Protein 6ZBS (pdb70)

Radius of gyration: 21.44 Å; Cα contacts (8 Å, |Δi|>4): 942; chains: 1; bounding box: 59×45×52 Å

Solvent-accessible surface area: 17848 Å² total; per-residue (Å²): 210,34,45,48,77,98,89,51,79,52,75,5,84,3,51,134,33,80,84,96,74,73,23,52,2,0,5,7,0,1,17,5,0,8,22,0,2,5,6,12,0,1,2,10,76,33,43,144,131,47,97,46,99,100,9,23,108,73,1,59,82,7,0,50,48,0,0,63,67,0,26,1,0,0,0,28,2,63,58,63,125,50,118,107,136,18,19,9,19,17,1,26,0,41,35,99,1,0,39,6,16,32,0,57,3,115,100,6,19,2,23,77,8,88,148,53,67,35,17,29,117,20,0,35,44,0,4,5,24,72,54,15,67,0,86,60,1,43,112,88,20,0,0,0,0,6,0,0,51,14,155,37,2,4,0,3,0,1,0,0,3,19,0,1,0,7,12,40,0,0,4,29,0,2,24,18,0,2,137,47,6,130,100,195,28,120,106,13,36,25,59,22,30,44,22,159,83,23,73,51,55,17,113,3,117,49,144,141,96,43,74,3,24,58,0,40,0,36,121,116,31,7,54,110,9,82,71,114,0,17,142,62,11,59,78,116,200,0,41,32,36,20,0,0,7,0,7,0,0,12,1,0,3,73,26,29,101,36,83,87,125,57,108,2,69,0,1,10,55,14,51,0,18,91,90,12,115,76,108,62,161,55,41,0,0,0,0,0,10,11,68,4,33,0,69,16,75,0,21,100,0,51,56,151,17,1,8,0,97,0,0,74,69,0,22,78,59,50,63,103,22,85,84,116,61,6,25,61,68,6,63,83,13,48,113,104,43,64,39,11,126,22,57,84,42,94,52,75,20,57,40,3,56,7,10,27,21,9,189,25,79,2,24,28,0,33,4,43,47,27,129,6,54,10,12,20,2,5,15,12,13,2,50,7,8,23,1,25,0,3,24,6,96,102,138,39,3,9,19,0,3,0,0,0,8,107,132,13,0,61,43,1,15,129,21,98,73,0,58,109,4,8,59,50

InterPro domains:
  IPR023213 Chloramphenicol acetyltransferase-like domain superfamily [G3DSA:3.30.559.10] (2-206)
  IPR023213 Chloramphenicol acetyltransferase-like domain superfamily [G3DSA:3.30.559.10] (208-429)
  IPR051283 Secondary metabolite acyltransferase [PTHR31896] (6-434)

Secondary structure (DSSP, 8-state):
--EEEEEEEEEE--TT--S-EEEE--HHHHTTTTSBPEEEEEEEE--TT---TTHHHHHHHHHHHHHTT-GGGGSEEEEEE-TTS-EEEEEEE----EEEEEEEEES--HHHHHH-SB--GGGGGGSSSTT-BGGGGGTS-SEEEEEEEETTEEEEEEEE-TTT--HHHHHHHHHHHHHHHH------B-PPP--TTS-SS--B------EEEEEEE-HHHHHHHHHHHHHHHT-S---HHHHHHHHHHHHHHHHTT--TT-EEEEEEEEE-GGGSSS---TTB-S--EEEEEEEEEHHHHHSTTHHHHHHHHHHHHHHT--HHHHHHHHHHHTTS----------SS-SEEEEE--TTS--S----SS---SEEEE-STT--TTEEEEEE-SSTT-EEEEEEE-HHHHHHHHH-HHHHTT-B-

Organism: Lathyrus sativus (NCBI:txid3860)

CATH classification: 3.30.559.10 (+1 more: 3.30.559.10)

B-factor: mean 43.71, std 11.93, range [19.29, 91.25]

Sequence (424 aa):
MSSIQILSTTTIHAPNHPNDYSIDLTPWDLQYLTFGINQKGVLYHHPPNLDTTNQIQHLKQSLLSTLEYFHPLTGRLNVTNHEDNTVSYSVNCNNEGALFIHAEAKDISVGEILESTYLPVILYSFFPLNGVKNYQGTTKPLFAVQVTELIDGIFIGCAINHSVVDGTAFWYFINTWAKISKGISPVPSFKRWFPDSVQPPIRFQFPKPMFERLFHFSKENIAKLKSKANLEAGKTRISSLQAVFTHIWRAIVRSRSVDPQEELKFGIDIGVRPRLTPPRKNDYFANAVVECAVTMKAGELLEDGGLGKGAWEMNQKIALYNDEMVKNLFENWSTTPSFSFLGSNLADSNSVMIGSSPWFDVYGNDFGWGKPVGVRNGGTNKRNWKVYVCAGVEEGSMNLEVCLPYENLEAIGNDSEFMDAASG

Nearest PDB structures (foldseek):
  6zbs-assembly1_A  TM=1.002E+00  e=4.044E-96  Lathyrus sativus
  8hbt-assembly1_A  TM=9.351E-01  e=2.613E-55  Astragalus membranaceus
  8h8i-assembly1_A  TM=9.385E-01  e=1.486E-54  Astragalus membranaceus
  5fal-assembly1_A  TM=8.506E-01  e=3.618E-33  Panicum virgatum
  4ke4-assembly1_A  TM=8.530E-01  e=4.184E-31  Sorghum bicolor

Foldseek 3Di:
DKDKDWPDKDWAFAPPDDDKDKAFFFLLLVQQQQPAWWKKKFWAFAPPPFDCPCVLVLLVVLLNPLCNQVQLQQWFKDWDDDPVLKIFIIGISDSNTEMEIEMEMPPDAPVCCVPPQWHDPCVLVQAPPFQDGQNVRNPDGQKYWYWYDYPGTIMIMITGRSSFAPVLLVLVSLLQSLVSLQPHDDGFDAHDADDPLDDRRQIAHDDADKIKGKKKFDLVLLVVQLVLLCVLLVHNPLDSVLSVQLLVVLLLLVLVVDDQQAKAKEKEKDACQCQGPDRDGSSHRGRRIDIFIQIDGNNCSNPVSNSNVSSVSVVVRNVVDHNVNVNVCRSCCSVPPHHDHQDAADQDDRYAYEDEDQPRPQQSRRSNRHTGQDMDIHDNRDYARYKYKYAHPHPSMIMIIHMHDPSSSVSSQVDPSSCVRIDD

Structure (mmCIF, N/CA/C/O backbone):
data_6ZBS
#
_entry.id   6ZBS
#
_cell.length_a   66.200
_cell.length_b   66.200
_cell.length_c   226.380
_cell.angle_alpha   90.000
_cell.angle_beta   90.000
_cell.angle_gamma   90.000
#
_symmetry.space_group_name_H-M   'P 43 21 2'
#
loop_
_entity.id
_entity.type
_entity.pdbx_description
1 polymer 'Beta ODAP Synthetase (BOS)'
2 non-polymer 'MAGNESIUM ION'
3 non-polymer DI(HYDROXYETHYL)ETHER
4 water water
#
loop_
_atom_site.group_PDB
_atom_site.id
_atom_site.type_symbol
_atom_site.label_atom_id
_atom_site.label_alt_id
_atom_site.label_comp_id
_atom_site.label_asym_id
_atom_site.label_entity_id
_atom_site.label_seq_id
_atom_site.pdbx_PDB_ins_code
_atom_site.Cartn_x
_atom_site.Cartn_y
_atom_site.Cartn_z
_atom_site.occupancy
_atom_site.B_iso_or_equiv
_atom_site.auth_seq_id
_atom_site.auth_comp_id
_atom_site.auth_asym_id
_atom_site.auth_atom_id
_atom_site.pdbx_PDB_model_num
ATOM 1 N N . MET A 1 1 ? 73.205 18.164 126.871 1.00 46.57 1 MET A N 1
ATOM 2 C CA . MET A 1 1 ? 72.187 17.619 125.980 1.00 50.67 1 MET A CA 1
ATOM 3 C C . MET A 1 1 ? 71.103 18.646 125.670 1.00 47.70 1 MET A C 1
ATOM 4 O O . MET A 1 1 ? 70.350 19.045 126.555 1.00 46.40 1 MET A O 1
ATOM 9 N N . SER A 1 2 ? 71.021 19.070 124.412 1.00 44.41 2 SER A N 1
ATOM 10 C CA . SER A 1 2 ? 69.941 19.960 124.010 1.00 44.68 2 SER A CA 1
ATOM 11 C C . SER A 1 2 ? 68.589 19.304 124.250 1.00 41.57 2 SER A C 1
ATOM 12 O O . SER A 1 2 ? 68.395 18.118 123.962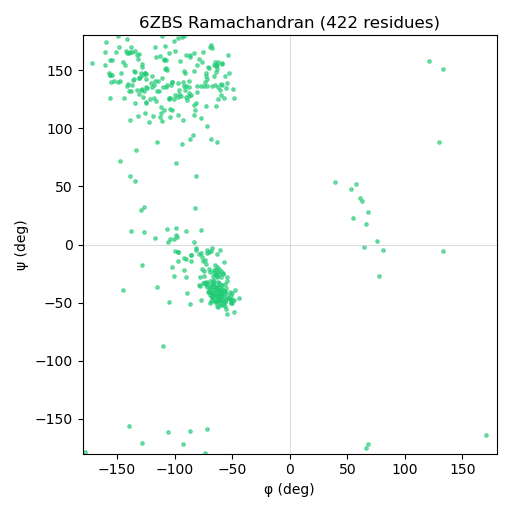 1.00 44.46 2 SER A O 1
ATOM 15 N N . SER A 1 3 ? 67.645 20.091 124.762 1.00 38.08 3 SER A N 1
ATOM 16 C CA . SER A 1 3 ? 66.281 19.630 124.988 1.00 42.74 3 SER A CA 1
ATOM 17 C C . SER A 1 3 ? 65.300 20.739 124.635 1.00 42.38 3 SER A C 1
ATOM 18 O O . SER A 1 3 ? 65.667 21.910 124.502 1.00 41.40 3 SER A O 1
ATOM 21 N N . ILE A 1 4 ? 64.036 20.362 124.494 1.00 38.89 4 ILE A N 1
ATOM 22 C CA . ILE A 1 4 ? 62.993 21.328 124.187 1.00 37.15 4 ILE A CA 1
ATOM 23 C C . ILE A 1 4 ? 61.780 21.050 125.069 1.00 34.03 4 ILE A C 1
ATOM 24 O O . ILE A 1 4 ? 61.466 19.896 125.375 1.00 32.55 4 ILE A O 1
ATOM 29 N N . GLN A 1 5 ? 61.121 22.119 125.505 1.00 34.65 5 GLN A N 1
ATOM 30 C CA . GLN A 1 5 ? 59.907 22.048 126.304 1.00 34.89 5 GLN A CA 1
ATOM 31 C C . GLN A 1 5 ? 58.813 22.842 125.607 1.00 32.90 5 GLN A C 1
ATOM 32 O O . GLN A 1 5 ? 59.088 23.882 125.000 1.00 35.99 5 GLN A O 1
ATOM 38 N N . ILE A 1 6 ? 57.581 22.344 125.661 1.00 30.92 6 ILE A N 1
ATOM 39 C CA . ILE A 1 6 ? 56.436 23.086 125.141 1.00 35.60 6 ILE A CA 1
ATOM 40 C C . ILE A 1 6 ? 55.889 23.958 126.265 1.00 39.87 6 ILE A C 1
ATOM 41 O O . ILE A 1 6 ? 55.553 23.459 127.344 1.00 37.24 6 ILE A O 1
ATOM 46 N N . LEU A 1 7 ? 55.798 25.263 126.008 1.00 38.30 7 LEU A N 1
ATOM 47 C CA . LEU A 1 7 ? 55.299 26.208 126.995 1.00 33.79 7 LEU A CA 1
ATOM 48 C C . LEU A 1 7 ? 53.785 26.381 126.909 1.00 40.41 7 LEU A C 1
ATOM 49 O O . LEU A 1 7 ? 53.114 26.437 127.949 1.00 41.60 7 LEU A O 1
ATOM 54 N N . SER A 1 8 ? 53.229 26.461 125.696 1.00 33.33 8 SER A N 1
ATOM 55 C CA . SER A 1 8 ? 51.782 26.496 125.519 1.00 34.65 8 SER A CA 1
ATOM 56 C C . SER A 1 8 ? 51.435 25.999 124.122 1.00 38.84 8 SER A C 1
ATOM 57 O O . SER A 1 8 ? 52.183 26.223 123.163 1.00 37.28 8 SER A O 1
ATOM 60 N N . THR A 1 9 ? 50.295 25.318 124.020 1.00 41.45 9 THR A N 1
ATOM 61 C CA . THR A 1 9 ? 49.719 24.919 122.740 1.00 36.36 9 THR A CA 1
ATOM 62 C C . THR A 1 9 ? 48.299 25.453 122.691 1.00 38.72 9 THR A C 1
ATOM 63 O O . THR A 1 9 ? 47.490 25.131 123.567 1.00 46.23 9 THR A O 1
ATOM 67 N N . THR A 1 10 ? 47.994 26.269 121.686 1.00 40.56 10 THR A N 1
ATOM 68 C CA . THR A 1 10 ? 46.669 26.859 121.557 1.00 41.31 10 THR A CA 1
ATOM 69 C C . THR A 1 10 ? 46.186 26.749 120.123 1.00 43.33 10 THR A C 1
ATOM 70 O O . THR A 1 10 ? 46.983 26.789 119.182 1.00 45.51 10 THR A O 1
ATOM 74 N N . THR A 1 11 ? 44.868 26.625 119.972 1.00 42.08 11 THR A N 1
ATOM 75 C CA . THR A 1 11 ? 44.225 26.615 118.669 1.00 38.33 11 THR A CA 1
ATOM 76 C C . THR A 1 11 ? 43.918 28.041 118.240 1.00 44.46 11 THR A C 1
ATOM 77 O O . THR A 1 11 ? 43.531 28.880 119.059 1.00 50.11 11 THR A O 1
ATOM 81 N N . ILE A 1 12 ? 44.115 28.320 116.956 1.00 44.10 12 ILE A N 1
ATOM 82 C CA . ILE A 1 12 ? 43.891 29.653 116.421 1.00 44.21 12 ILE A CA 1
ATOM 83 C C . ILE A 1 12 ? 42.978 29.534 115.215 1.00 43.38 12 ILE A C 1
ATOM 84 O O . ILE A 1 12 ? 42.905 28.489 114.560 1.00 44.26 12 ILE A O 1
ATOM 89 N N . HIS A 1 13 ? 42.269 30.623 114.930 1.00 42.11 13 HIS A N 1
ATOM 90 C CA . HIS A 1 13 ? 41.274 30.649 113.871 1.00 41.88 13 HIS A CA 1
ATOM 91 C C . HIS A 1 13 ? 41.489 31.881 113.012 1.00 46.26 13 HIS A C 1
ATOM 92 O O . HIS A 1 13 ? 42.120 32.851 113.434 1.00 49.95 13 HIS A O 1
ATOM 99 N N . ALA A 1 14 ? 40.960 31.829 111.798 1.00 44.94 14 ALA A N 1
ATOM 100 C CA . ALA A 1 14 ? 40.962 33.009 110.945 1.00 51.15 14 ALA A CA 1
ATOM 101 C C . ALA A 1 14 ? 39.821 33.934 111.351 1.00 53.78 14 ALA A C 1
ATOM 102 O O . ALA A 1 14 ? 38.685 33.475 111.514 1.00 54.15 14 ALA A O 1
ATOM 104 N N . PRO A 1 15 ? 40.079 35.223 111.527 1.00 55.39 15 PRO A N 1
ATOM 105 C CA . PRO A 1 15 ? 39.008 36.152 111.888 1.00 59.34 15 PRO A CA 1
ATOM 106 C C . PRO A 1 15 ? 38.203 36.550 110.666 1.00 62.89 15 PRO A C 1
ATOM 107 O O . PRO A 1 15 ? 38.695 36.527 109.535 1.00 66.62 15 PRO A O 1
ATOM 111 N N . ASN A 1 16 ? 36.950 36.927 110.914 1.00 63.93 16 ASN A N 1
ATOM 112 C CA . ASN A 1 16 ? 36.041 37.344 109.850 1.00 59.46 16 ASN A CA 1
ATOM 113 C C . ASN A 1 16 ? 35.980 36.280 108.759 1.00 63.87 16 ASN A C 1
ATOM 114 O O . ASN A 1 16 ? 36.102 36.560 107.562 1.00 67.82 16 ASN A O 1
ATOM 119 N N . HIS A 1 17 ? 35.812 35.037 109.195 1.00 62.78 17 HIS A N 1
ATOM 120 C CA . HIS A 1 17 ? 35.717 33.885 108.308 1.00 64.82 17 HIS A CA 1
ATOM 121 C C . HIS A 1 17 ? 34.270 33.675 107.869 1.00 66.15 17 HIS A C 1
ATOM 122 O O . HIS A 1 17 ? 33.372 33.639 108.720 1.00 69.53 17 HIS A O 1
ATOM 129 N N . PRO A 1 18 ? 34.005 33.509 106.564 1.00 71.14 18 PRO A N 1
ATOM 130 C CA . PRO A 1 18 ? 32.614 33.365 106.104 1.00 68.80 18 PRO A CA 1
ATOM 131 C C . PRO A 1 18 ? 31.991 32.035 106.482 1.00 68.66 18 PRO A C 1
ATOM 132 O O . PRO A 1 18 ? 32.442 31.355 107.410 1.00 68.33 18 PRO A O 1
ATOM 136 N N . ASN A 1 19 ? 30.941 31.656 105.761 1.00 69.53 19 ASN A N 1
ATOM 137 C CA . ASN A 1 19 ? 30.403 30.319 105.917 1.00 68.11 19 ASN A CA 1
ATOM 138 C C . ASN A 1 19 ? 31.395 29.300 105.365 1.00 66.87 19 ASN A C 1
ATOM 139 O O . ASN A 1 19 ? 32.392 29.643 104.720 1.00 68.24 19 ASN A O 1
ATOM 141 N N . ASP A 1 20 ? 31.116 28.030 105.626 1.00 61.97 20 ASP A N 1
ATOM 142 C CA . ASP A 1 20 ? 31.983 26.974 105.136 1.00 59.18 20 ASP A CA 1
ATOM 143 C C . ASP A 1 20 ? 31.943 26.917 103.615 1.00 64.85 20 ASP A C 1
ATOM 144 O O . ASP A 1 20 ? 30.909 27.188 102.997 1.00 67.30 20 ASP A O 1
ATOM 149 N N . TYR A 1 21 ? 33.085 26.582 103.013 1.00 63.45 21 TYR A N 1
ATOM 150 C CA . TYR A 1 21 ? 33.173 26.371 101.572 1.00 58.09 21 TYR A CA 1
ATOM 151 C C . TYR A 1 21 ? 34.329 25.423 101.277 1.00 59.01 21 TYR A C 1
ATOM 152 O O . TYR A 1 21 ? 35.242 25.253 102.091 1.00 60.66 21 TYR A O 1
ATOM 161 N N . SER A 1 22 ? 34.273 24.791 100.106 1.00 51.91 22 SER A N 1
ATOM 162 C CA . SER A 1 22 ? 35.265 23.807 99.699 1.00 53.40 22 SER A CA 1
ATOM 163 C C . SER A 1 22 ? 36.145 24.355 98.576 1.00 52.46 22 SER A C 1
ATOM 164 O O . SER A 1 22 ? 35.787 25.315 97.890 1.00 50.32 22 SER A O 1
ATOM 167 N N . ILE A 1 23 ? 37.318 23.734 98.415 1.00 50.26 23 ILE A N 1
ATOM 168 C CA . ILE A 1 23 ? 38.298 24.071 97.382 1.00 52.17 23 ILE A CA 1
ATOM 169 C C . ILE A 1 23 ? 38.743 22.772 96.723 1.00 50.86 23 ILE A C 1
ATOM 170 O O . ILE A 1 23 ? 39.054 21.799 97.416 1.00 56.23 23 ILE A O 1
ATOM 175 N N . ASP A 1 24 ? 38.782 22.749 95.400 1.00 54.32 24 ASP A N 1
ATOM 176 C CA . ASP A 1 24 ? 39.148 21.526 94.698 1.00 56.20 24 ASP A CA 1
ATOM 177 C C . ASP A 1 24 ? 40.651 21.471 94.454 1.00 51.36 24 ASP A C 1
ATOM 178 O O . ASP A 1 24 ? 41.300 22.496 94.231 1.00 52.96 24 ASP A O 1
ATOM 183 N N . LEU A 1 25 ? 41.193 20.254 94.470 1.00 51.89 25 LEU A N 1
ATOM 184 C CA . LEU A 1 25 ? 42.626 20.012 94.351 1.00 48.86 25 LEU A CA 1
ATOM 185 C C . LEU A 1 25 ? 42.976 19.455 92.974 1.00 49.04 25 LEU A C 1
ATOM 186 O O . LEU A 1 25 ? 42.277 18.580 92.450 1.00 48.96 25 LEU A O 1
ATOM 191 N N . THR A 1 26 ? 44.091 19.979 92.388 1.00 48.43 26 THR A N 1
ATOM 192 C CA . THR A 1 26 ? 44.730 19.511 91.164 1.00 43.71 26 THR A CA 1
ATOM 193 C C . THR A 1 26 ? 45.712 18.392 91.486 1.00 43.04 26 THR A C 1
ATOM 194 O O . THR A 1 26 ? 46.105 18.212 92.645 1.00 42.19 26 THR A O 1
ATOM 198 N N . PRO A 1 27 ? 46.135 17.615 90.483 1.00 44.48 27 PRO A N 1
ATOM 199 C CA . PRO A 1 27 ? 47.166 16.596 90.745 1.00 44.93 27 PRO A CA 1
ATOM 200 C C . PRO A 1 27 ? 48.463 17.166 91.308 1.00 41.47 27 PRO A C 1
ATOM 201 O O . PRO A 1 27 ? 49.208 16.445 91.986 1.00 38.70 27 PRO A O 1
ATOM 205 N N . TRP A 1 28 ? 48.758 18.442 91.051 1.00 38.42 28 TRP A N 1
ATOM 206 C CA . TRP A 1 28 ? 49.907 19.069 91.689 1.00 38.09 28 TRP A CA 1
ATOM 207 C C . TRP A 1 28 ? 49.781 19.029 93.208 1.00 39.48 28 TRP A C 1
ATOM 208 O O . TRP A 1 28 ? 50.775 18.816 93.908 1.00 36.30 28 TRP A O 1
ATOM 219 N N . ASP A 1 29 ? 48.559 19.222 93.731 1.00 39.19 29 ASP A N 1
ATOM 220 C CA . ASP A 1 29 ? 48.279 19.094 95.162 1.00 39.76 29 ASP A CA 1
ATOM 221 C C . ASP A 1 29 ? 48.186 17.634 95.585 1.00 38.08 29 ASP A C 1
ATOM 222 O O . ASP A 1 29 ? 48.791 17.229 96.585 1.00 34.51 29 ASP A O 1
ATOM 227 N N . LEU A 1 30 ? 47.430 16.827 94.828 1.00 40.29 30 LEU A N 1
ATOM 228 C CA . LEU A 1 30 ? 47.145 15.451 95.239 1.00 38.34 30 LEU A CA 1
ATOM 229 C C . LEU A 1 30 ? 48.394 14.582 95.277 1.00 36.39 30 LEU A C 1
ATOM 230 O O . LEU A 1 30 ? 48.438 13.592 96.015 1.00 38.29 30 LEU A O 1
ATOM 235 N N . GLN A 1 31 ? 49.412 14.919 94.486 1.00 37.12 31 GLN A N 1
ATOM 236 C CA . GLN A 1 31 ? 50.585 14.059 94.400 1.00 37.04 31 GLN A CA 1
ATOM 237 C C . GLN A 1 31 ? 51.338 13.967 95.716 1.00 35.49 31 GLN A C 1
ATOM 238 O O . GLN A 1 31 ? 52.150 13.054 95.881 1.00 37.40 31 GLN A O 1
ATOM 244 N N . TYR A 1 32 ? 51.104 14.896 96.640 1.00 34.30 32 TYR A N 1
ATOM 245 C CA . TYR A 1 32 ? 51.817 14.957 97.910 1.00 35.30 32 TYR A CA 1
ATOM 246 C C . TYR A 1 32 ? 51.033 14.346 99.065 1.00 33.48 32 TYR A C 1
ATOM 247 O O . TYR A 1 32 ? 51.471 14.454 100.208 1.00 39.77 32 TYR A O 1
ATOM 256 N N . LEU A 1 33 ? 49.896 13.692 98.793 1.00 34.88 33 LEU A N 1
ATOM 257 C CA . LEU A 1 33 ? 49.058 13.157 99.865 1.00 39.70 33 LEU A CA 1
ATOM 258 C C . LEU A 1 33 ? 49.785 12.109 100.681 1.00 40.66 33 LEU A C 1
ATOM 259 O O . LEU A 1 33 ? 49.423 11.859 101.833 1.00 42.55 33 LEU A O 1
ATOM 264 N N . THR A 1 34 ? 50.789 11.476 100.094 1.00 38.72 34 THR A N 1
ATOM 265 C CA . THR A 1 34 ? 51.578 10.438 100.732 1.00 34.77 34 THR A CA 1
ATOM 266 C C . THR A 1 34 ? 52.873 10.981 101.305 1.00 38.09 34 THR A C 1
ATOM 267 O O . THR A 1 34 ? 53.612 10.241 101.962 1.00 42.50 34 THR A O 1
ATOM 271 N N . PHE A 1 35 ? 53.161 12.246 101.045 1.00 38.69 35 PHE A N 1
ATOM 272 C CA . PHE A 1 35 ? 54.364 12.937 101.469 1.00 39.00 35 PHE A CA 1
ATOM 273 C C . PHE A 1 35 ? 54.159 13.510 102.869 1.00 34.74 35 PHE A C 1
ATOM 274 O O . PHE A 1 35 ? 53.032 13.655 103.349 1.00 38.66 35 PHE A O 1
ATOM 282 N N . GLY A 1 36 ? 55.263 13.822 103.532 1.00 36.45 36 GLY A N 1
ATOM 283 C CA . GLY A 1 36 ? 55.185 14.512 104.802 1.00 30.21 36 GLY A CA 1
ATOM 284 C C . GLY A 1 36 ? 54.694 15.936 104.622 1.00 37.31 36 GLY A C 1
ATOM 285 O O . GLY A 1 36 ? 54.548 16.451 103.507 1.00 34.78 36 GLY A O 1
ATOM 286 N N . ILE A 1 37 ? 54.428 16.587 105.759 1.00 33.77 37 ILE A N 1
ATOM 287 C CA . ILE A 1 37 ? 53.918 17.951 105.735 1.00 29.97 37 ILE A CA 1
ATOM 288 C C . ILE A 1 37 ? 55.038 18.907 105.335 1.00 30.56 37 IL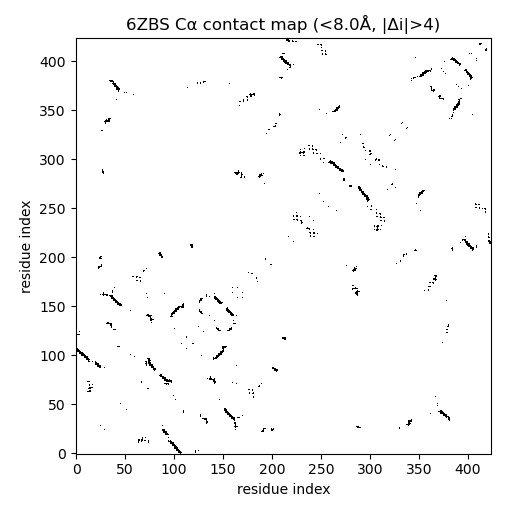E A C 1
ATOM 289 O O . ILE A 1 37 ? 56.212 18.677 105.644 1.00 28.37 37 ILE A O 1
ATOM 294 N N . ASN A 1 38 ? 54.687 19.961 104.594 1.00 31.49 38 ASN A N 1
ATOM 295 C CA . ASN A 1 38 ? 55.670 20.954 104.164 1.00 31.60 38 ASN A CA 1
ATOM 296 C C . ASN A 1 38 ? 56.100 21.802 105.354 1.00 29.86 38 ASN A C 1
ATOM 297 O O . ASN A 1 38 ? 55.268 22.229 106.159 1.00 32.81 38 ASN A O 1
ATOM 302 N N . GLN A 1 39 ? 57.404 22.051 105.465 1.00 26.09 39 GLN A N 1
ATOM 303 C CA . GLN A 1 39 ? 57.970 22.656 106.667 1.00 31.37 39 GLN A CA 1
ATOM 304 C C . GLN A 1 39 ? 59.108 23.594 106.299 1.00 31.90 39 GLN A C 1
ATOM 305 O O . GLN A 1 39 ? 60.053 23.176 105.625 1.00 35.09 39 GLN A O 1
ATOM 311 N N . LYS A 1 40 ? 59.034 24.844 106.763 1.00 27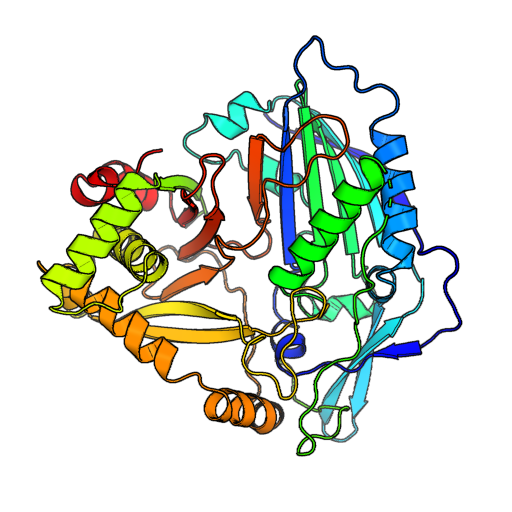.65 40 LYS A N 1
ATOM 312 C CA . LYS A 1 40 ? 60.089 25.821 106.538 1.00 24.41 40 LYS A CA 1
ATOM 313 C C . LYS A 1 40 ? 60.159 26.721 107.754 1.00 28.90 40 LYS A C 1
ATOM 314 O O . LYS A 1 40 ? 59.142 26.972 108.405 1.00 32.88 40 LYS A O 1
ATOM 320 N N . GLY A 1 41 ? 61.370 27.194 108.069 1.00 26.08 41 GLY A N 1
ATOM 321 C CA . GLY A 1 41 ? 61.565 28.007 109.252 1.00 24.00 41 GLY A CA 1
ATOM 322 C C . GLY A 1 41 ? 62.715 28.981 109.107 1.00 30.49 41 GLY A C 1
ATOM 323 O O . GLY A 1 41 ? 63.566 28.851 108.221 1.00 27.55 41 GLY A O 1
ATOM 324 N N . VAL A 1 42 ? 62.748 29.946 110.032 1.00 28.78 42 VAL A N 1
ATOM 325 C CA . VAL A 1 42 ? 63.700 31.052 110.007 1.00 26.59 42 VAL A CA 1
ATOM 326 C C . VAL A 1 42 ? 64.236 31.290 111.412 1.00 28.47 42 VAL A C 1
ATOM 327 O O . VAL A 1 42 ? 63.477 31.287 112.387 1.00 27.20 42 VAL A O 1
ATOM 331 N N . LEU A 1 43 ? 65.548 31.524 111.504 1.00 28.03 43 LEU A N 1
ATOM 332 C CA . LEU A 1 43 ? 66.260 31.681 112.766 1.00 28.07 43 LEU A CA 1
ATOM 333 C C . LEU A 1 43 ? 66.645 33.144 112.979 1.00 29.80 43 LEU A C 1
ATOM 334 O O . LEU A 1 43 ? 67.125 33.809 112.055 1.00 31.89 43 LEU A O 1
ATOM 339 N N . TYR A 1 44 ? 66.429 33.647 114.201 1.00 33.57 44 TYR A N 1
ATOM 340 C CA . TYR A 1 44 ? 66.615 35.060 114.521 1.00 28.44 44 TYR A CA 1
ATOM 341 C C . TYR A 1 44 ? 67.564 35.194 115.693 1.00 32.12 44 TYR A C 1
ATOM 342 O O . TYR A 1 44 ? 67.464 34.446 116.670 1.00 32.74 44 TYR A O 1
ATOM 351 N N . HIS A 1 45 ? 68.501 36.131 115.586 1.00 31.73 45 HIS A N 1
ATOM 352 C CA . HIS A 1 45 ? 69.445 36.395 116.662 1.00 37.48 45 HIS A CA 1
ATOM 353 C C . HIS A 1 45 ? 68.952 37.578 117.493 1.00 38.49 45 HIS A C 1
ATOM 354 O O . HIS A 1 45 ? 68.427 38.553 116.947 1.00 36.03 45 HIS A O 1
ATOM 361 N N . HIS A 1 46 ? 69.091 37.471 118.819 1.00 35.52 46 HIS A N 1
ATOM 362 C CA . HIS A 1 46 ? 68.640 38.501 119.756 1.00 38.93 46 HIS A CA 1
ATOM 363 C C . HIS A 1 46 ? 69.854 39.088 120.464 1.00 41.83 46 HIS A C 1
ATOM 364 O O . HIS A 1 46 ? 70.248 38.600 121.539 1.00 43.55 46 HIS A O 1
ATOM 371 N N . PRO A 1 47 ? 70.487 40.121 119.909 1.00 37.37 47 PRO A N 1
ATOM 372 C CA . PRO A 1 47 ? 71.629 40.756 120.588 1.00 37.67 47 PRO A CA 1
ATOM 373 C C . PRO A 1 47 ? 71.199 41.362 121.911 1.00 39.55 47 PRO A C 1
ATOM 374 O O . PRO A 1 47 ? 70.010 41.664 122.100 1.00 41.82 47 PRO A O 1
ATOM 378 N N . PRO A 1 48 ? 72.134 41.550 122.850 1.00 38.25 48 PRO A N 1
ATOM 379 C CA . PRO A 1 48 ? 71.744 42.012 124.195 1.00 45.56 48 PRO A CA 1
ATOM 380 C C . PRO A 1 48 ? 70.969 43.311 124.195 1.00 45.28 48 PRO A C 1
ATOM 381 O O . PRO A 1 48 ? 70.079 43.488 125.039 1.00 46.15 48 PRO A O 1
ATOM 385 N N . ASN A 1 49 ? 71.283 44.218 123.263 1.00 47.67 49 ASN A N 1
ATOM 386 C CA . ASN A 1 49 ? 70.618 45.508 123.132 1.00 45.23 49 ASN A CA 1
ATOM 387 C C . ASN A 1 49 ? 69.204 45.414 122.569 1.00 52.29 49 ASN A C 1
ATOM 388 O O . ASN A 1 49 ? 68.453 46.391 122.663 1.00 53.62 49 ASN A O 1
ATOM 393 N N . LEU A 1 50 ? 68.834 44.295 121.950 1.00 49.84 50 LEU A N 1
ATOM 394 C CA . LEU A 1 50 ? 67.548 44.232 121.265 1.00 45.67 50 LEU A CA 1
ATOM 395 C C . LEU A 1 50 ? 66.414 44.141 122.276 1.00 45.64 50 LEU A C 1
ATOM 396 O O . LEU A 1 50 ? 66.513 43.447 123.289 1.00 42.35 50 LEU A O 1
ATOM 401 N N . ASP A 1 51 ? 65.337 44.857 121.996 1.00 47.88 51 ASP A N 1
ATOM 402 C CA . ASP A 1 51 ? 64.146 44.850 122.826 1.00 44.75 51 ASP A CA 1
ATOM 403 C C . ASP A 1 51 ? 63.159 43.869 122.210 1.00 43.68 51 ASP A C 1
ATOM 404 O O . ASP A 1 51 ? 62.634 44.110 121.120 1.00 48.06 51 ASP A O 1
ATOM 409 N N . THR A 1 52 ? 62.922 42.756 122.904 1.00 46.70 52 THR A N 1
ATOM 410 C CA . THR A 1 52 ? 62.002 41.718 122.455 1.00 47.58 52 THR A CA 1
ATOM 411 C C . THR A 1 52 ? 60.702 41.716 123.253 1.00 52.90 52 THR A C 1
ATOM 412 O O . THR A 1 52 ? 59.933 40.751 123.179 1.00 48.86 52 THR A O 1
ATOM 416 N N . THR A 1 53 ? 60.455 42.772 124.027 1.00 54.39 53 THR A N 1
ATOM 417 C CA . THR A 1 53 ? 59.239 42.869 124.820 1.00 52.74 53 THR A CA 1
ATOM 418 C C . THR A 1 53 ? 58.020 42.573 123.957 1.00 49.12 53 THR A C 1
ATOM 419 O O . THR A 1 53 ? 57.917 43.051 122.824 1.00 45.93 53 THR A O 1
ATOM 423 N N . ASN A 1 54 ? 57.120 41.742 124.491 1.00 53.19 54 ASN A N 1
ATOM 424 C CA . ASN A 1 54 ? 55.829 41.426 123.880 1.00 48.30 54 ASN A CA 1
ATOM 425 C C . ASN A 1 54 ? 55.960 40.645 122.566 1.00 42.42 54 ASN A C 1
ATOM 426 O O . ASN A 1 54 ? 54.996 40.562 121.799 1.00 42.73 54 ASN A O 1
ATOM 431 N N . GLN A 1 55 ? 57.120 40.031 122.302 1.00 43.66 55 GLN A N 1
ATOM 432 C CA . GLN A 1 55 ? 57.387 39.463 120.975 1.00 45.91 55 GLN A CA 1
ATOM 433 C C . GLN A 1 55 ? 56.415 38.336 120.625 1.00 41.37 55 GLN A C 1
ATOM 434 O O . GLN A 1 55 ? 55.783 38.358 119.561 1.00 37.24 55 GLN A O 1
ATOM 440 N N . ILE A 1 56 ? 56.290 37.336 121.502 1.00 38.38 56 ILE A N 1
ATOM 441 C CA . ILE A 1 56 ? 55.448 36.180 121.194 1.00 41.63 56 ILE A CA 1
ATOM 442 C C . ILE A 1 56 ? 54.012 36.614 120.949 1.00 41.77 56 ILE A C 1
ATOM 443 O O . ILE A 1 56 ? 53.331 36.095 120.053 1.00 40.38 56 ILE A O 1
ATOM 448 N N . GLN A 1 57 ? 53.538 37.588 121.731 1.00 38.71 57 GLN A N 1
ATOM 449 C CA . GLN A 1 57 ? 52.171 38.078 121.598 1.00 42.87 57 GLN A CA 1
ATOM 450 C C . GLN A 1 57 ? 51.969 38.812 120.276 1.00 42.07 57 GLN A C 1
ATOM 451 O O . GLN A 1 57 ? 50.964 38.596 119.588 1.00 40.64 57 GLN A O 1
ATOM 457 N N . HIS A 1 58 ? 52.907 39.687 119.908 1.00 40.88 58 HIS A N 1
ATOM 458 C CA . HIS A 1 58 ? 52.790 40.382 118.631 1.00 41.87 58 HIS A CA 1
ATOM 459 C C . HIS A 1 58 ? 52.908 39.414 117.460 1.00 42.47 58 HIS A C 1
ATOM 460 O O . HIS A 1 58 ? 52.257 39.608 116.425 1.00 41.26 58 HIS A O 1
ATOM 467 N N . LEU A 1 59 ? 53.725 38.367 117.600 1.00 40.94 59 LEU A N 1
ATOM 468 C CA . LEU A 1 59 ? 53.807 37.360 116.545 1.00 42.96 59 LEU A CA 1
ATOM 469 C C . LEU A 1 59 ? 52.471 36.650 116.359 1.00 38.13 59 LEU A C 1
ATOM 470 O O . LEU A 1 59 ? 52.015 36.465 115.228 1.00 41.39 59 LEU A O 1
ATOM 475 N N . LYS A 1 60 ? 51.814 36.277 117.462 1.00 43.22 60 LYS A N 1
ATOM 476 C CA . LYS A 1 60 ? 50.532 35.582 117.374 1.00 41.50 60 LYS A CA 1
ATOM 477 C C . LYS A 1 60 ? 49.449 36.487 116.802 1.00 39.10 60 LYS A C 1
ATOM 478 O O . LYS A 1 60 ? 48.711 36.088 115.896 1.00 39.79 60 LYS A O 1
ATOM 484 N N . GLN A 1 61 ? 49.337 37.714 117.317 1.00 42.26 61 GLN A N 1
ATOM 485 C CA . GLN A 1 61 ? 48.275 38.607 116.856 1.00 46.02 61 GLN A CA 1
ATOM 486 C C . GLN A 1 61 ? 48.468 38.984 115.395 1.00 45.13 61 GLN A C 1
ATOM 487 O O . GLN A 1 61 ? 47.499 39.040 114.628 1.00 47.61 61 GLN A O 1
ATOM 490 N N . SER A 1 62 ? 49.716 39.238 114.983 1.00 41.57 62 SER A N 1
ATOM 491 C CA . SER A 1 62 ? 49.960 39.470 113.565 1.00 45.85 62 SER A CA 1
ATOM 492 C C . SER A 1 62 ? 49.700 38.215 112.740 1.00 45.22 62 SER A C 1
ATOM 493 O O . SER A 1 62 ? 49.361 38.317 111.551 1.00 44.40 62 SER A O 1
ATOM 496 N N . LEU A 1 63 ? 49.853 37.026 113.340 1.00 38.34 63 LEU A N 1
ATOM 497 C CA . LEU A 1 63 ? 49.501 35.810 112.609 1.00 39.78 63 LEU A CA 1
ATOM 498 C C . LEU A 1 63 ? 47.998 35.716 112.406 1.00 43.57 63 LEU A C 1
ATOM 499 O O . LEU A 1 63 ? 47.537 35.269 111.350 1.00 43.78 63 LEU A O 1
ATOM 504 N N . LEU A 1 64 ? 47.215 36.135 113.407 1.00 46.01 64 LEU A N 1
ATOM 505 C CA . LEU A 1 64 ? 45.763 36.062 113.283 1.00 45.89 64 LEU A CA 1
ATOM 506 C C . LEU A 1 64 ? 45.264 36.948 112.150 1.00 41.71 64 LEU A C 1
ATOM 507 O O . LEU A 1 64 ? 44.419 36.523 111.357 1.00 47.31 64 LEU A O 1
ATOM 512 N N . SER A 1 65 ? 45.791 38.174 112.041 1.00 42.20 65 SER A N 1
ATOM 513 C CA . SER A 1 65 ? 45.402 39.040 110.925 1.00 47.56 65 SER A CA 1
ATOM 514 C C . SER A 1 65 ? 45.885 38.499 109.580 1.00 47.07 65 SER A C 1
ATOM 515 O O . SER A 1 65 ? 45.239 38.742 108.553 1.00 49.07 65 SER A O 1
ATOM 518 N N . THR A 1 66 ? 47.017 37.783 109.550 1.00 44.39 66 THR A N 1
ATOM 519 C CA . THR A 1 66 ? 47.463 37.200 108.285 1.00 45.72 66 THR A CA 1
ATOM 520 C C . THR A 1 66 ? 46.517 36.094 107.833 1.00 49.90 66 THR A C 1
ATOM 521 O O . THR A 1 66 ? 46.230 35.966 106.635 1.00 45.23 66 THR A O 1
ATOM 525 N N . LEU A 1 67 ? 46.004 35.303 108.785 1.00 43.33 67 LEU A N 1
ATOM 526 C CA . LEU A 1 67 ? 45.083 34.225 108.455 1.00 45.16 67 LEU A CA 1
ATOM 527 C C . LEU A 1 67 ? 43.788 34.733 107.842 1.00 51.39 67 LEU A C 1
ATOM 528 O O . LEU A 1 67 ? 43.072 33.956 107.195 1.00 54.13 67 LEU A O 1
ATOM 533 N N . GLU A 1 68 ? 43.468 36.016 108.041 1.00 51.54 68 GLU A N 1
ATOM 534 C CA . GLU A 1 68 ? 42.304 36.611 107.392 1.00 55.33 68 GLU A CA 1
ATOM 535 C C . GLU A 1 68 ? 42.339 36.422 105.885 1.00 52.57 68 GLU A C 1
ATOM 536 O O . GLU A 1 68 ? 41.283 36.375 105.244 1.00 54.61 68 GLU A O 1
ATOM 542 N N . TYR A 1 69 ? 43.536 36.305 105.304 1.00 52.46 69 TYR A N 1
ATOM 543 C CA . TYR A 1 69 ? 43.707 36.189 103.861 1.00 53.27 69 TYR A CA 1
ATOM 544 C C . TYR A 1 69 ? 44.070 34.787 103.408 1.00 50.69 69 TYR A C 1
ATOM 545 O O . TYR A 1 69 ? 44.287 34.585 102.211 1.00 50.95 69 TYR A O 1
ATOM 554 N N . PHE A 1 70 ? 44.155 33.818 104.319 1.00 51.54 70 PHE A N 1
ATOM 555 C CA . PHE A 1 70 ? 44.595 32.465 103.979 1.00 45.86 70 PHE A CA 1
ATOM 556 C C . PHE A 1 70 ? 43.676 31.440 104.629 1.00 50.36 70 PHE A C 1
ATOM 557 O O . PHE A 1 70 ? 44.125 30.528 105.323 1.00 48.18 70 PHE A O 1
ATOM 565 N N . HIS A 1 71 ? 42.378 31.576 104.366 1.00 56.32 71 HIS A N 1
ATOM 566 C CA . HIS A 1 71 ? 41.382 30.709 104.991 1.00 55.25 71 HIS A CA 1
ATOM 567 C C . HIS A 1 71 ? 41.709 29.215 104.948 1.00 53.85 71 HIS A C 1
ATOM 568 O O . HIS A 1 71 ? 41.454 28.535 105.957 1.00 51.37 71 HIS A O 1
ATOM 575 N N . PRO A 1 72 ? 42.263 28.642 103.870 1.00 53.98 72 PRO A N 1
ATOM 576 C CA . PRO A 1 72 ? 42.529 27.189 103.886 1.00 52.70 72 PRO A CA 1
ATOM 577 C C . PRO A 1 72 ? 43.479 26.730 104.989 1.00 47.50 72 PRO A C 1
ATOM 578 O O . PRO A 1 72 ? 43.439 25.550 105.366 1.00 47.16 72 PRO A O 1
ATOM 582 N N . LEU A 1 73 ? 44.325 27.609 105.526 1.00 40.63 73 LEU A N 1
ATOM 583 C CA . LEU A 1 73 ? 45.248 27.175 106.570 1.00 42.46 73 LEU A CA 1
ATOM 584 C C . LEU A 1 73 ? 44.535 26.707 107.843 1.00 44.77 73 LEU A C 1
ATOM 585 O O . LEU A 1 73 ? 45.123 25.949 108.623 1.00 39.93 73 LEU A O 1
ATOM 590 N N . THR A 1 74 ? 43.292 27.132 108.078 1.00 40.76 74 THR A N 1
ATOM 591 C CA . THR A 1 74 ? 42.559 26.697 109.260 1.00 46.52 74 THR A CA 1
ATOM 592 C C . THR A 1 74 ? 41.503 25.643 108.965 1.00 46.83 74 THR A C 1
ATOM 593 O O . THR A 1 74 ? 40.763 25.263 109.877 1.00 48.49 74 THR A O 1
ATOM 597 N N . GLY A 1 75 ? 41.413 25.157 107.735 1.00 39.75 75 GLY A N 1
ATOM 598 C CA . GLY A 1 75 ? 40.464 24.128 107.380 1.00 40.60 75 GLY A CA 1
ATOM 599 C C . GLY A 1 75 ? 40.986 22.731 107.638 1.00 40.32 75 GLY A C 1
ATOM 600 O O . GLY A 1 75 ? 41.918 22.513 108.416 1.00 44.35 75 GLY A O 1
ATOM 601 N N . ARG A 1 76 ? 40.355 21.766 106.976 1.00 42.90 76 ARG A N 1
ATOM 602 C CA . ARG A 1 76 ? 40.766 20.374 107.023 1.00 39.18 76 ARG A CA 1
ATOM 603 C C . ARG A 1 76 ? 40.546 19.801 105.636 1.00 41.02 76 ARG A C 1
ATOM 604 O O . ARG A 1 76 ? 39.723 20.309 104.878 1.00 42.41 76 ARG A O 1
ATOM 612 N N . LEU A 1 77 ? 41.297 18.753 105.293 1.00 45.86 77 LEU A N 1
ATOM 613 C CA . LEU A 1 77 ? 41.018 18.021 104.060 1.00 42.57 77 LEU A CA 1
ATOM 614 C C . LEU A 1 77 ? 39.726 17.224 104.209 1.00 51.48 77 LEU A C 1
ATOM 615 O O . LEU A 1 77 ? 39.351 16.816 105.316 1.00 48.83 77 LEU A O 1
ATOM 620 N N . ASN A 1 78 ? 39.063 16.977 103.073 1.00 44.43 78 ASN A N 1
ATOM 621 C CA . ASN A 1 78 ? 37.814 16.218 103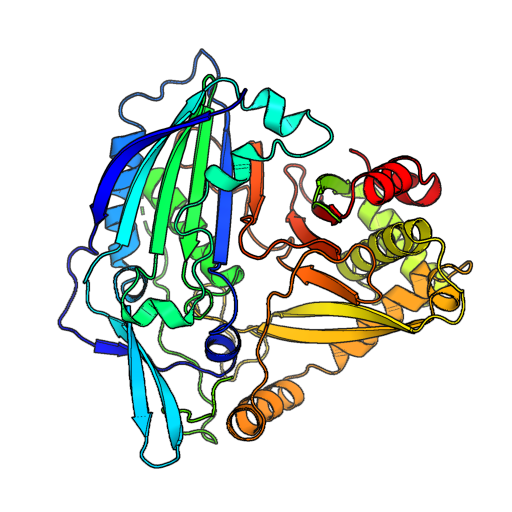.020 1.00 48.12 78 ASN A CA 1
ATOM 622 C C . ASN A 1 78 ? 37.910 15.167 101.924 1.00 47.71 78 ASN A C 1
ATOM 623 O O . ASN A 1 78 ? 37.908 15.505 100.738 1.00 54.59 78 ASN A O 1
ATOM 628 N N . VAL A 1 79 ? 37.977 13.899 102.316 1.00 47.96 79 VAL A N 1
ATOM 629 C CA . VAL A 1 79 ? 37.996 12.792 101.369 1.00 48.09 79 VAL A CA 1
ATOM 630 C C . VAL A 1 79 ? 36.566 12.331 101.124 1.00 56.25 79 VAL A C 1
ATOM 631 O O . VAL A 1 79 ? 35.755 12.224 102.052 1.00 53.52 79 VAL A O 1
ATOM 635 N N . THR A 1 80 ? 36.248 12.081 99.858 1.00 56.17 80 THR A N 1
ATOM 636 C CA . THR A 1 80 ? 34.931 11.614 99.446 1.00 54.02 80 THR A CA 1
ATOM 637 C C . THR A 1 80 ? 35.128 10.250 98.798 1.00 52.12 80 THR A C 1
ATOM 638 O O . THR A 1 80 ? 35.728 10.152 97.726 1.00 54.15 80 THR A O 1
ATOM 642 N N . ASN A 1 81 ? 34.669 9.190 99.458 1.00 60.16 81 ASN A N 1
ATOM 643 C CA . ASN A 1 81 ? 34.839 7.859 98.890 1.00 56.35 81 ASN A CA 1
ATOM 644 C C . ASN A 1 81 ? 33.895 7.676 97.708 1.00 62.44 81 ASN A C 1
ATOM 645 O O . ASN A 1 81 ? 32.798 8.242 97.673 1.00 60.79 81 ASN A O 1
ATOM 650 N N . HIS A 1 82 ? 34.336 6.902 96.722 1.00 64.79 82 HIS A N 1
ATOM 651 C CA . HIS A 1 82 ? 33.550 6.625 95.530 1.00 63.75 82 HIS A CA 1
ATOM 652 C C . HIS A 1 82 ? 33.327 5.124 95.425 1.00 69.32 82 HIS A C 1
ATOM 653 O O . HIS A 1 82 ? 34.245 4.334 95.677 1.00 72.54 82 HIS A O 1
ATOM 660 N N . GLU A 1 83 ? 32.106 4.726 95.042 1.00 74.05 83 GLU A N 1
ATOM 661 C CA . GLU A 1 83 ? 31.833 3.312 94.774 1.00 75.55 83 GLU A CA 1
ATOM 662 C C . GLU A 1 83 ? 32.693 2.749 93.645 1.00 73.30 83 GLU A C 1
ATOM 663 O O . GLU A 1 83 ? 32.646 1.540 93.393 1.00 70.57 83 GLU A O 1
ATOM 665 N N . ASP A 1 84 ? 33.488 3.589 92.989 1.00 69.41 84 ASP A N 1
ATOM 666 C CA . ASP A 1 84 ? 34.458 3.190 91.982 1.00 69.33 84 ASP A CA 1
ATOM 667 C C . ASP A 1 84 ? 35.729 2.589 92.570 1.00 72.92 84 ASP A C 1
ATOM 668 O O . ASP A 1 84 ? 36.713 2.456 91.832 1.00 77.28 84 ASP A O 1
ATOM 673 N N . ASN A 1 85 ? 35.753 2.243 93.861 1.00 74.01 85 ASN A N 1
ATOM 674 C CA . ASN A 1 85 ? 36.956 1.887 94.617 1.00 72.42 85 ASN A CA 1
ATOM 675 C C . ASN A 1 85 ? 37.928 3.057 94.750 1.00 69.72 85 ASN A C 1
ATOM 676 O O . ASN A 1 85 ? 38.968 2.903 95.403 1.00 68.43 85 ASN A O 1
ATOM 681 N N . THR A 1 86 ? 37.626 4.214 94.152 1.00 65.36 86 THR A N 1
ATOM 682 C CA . THR A 1 86 ? 38.502 5.372 94.094 1.00 61.74 86 THR A CA 1
ATOM 683 C C . THR A 1 86 ? 38.099 6.405 95.142 1.00 64.62 86 THR A C 1
ATOM 684 O O . THR A 1 86 ? 37.082 6.277 95.827 1.00 67.09 86 THR A O 1
ATOM 688 N N . VAL A 1 87 ? 38.908 7.463 95.240 1.00 57.23 87 VAL A N 1
ATOM 689 C CA . VAL A 1 87 ? 38.710 8.543 96.197 1.00 55.88 87 VAL A CA 1
ATOM 690 C C . VAL A 1 87 ? 38.899 9.874 95.480 1.00 55.20 87 VAL A C 1
ATOM 691 O O . VAL A 1 87 ? 39.401 9.941 94.356 1.00 56.53 87 VAL A O 1
ATOM 695 N N . SER A 1 88 ? 38.479 10.940 96.144 1.00 51.22 88 SER A N 1
ATOM 696 C CA . SER A 1 88 ? 38.776 12.295 95.713 1.00 49.44 88 SER A CA 1
ATOM 697 C C . SER A 1 88 ? 38.970 13.133 96.964 1.00 50.92 88 SER A C 1
ATOM 698 O O . SER A 1 88 ? 38.485 12.778 98.041 1.00 50.37 88 SER A O 1
ATOM 701 N N . TYR A 1 89 ? 39.692 14.237 96.825 1.00 50.64 89 TYR A N 1
ATOM 702 C CA . TYR A 1 89 ? 40.061 15.046 97.975 1.00 44.82 89 TYR A CA 1
ATOM 703 C C . TYR A 1 89 ? 39.747 16.506 97.713 1.00 43.03 89 TYR A C 1
ATOM 704 O O . TYR A 1 89 ? 39.933 17.006 96.601 1.00 48.51 89 TYR A O 1
ATOM 713 N N . SER A 1 90 ? 39.308 17.193 98.761 1.00 46.67 90 SER A N 1
ATOM 714 C CA . SER A 1 90 ? 39.027 18.614 98.706 1.00 45.59 90 SER A CA 1
ATOM 715 C C . SER A 1 90 ? 39.552 19.255 99.989 1.00 47.03 90 SER A C 1
ATOM 716 O O . SER A 1 90 ? 39.896 18.568 100.953 1.00 45.46 90 SER A O 1
ATOM 719 N N . VAL A 1 91 ? 39.640 20.581 99.989 1.00 46.49 91 VAL A N 1
ATOM 720 C CA . VAL A 1 91 ? 39.937 21.348 101.197 1.00 47.07 91 VAL A CA 1
ATOM 721 C C . VAL A 1 91 ? 38.642 21.979 101.679 1.00 48.55 91 VAL A C 1
ATOM 722 O O . VAL A 1 91 ? 38.048 22.810 100.983 1.00 48.43 91 VAL A O 1
ATOM 726 N N . ASN A 1 92 ? 38.196 21.596 102.862 1.00 47.71 92 ASN A N 1
ATOM 727 C CA . ASN A 1 92 ? 37.007 22.211 103.433 1.00 48.88 92 ASN A CA 1
ATOM 728 C C . ASN A 1 92 ? 37.450 23.377 104.305 1.00 52.88 92 ASN A C 1
ATOM 729 O O . ASN A 1 92 ? 38.008 23.178 105.388 1.00 49.11 92 ASN A O 1
ATOM 734 N N . CYS A 1 93 ? 37.22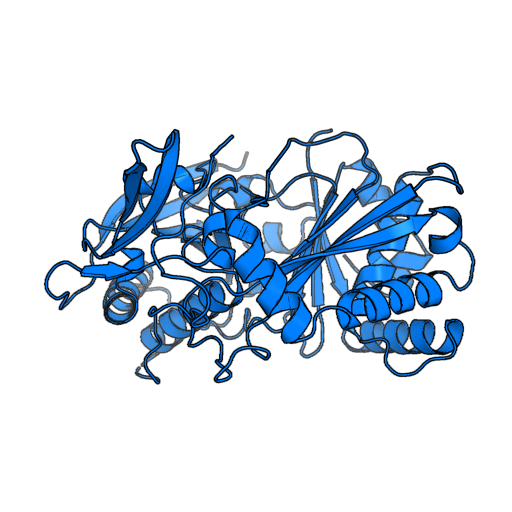1 24.604 103.825 1.00 50.39 93 CYS A N 1
ATOM 735 C CA . CYS A 1 93 ? 37.543 25.767 104.642 1.00 54.44 93 CYS A CA 1
ATOM 736 C C . CYS A 1 93 ? 36.598 25.834 105.833 1.00 56.85 93 CYS A C 1
ATOM 737 O O . CYS A 1 93 ? 35.528 26.448 105.774 1.00 58.85 93 CYS A O 1
ATOM 740 N N . ASN A 1 94 ? 37.025 25.206 106.921 1.00 56.21 94 ASN A N 1
ATOM 741 C CA . ASN A 1 94 ? 36.233 24.969 108.114 1.00 53.78 94 ASN A CA 1
ATOM 742 C C . ASN A 1 94 ? 36.332 26.077 109.144 1.00 55.54 94 ASN A C 1
ATOM 743 O O . ASN A 1 94 ? 35.407 26.254 109.946 1.00 58.17 94 ASN A O 1
ATOM 748 N N . ASN A 1 95 ? 37.453 26.790 109.170 1.00 53.46 95 ASN A N 1
ATOM 749 C CA . ASN A 1 95 ? 37.887 27.541 110.342 1.00 52.03 95 ASN A CA 1
ATOM 750 C C . ASN A 1 95 ? 37.984 26.648 111.574 1.00 49.02 95 ASN A C 1
ATOM 751 O O . ASN A 1 95 ? 37.939 27.139 112.708 1.00 49.18 95 ASN A O 1
ATOM 756 N N . GLU A 1 96 ? 38.139 25.338 111.352 1.00 45.92 96 GLU A N 1
ATOM 757 C CA . GLU A 1 96 ? 38.238 24.383 112.451 1.00 46.32 96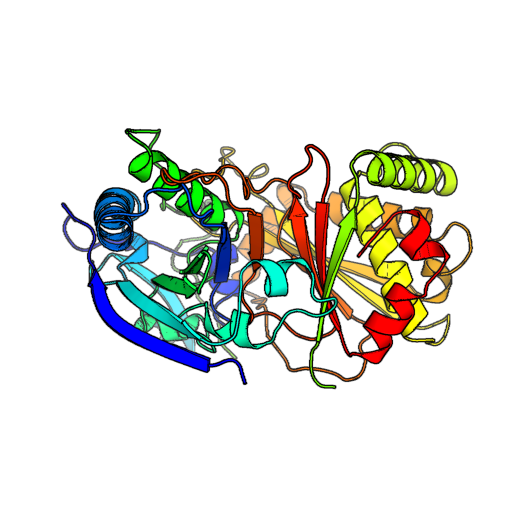 GLU A CA 1
ATOM 758 C C . GLU A 1 96 ? 39.410 24.706 113.373 1.00 53.35 96 GLU A C 1
ATOM 759 O O . GLU A 1 96 ? 39.320 24.513 114.596 1.00 56.16 96 GLU A O 1
ATOM 765 N N . GLY A 1 97 ? 40.514 25.203 112.812 1.00 44.50 97 GLY A N 1
ATOM 766 C CA . GLY A 1 97 ? 41.624 25.693 113.616 1.00 40.09 97 GLY A CA 1
ATOM 767 C C . GLY A 1 97 ? 43.008 25.233 113.201 1.00 41.94 97 GLY A C 1
ATOM 768 O O . GLY A 1 97 ? 43.191 24.157 112.627 1.00 39.23 97 GLY A O 1
ATOM 769 N N . ALA A 1 98 ? 43.999 26.069 113.490 1.00 42.39 98 ALA A N 1
ATOM 770 C CA . ALA A 1 98 ? 45.409 25.761 113.313 1.00 38.64 98 ALA A CA 1
ATOM 771 C C . ALA A 1 98 ? 46.087 25.792 114.675 1.00 38.87 98 ALA A C 1
ATOM 772 O O . ALA A 1 98 ? 45.502 26.225 115.671 1.00 41.19 98 ALA A O 1
ATOM 774 N N . LEU A 1 99 ? 47.335 25.334 114.722 1.00 37.13 99 LEU A N 1
ATOM 775 C CA . LEU A 1 99 ? 48.069 25.244 115.978 1.00 37.86 99 LEU A CA 1
ATOM 776 C C . LEU A 1 99 ? 49.070 26.390 116.087 1.00 41.60 99 LEU A C 1
ATOM 777 O O . LEU A 1 99 ? 49.739 26.739 115.109 1.00 33.78 99 LEU A O 1
ATOM 782 N N . PHE A 1 100 ? 49.146 26.996 117.273 1.00 36.96 100 PHE A N 1
ATOM 783 C CA . PHE A 1 100 ? 50.181 27.976 117.592 1.00 34.97 100 PHE A CA 1
ATOM 784 C C . PHE A 1 100 ? 50.891 27.521 118.860 1.00 38.12 100 PHE A C 1
ATOM 785 O O . PHE A 1 100 ? 50.299 27.521 119.948 1.00 38.09 100 PHE A O 1
ATOM 793 N N . ILE A 1 101 ? 52.162 27.163 118.723 1.00 32.91 101 ILE A N 1
ATOM 794 C CA . ILE A 1 101 ? 52.920 26.511 119.782 1.00 32.39 101 ILE A CA 1
ATOM 795 C C . ILE A 1 101 ? 54.052 27.438 120.200 1.00 34.67 101 ILE A C 1
ATOM 796 O O . ILE A 1 101 ? 54.861 27.856 119.364 1.00 35.00 101 ILE A O 1
ATOM 801 N N . HIS A 1 102 ? 54.093 27.768 121.488 1.00 33.79 102 HIS A N 1
ATOM 802 C CA . HIS A 1 102 ? 55.198 28.490 122.099 1.00 35.18 102 HIS A CA 1
ATOM 803 C C . HIS A 1 102 ? 56.074 27.483 122.836 1.00 36.45 102 HIS A C 1
ATOM 804 O O . HIS A 1 102 ? 55.576 26.711 123.665 1.00 33.96 102 HIS A O 1
ATOM 811 N N . ALA A 1 103 ? 57.368 27.470 122.516 1.00 35.28 103 ALA A N 1
ATOM 812 C CA . ALA A 1 103 ? 58.282 26.474 123.057 1.00 33.62 103 ALA A CA 1
ATOM 813 C C . ALA A 1 103 ? 59.600 27.126 123.459 1.00 33.65 103 ALA A C 1
ATOM 814 O O . ALA A 1 103 ? 59.882 28.280 123.127 1.00 35.31 103 ALA A O 1
ATOM 816 N N . GLU A 1 104 ? 60.432 26.353 124.151 1.00 34.29 104 GLU A N 1
ATOM 817 C CA . GLU A 1 104 ? 61.753 26.801 124.562 1.00 37.71 104 GLU A CA 1
ATOM 818 C C . GLU A 1 104 ? 62.761 25.665 124.435 1.00 36.82 104 GLU A C 1
ATOM 819 O O . GLU A 1 104 ? 62.482 24.528 124.819 1.00 31.53 104 GLU A O 1
ATOM 825 N N . ALA A 1 105 ? 63.941 25.978 123.908 1.00 39.02 105 ALA A N 1
ATOM 826 C CA . ALA A 1 105 ? 65.014 25.002 123.793 1.00 40.05 105 ALA A CA 1
ATOM 827 C C . ALA A 1 105 ? 66.183 25.418 124.673 1.00 40.42 105 ALA A C 1
ATOM 828 O O . ALA A 1 105 ? 66.621 26.571 124.630 1.00 43.69 105 ALA A O 1
ATOM 830 N N . LYS A 1 106 ? 66.695 24.470 125.448 1.00 35.65 106 LYS A N 1
ATOM 831 C CA . LYS A 1 106 ? 67.797 24.702 126.365 1.00 46.50 106 LYS A CA 1
ATOM 832 C C . LYS A 1 106 ? 69.058 24.055 125.813 1.00 41.44 106 LYS A C 1
ATOM 833 O O . LYS A 1 106 ? 68.992 23.041 125.112 1.00 43.77 106 LYS A O 1
ATOM 839 N N . ASP A 1 107 ? 70.204 24.654 126.140 1.00 37.86 107 ASP A N 1
ATOM 840 C CA . ASP A 1 107 ? 71.513 24.143 125.735 1.00 40.86 107 ASP A CA 1
ATOM 841 C C . ASP A 1 107 ? 71.638 24.097 124.216 1.00 40.23 107 ASP A C 1
ATOM 842 O O . ASP A 1 107 ? 72.175 23.142 123.651 1.00 41.07 107 ASP A O 1
ATOM 847 N N . ILE A 1 108 ? 71.122 25.129 123.551 1.00 39.16 108 ILE A N 1
ATOM 848 C CA . ILE A 1 108 ? 71.299 25.293 122.114 1.00 39.98 108 ILE A CA 1
ATOM 849 C C . ILE A 1 108 ? 71.133 26.774 121.798 1.00 39.90 108 ILE A C 1
ATOM 850 O O . ILE A 1 108 ? 70.137 27.400 122.175 1.00 45.81 108 ILE A O 1
ATOM 855 N N . SER A 1 109 ? 72.120 27.354 121.128 1.00 39.54 109 SER A N 1
ATOM 856 C CA . SER A 1 109 ? 72.154 28.784 120.872 1.00 41.56 109 SER A CA 1
ATOM 857 C C . SER A 1 109 ? 72.078 29.070 119.378 1.00 38.82 109 SER A C 1
ATOM 858 O O . SER A 1 109 ? 72.358 28.202 118.548 1.00 36.08 109 SER A O 1
ATOM 861 N N . VAL A 1 110 ? 71.714 30.313 119.041 1.00 40.82 110 VAL A N 1
ATOM 862 C CA . VAL A 1 110 ? 71.790 30.746 117.647 1.00 36.80 110 VAL A CA 1
ATOM 863 C C . VAL A 1 110 ? 73.184 30.497 117.101 1.00 38.01 110 VAL A C 1
ATOM 864 O O . VAL A 1 110 ? 73.350 29.924 116.018 1.00 35.92 110 VAL A O 1
ATOM 868 N N . GLY A 1 111 ? 74.210 30.865 117.872 1.00 46.47 111 GLY A N 1
ATOM 869 C CA . GLY A 1 111 ? 75.579 30.706 117.399 1.00 40.31 111 GLY A CA 1
ATOM 870 C C . GLY A 1 111 ? 75.949 29.267 117.095 1.00 40.78 111 GLY A C 1
ATOM 871 O O . GLY A 1 111 ? 76.624 28.992 116.100 1.00 41.58 111 GLY A O 1
ATOM 872 N N . GLU A 1 112 ? 75.529 28.330 117.957 1.00 40.57 112 GLU A N 1
ATOM 873 C CA . GLU A 1 112 ? 75.795 26.912 117.707 1.00 39.72 112 GLU A CA 1
ATOM 874 C C . GLU A 1 112 ? 75.173 26.451 116.403 1.00 40.29 112 GLU A C 1
ATOM 875 O O . GLU A 1 112 ? 75.779 25.678 115.652 1.00 40.14 112 GLU A O 1
ATOM 881 N N . ILE A 1 113 ? 73.940 26.879 116.140 1.00 38.29 113 ILE A N 1
ATOM 882 C CA . ILE A 1 113 ? 73.261 26.471 114.920 1.00 33.83 113 ILE A CA 1
ATOM 883 C C . ILE A 1 113 ? 74.016 26.983 113.707 1.00 34.99 113 ILE A C 1
ATOM 884 O O . ILE A 1 113 ? 74.116 26.299 112.680 1.00 38.37 113 ILE A O 1
ATOM 889 N N . LEU A 1 114 ? 74.578 28.189 113.815 1.00 41.29 114 LEU A N 1
ATOM 890 C CA . LEU A 1 114 ? 75.248 28.824 112.683 1.00 40.08 114 LEU A CA 1
ATOM 891 C C . LEU A 1 114 ? 76.637 28.251 112.452 1.00 36.04 114 LEU A C 1
ATOM 892 O O . LEU A 1 114 ? 77.059 28.104 111.305 1.00 38.60 114 LEU A O 1
ATOM 897 N N . GLU A 1 115 ? 77.354 27.901 113.518 1.00 40.88 115 GLU A N 1
ATOM 898 C CA . GLU A 1 115 ? 78.760 27.557 113.375 1.00 41.60 115 GLU A CA 1
ATOM 899 C C . GLU A 1 115 ? 79.052 26.063 113.396 1.00 36.45 115 GLU A C 1
ATOM 900 O O . GLU A 1 115 ? 80.115 25.660 112.915 1.00 40.41 115 GLU A O 1
ATOM 906 N N . SER A 1 116 ? 78.149 25.230 113.907 1.00 35.24 116 SER A N 1
ATOM 907 C CA . SER A 1 116 ? 78.405 23.796 113.918 1.00 35.05 116 SER A CA 1
ATOM 908 C C . SER A 1 116 ? 78.479 23.256 112.497 1.00 36.61 116 SER A C 1
ATOM 909 O O . SER A 1 116 ? 77.676 23.615 111.633 1.00 32.77 116 SER A O 1
ATOM 912 N N . THR A 1 117 ? 79.459 22.389 112.256 1.00 34.76 117 THR A N 1
ATOM 913 C CA . THR A 1 117 ? 79.595 21.798 110.933 1.00 37.15 117 THR A CA 1
ATOM 914 C C . THR A 1 117 ? 78.345 21.017 110.559 1.00 35.12 117 THR A C 1
ATOM 915 O O . THR A 1 117 ? 77.878 21.095 109.418 1.00 38.22 117 THR A O 1
ATOM 919 N N . TYR A 1 118 ? 77.769 20.289 111.512 1.00 31.68 118 TYR A N 1
ATOM 920 C CA . TYR A 1 118 ? 76.568 19.501 111.288 1.00 29.52 118 TYR A CA 1
ATOM 921 C C . TYR A 1 118 ? 75.414 20.059 112.108 1.00 30.70 118 TYR A C 1
ATOM 922 O O . TYR A 1 118 ? 75.604 20.501 113.244 1.00 34.92 118 TYR A O 1
ATOM 931 N N . LEU A 1 119 ? 74.226 20.070 111.512 1.00 28.37 119 LEU A N 1
ATOM 932 C CA . LEU A 1 119 ? 73.082 20.691 112.148 1.00 32.61 119 LEU A CA 1
ATOM 933 C C . LEU A 1 119 ? 72.785 19.960 113.446 1.00 29.46 119 LEU A C 1
ATOM 934 O O . LEU A 1 119 ? 72.643 18.730 113.429 1.00 31.63 119 LEU A O 1
ATOM 939 N N . PRO A 1 120 ? 72.728 20.645 114.581 1.00 30.97 120 PRO A N 1
ATOM 940 C CA . PRO A 1 120 ? 72.255 19.976 115.799 1.00 31.80 120 PRO A CA 1
ATOM 941 C C . PRO A 1 120 ? 70.864 19.413 115.553 1.00 31.30 120 PRO A C 1
ATOM 942 O O . PRO A 1 120 ? 69.959 20.116 115.100 1.00 28.68 120 PRO A O 1
ATOM 946 N N . VAL A 1 121 ? 70.711 18.116 115.824 1.00 32.50 121 VAL A N 1
ATOM 947 C CA . VAL A 1 121 ? 69.474 17.418 115.493 1.00 30.97 121 VAL A CA 1
ATOM 948 C C . VAL A 1 121 ? 68.280 18.006 116.238 1.00 29.38 121 VAL A C 1
ATOM 949 O O . VAL A 1 121 ? 67.135 17.835 115.810 1.00 29.83 121 VAL A O 1
ATOM 953 N N . ILE A 1 122 ? 68.516 18.718 117.346 1.00 32.88 122 ILE A N 1
ATOM 954 C CA . ILE A 1 122 ? 67.410 19.326 118.088 1.00 30.74 122 ILE A CA 1
ATOM 955 C C . ILE A 1 122 ? 66.646 20.335 117.235 1.00 30.39 122 ILE A C 1
ATOM 956 O O . ILE A 1 122 ? 65.455 20.576 117.474 1.00 29.47 122 ILE A O 1
ATOM 961 N N . LEU A 1 123 ? 67.290 20.921 116.222 1.00 31.63 123 LEU A N 1
ATOM 962 C CA . LEU A 1 123 ? 66.594 21.912 115.403 1.00 31.95 123 LEU A CA 1
ATOM 963 C C . LEU A 1 123 ? 65.382 21.310 114.701 1.00 27.54 123 LEU A C 1
ATOM 964 O O . LEU A 1 123 ? 64.375 21.998 114.521 1.00 29.06 123 LEU A O 1
ATOM 969 N N . TYR A 1 124 ? 65.434 20.033 114.323 1.00 27.11 124 TYR A N 1
ATOM 970 C CA . TYR A 1 124 ? 64.244 19.421 113.734 1.00 27.58 124 TYR A CA 1
ATOM 971 C C . TYR A 1 124 ? 63.050 19.443 114.690 1.00 32.78 124 TYR A C 1
ATOM 972 O O . TYR A 1 124 ? 61.897 19.457 114.236 1.00 31.72 124 TYR A O 1
ATOM 981 N N . SER A 1 125 ? 63.297 19.441 116.007 1.00 23.78 125 SER A N 1
ATOM 982 C CA . SER A 1 125 ? 62.214 19.572 116.974 1.00 32.27 125 SER A CA 1
ATOM 983 C C . SER A 1 125 ? 61.627 20.980 117.007 1.00 35.30 125 SER A C 1
ATOM 984 O O . SER A 1 125 ? 60.631 21.198 117.709 1.00 34.68 125 SER A O 1
ATOM 987 N N . PHE A 1 126 ? 62.232 21.942 116.298 1.00 31.87 126 PHE A N 1
ATOM 988 C CA . PHE A 1 126 ? 61.696 23.299 116.229 1.00 31.91 126 PHE A CA 1
ATOM 989 C C . PHE A 1 126 ? 60.499 23.404 115.303 1.00 28.49 126 PHE A C 1
ATOM 990 O O . PHE A 1 126 ? 59.860 24.461 115.274 1.00 31.24 126 PHE A O 1
ATOM 998 N N . PHE A 1 127 ? 60.212 22.361 114.524 1.00 24.03 127 PHE A N 1
ATOM 999 C CA . PHE A 1 127 ? 59.092 22.391 113.591 1.00 27.02 127 PHE A CA 1
ATOM 1000 C C . PHE A 1 127 ? 57.910 21.608 114.152 1.00 31.59 127 PHE A C 1
ATOM 1001 O O . PHE A 1 127 ? 58.100 20.539 114.746 1.00 33.86 127 PHE A O 1
ATOM 1009 N N . PRO A 1 128 ? 56.681 22.091 113.992 1.00 32.50 128 PRO A N 1
ATOM 1010 C CA . PRO A 1 128 ? 55.518 21.360 114.505 1.00 32.23 128 PRO A CA 1
ATOM 1011 C C . PRO A 1 128 ? 54.963 20.387 113.471 1.00 33.14 128 PRO A C 1
ATOM 1012 O O . PRO A 1 128 ? 55.259 20.472 112.278 1.00 31.70 128 PRO A O 1
ATOM 1016 N N . LEU A 1 129 ? 54.147 19.448 113.969 1.00 29.98 129 LEU A N 1
ATOM 1017 C CA . LEU A 1 129 ? 53.468 18.433 113.153 1.00 26.38 129 LEU A CA 1
ATOM 1018 C C . LEU A 1 129 ? 54.457 17.500 112.455 1.00 28.84 129 LEU A C 1
ATOM 1019 O O . LEU A 1 129 ? 54.241 17.074 111.323 1.00 34.78 129 LEU A O 1
ATOM 1024 N N . ASN A 1 130 ? 55.540 17.151 113.141 1.00 28.64 130 ASN A N 1
ATOM 1025 C CA . ASN A 1 130 ? 56.521 16.228 112.579 1.00 30.89 130 ASN A CA 1
ATOM 1026 C C . ASN A 1 130 ? 55.933 14.837 112.335 1.00 35.64 130 ASN A C 1
ATOM 1027 O O . ASN A 1 130 ? 55.035 14.377 113.044 1.00 35.64 130 ASN A O 1
ATOM 1032 N N . GLY A 1 131 ? 56.448 14.164 111.303 1.00 37.72 131 GLY A N 1
ATOM 1033 C CA . GLY A 1 131 ? 56.026 12.813 110.970 1.00 33.42 131 GLY A CA 1
ATOM 1034 C C . GLY A 1 131 ? 54.693 12.718 110.243 1.00 39.11 131 GLY A C 1
ATOM 1035 O O . GLY A 1 131 ? 54.456 11.772 109.487 1.00 45.85 131 GLY A O 1
ATOM 1036 N N . VAL A 1 132 ? 53.812 13.695 110.463 1.00 37.33 132 VAL A N 1
ATOM 1037 C CA . VAL A 1 132 ? 52.497 13.677 109.838 1.00 39.05 132 VAL A CA 1
ATOM 1038 C C . VAL A 1 132 ? 52.642 13.559 108.326 1.00 42.19 132 VAL A C 1
ATOM 1039 O O . VAL A 1 132 ? 53.490 14.224 107.716 1.00 41.76 132 VAL A O 1
ATOM 1043 N N . LYS A 1 133 ? 51.842 12.676 107.722 1.00 40.14 133 LYS A N 1
ATOM 1044 C CA . LYS A 1 133 ? 51.676 12.593 106.276 1.00 36.48 133 LYS A CA 1
ATOM 1045 C C . LYS A 1 133 ? 50.445 13.392 105.871 1.00 35.91 133 LYS A C 1
ATOM 1046 O O . LYS A 1 133 ? 49.553 13.637 106.679 1.00 33.78 133 LYS A O 1
ATOM 1052 N N . ASN A 1 134 ? 50.399 13.810 104.604 1.00 34.20 134 ASN A N 1
ATOM 1053 C CA . ASN A 1 134 ? 49.428 14.841 104.257 1.00 32.00 134 ASN A CA 1
ATOM 1054 C C . ASN A 1 134 ? 48.000 14.320 104.147 1.00 38.53 134 ASN A C 1
ATOM 1055 O O . ASN A 1 134 ? 47.063 15.119 104.277 1.00 40.19 134 ASN A O 1
ATOM 1060 N N . TYR A 1 135 ? 47.798 13.013 103.938 1.00 35.76 135 TYR A N 1
ATOM 1061 C CA . TYR A 1 135 ? 46.431 12.506 103.895 1.00 37.96 135 TYR A CA 1
ATOM 1062 C C . TYR A 1 135 ? 45.776 12.543 105.270 1.00 37.30 135 TYR A C 1
ATOM 1063 O O . TYR A 1 135 ? 44.545 12.540 105.357 1.00 41.39 135 TYR A O 1
ATOM 1072 N N . GLN A 1 136 ? 46.566 12.591 106.344 1.00 37.13 136 GLN A N 1
ATOM 1073 C CA . GLN A 1 136 ? 46.017 12.737 107.690 1.00 39.12 136 GLN A CA 1
ATOM 1074 C C . GLN A 1 136 ? 45.394 14.107 107.924 1.00 37.10 136 GLN A C 1
ATOM 1075 O O . GLN A 1 136 ? 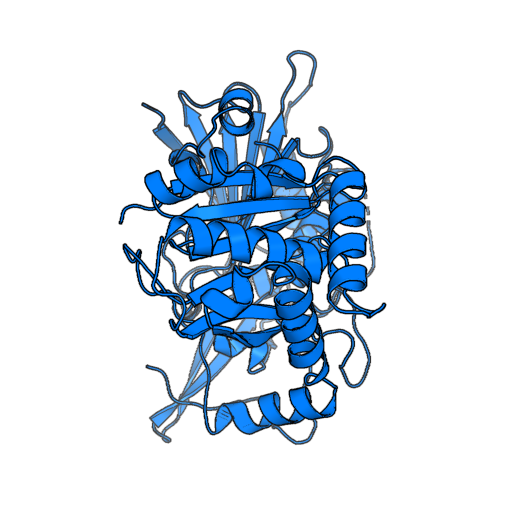44.813 14.330 108.991 1.00 38.85 136 GLN A O 1
ATOM 1081 N N . GLY A 1 137 ? 45.507 15.027 106.964 1.00 38.83 137 GLY A N 1
ATOM 1082 C CA . GLY A 1 137 ? 44.882 16.330 107.075 1.00 36.89 137 GLY A CA 1
ATOM 1083 C C . GLY A 1 137 ? 43.368 16.308 107.142 1.00 39.32 137 GLY A C 1
ATOM 1084 O O . GLY A 1 137 ? 42.769 17.364 107.374 1.00 42.04 137 GLY A O 1
ATOM 1085 N N . THR A 1 138 ? 42.728 15.151 106.938 1.00 39.21 138 THR A N 1
ATOM 1086 C CA . THR A 1 138 ? 41.277 15.114 107.111 1.00 44.38 138 THR A CA 1
ATOM 1087 C C . THR A 1 138 ? 40.895 15.344 108.565 1.00 44.13 138 THR A C 1
ATOM 1088 O O . THR A 1 138 ? 39.867 15.970 108.846 1.00 48.37 138 THR A O 1
ATOM 1092 N N . THR A 1 139 ? 41.703 14.870 109.495 1.00 40.96 139 THR A N 1
ATOM 1093 C CA . THR A 1 139 ? 41.432 15.140 110.900 1.00 48.06 139 THR A CA 1
ATOM 1094 C C . THR A 1 139 ? 42.502 15.993 111.562 1.00 49.46 139 THR A C 1
ATOM 1095 O O . THR A 1 139 ? 42.169 16.859 112.379 1.00 54.04 139 THR A O 1
ATOM 1099 N N . LYS A 1 140 ? 43.776 15.805 111.207 1.00 47.47 140 LYS A N 1
ATOM 1100 C CA . LYS A 1 140 ? 44.863 16.571 111.809 1.00 40.87 140 LYS A CA 1
ATOM 1101 C C . LYS A 1 140 ? 44.944 17.970 111.194 1.00 41.41 140 LYS A C 1
ATOM 1102 O O . LYS A 1 140 ? 44.410 18.218 110.109 1.00 44.76 140 LYS A O 1
ATOM 1108 N N . PRO A 1 141 ? 45.577 18.919 111.881 1.00 41.00 141 PRO A N 1
ATOM 1109 C CA . PRO A 1 141 ? 45.568 20.297 111.378 1.00 39.33 141 PRO A CA 1
ATOM 1110 C C . PRO A 1 141 ? 46.286 20.406 110.042 1.00 42.66 141 PRO A C 1
ATOM 1111 O O . PRO A 1 141 ? 47.134 19.580 109.693 1.00 37.79 141 PRO A O 1
ATOM 1115 N N . LEU A 1 142 ? 45.901 21.422 109.274 1.00 41.90 142 LEU A N 1
ATOM 1116 C CA . LEU A 1 142 ? 46.573 21.723 108.020 1.00 35.93 142 LEU A CA 1
ATOM 1117 C C . LEU A 1 142 ? 47.722 22.703 108.203 1.00 39.69 142 LEU A C 1
ATOM 1118 O O . LEU A 1 142 ? 48.551 22.841 107.294 1.00 35.82 142 LEU A O 1
ATOM 1123 N N . PHE A 1 143 ? 47.816 23.351 109.363 1.00 39.19 143 PHE A N 1
ATOM 1124 C CA . PHE A 1 143 ? 48.795 24.409 109.552 1.00 37.66 143 PHE A CA 1
ATOM 1125 C C . PHE A 1 143 ? 49.176 24.511 111.024 1.00 35.72 143 PHE A C 1
ATOM 1126 O O . PHE A 1 143 ? 48.325 24.366 111.905 1.00 37.32 143 PHE A O 1
ATOM 1134 N N . ALA A 1 144 ? 50.460 24.746 111.283 1.00 31.45 144 ALA A N 1
ATOM 1135 C CA . ALA A 1 144 ? 50.935 24.956 112.641 1.00 31.67 144 ALA A CA 1
ATOM 1136 C C . ALA A 1 144 ? 52.213 25.773 112.601 1.00 33.35 144 ALA A C 1
ATOM 1137 O O . ALA A 1 144 ? 53.063 25.567 111.731 1.00 32.42 144 ALA A O 1
ATOM 1139 N N . VAL A 1 145 ? 52.329 26.696 113.550 1.00 35.09 145 VAL A N 1
ATOM 1140 C CA . VAL A 1 145 ? 53.515 27.520 113.748 1.00 33.32 145 VAL A CA 1
ATOM 1141 C C . VAL A 1 145 ? 54.058 27.214 115.130 1.00 33.80 145 VAL A C 1
ATOM 1142 O O . VAL A 1 145 ? 53.293 27.107 116.094 1.00 31.94 145 VAL A O 1
ATOM 1146 N N . GLN A 1 146 ? 55.373 27.079 115.232 1.00 32.66 146 GLN A N 1
ATOM 1147 C CA . GLN A 1 146 ? 56.023 26.928 116.521 1.00 29.96 146 GLN A CA 1
ATOM 1148 C C . GLN A 1 146 ? 57.090 28.003 116.653 1.00 33.50 146 GLN A C 1
ATOM 1149 O O . GLN A 1 146 ? 57.984 28.094 115.809 1.00 29.45 146 GLN A O 1
ATOM 1155 N N . VAL A 1 147 ? 56.991 28.814 117.702 1.00 31.10 147 VAL A N 1
ATOM 1156 C CA . VAL A 1 147 ? 58.003 29.807 118.039 1.00 26.83 147 VAL A CA 1
ATOM 1157 C C . VAL A 1 147 ? 58.790 29.256 119.224 1.00 31.14 147 VAL A C 1
ATOM 1158 O O . VAL A 1 147 ? 58.260 29.143 120.336 1.00 34.22 147 VAL A O 1
ATOM 1162 N N . THR A 1 148 ? 60.050 28.882 118.988 1.00 28.74 148 THR A N 1
ATOM 1163 C CA . THR A 1 148 ? 60.894 28.273 120.006 1.00 28.52 148 THR A CA 1
ATOM 1164 C C . THR A 1 148 ? 61.891 29.297 120.516 1.00 35.35 148 THR A C 1
ATOM 1165 O O . THR A 1 148 ? 62.637 29.890 119.725 1.00 33.56 148 THR A O 1
ATOM 1169 N N . GLU A 1 149 ? 61.925 29.484 121.830 1.00 32.22 149 GLU A N 1
ATOM 1170 C CA . GLU A 1 149 ? 62.836 30.443 122.431 1.00 32.14 149 GLU A CA 1
ATOM 1171 C C . GLU A 1 149 ? 64.182 29.797 122.720 1.00 35.39 149 GLU A C 1
ATOM 1172 O O . GLU A 1 149 ? 64.258 28.739 123.359 1.00 36.99 149 GLU A O 1
ATOM 1178 N N . LEU A 1 150 ? 65.234 30.444 122.244 1.00 33.14 150 LEU A N 1
ATOM 1179 C CA . LEU A 1 150 ? 66.608 30.063 122.503 1.00 34.67 150 LEU A CA 1
ATOM 1180 C C . LEU A 1 150 ? 67.221 31.071 123.450 1.00 34.83 150 LEU A C 1
ATOM 1181 O O . LEU A 1 150 ? 66.653 32.132 123.716 1.00 37.86 150 LEU A O 1
ATOM 1186 N N . ILE A 1 151 ? 68.419 30.748 123.930 1.00 31.77 151 ILE A N 1
ATOM 1187 C CA . ILE A 1 151 ? 69.050 31.628 124.903 1.00 37.92 151 ILE A CA 1
ATOM 1188 C C . ILE A 1 151 ? 69.395 32.976 124.274 1.00 40.27 151 ILE A C 1
ATOM 1189 O O . ILE A 1 151 ? 69.336 34.011 124.945 1.00 43.92 151 ILE A O 1
ATOM 1194 N N . ASP A 1 152 ? 69.707 33.005 122.978 1.00 40.56 152 ASP A N 1
ATOM 1195 C CA . ASP A 1 152 ? 70.115 34.236 122.307 1.00 43.05 152 ASP A CA 1
ATOM 1196 C C . ASP A 1 152 ? 69.325 34.481 121.026 1.00 38.56 152 ASP A C 1
ATOM 1197 O O . ASP A 1 152 ? 69.841 35.091 120.087 1.00 41.70 152 ASP A O 1
ATOM 1202 N N . GLY A 1 153 ? 68.079 34.018 120.966 1.00 39.92 153 GLY A N 1
ATOM 1203 C CA . GLY A 1 153 ? 67.268 34.250 119.785 1.00 32.67 153 GLY A CA 1
ATOM 1204 C C . GLY A 1 153 ? 65.983 33.450 119.844 1.00 38.08 153 GLY A C 1
ATOM 1205 O O . GLY A 1 153 ? 65.583 32.972 120.909 1.00 38.25 153 GLY A O 1
ATOM 1206 N N . ILE A 1 154 ? 65.340 33.324 118.677 1.00 31.36 154 ILE A N 1
ATOM 1207 C CA . ILE A 1 154 ? 64.150 32.502 118.498 1.00 30.79 154 ILE A CA 1
ATOM 1208 C C . ILE A 1 154 ? 64.234 31.782 117.157 1.00 31.25 154 ILE A C 1
ATOM 1209 O O . ILE A 1 154 ? 65.021 32.130 116.275 1.00 28.94 154 ILE A O 1
ATOM 1214 N N . PHE A 1 155 ? 63.383 30.782 117.009 1.00 28.46 155 PHE A N 1
ATOM 1215 C CA . PHE A 1 155 ? 63.185 30.104 115.747 1.00 25.20 155 PHE A CA 1
ATOM 1216 C C . PHE A 1 155 ? 61.693 30.073 115.480 1.00 26.88 155 PHE A C 1
ATOM 1217 O O . PHE A 1 155 ? 60.906 29.757 116.374 1.00 30.98 155 PHE A O 1
ATOM 1225 N N . ILE A 1 156 ? 61.307 30.424 114.264 1.00 30.49 156 ILE A N 1
ATOM 1226 C CA . ILE A 1 156 ? 59.923 30.345 113.820 1.00 26.34 156 ILE A CA 1
ATOM 1227 C C . ILE A 1 156 ? 59.871 29.268 112.757 1.00 31.55 156 ILE A C 1
ATOM 1228 O O . ILE A 1 156 ? 60.390 29.461 111.649 1.00 29.55 156 ILE A O 1
ATOM 1233 N N . GLY A 1 157 ? 59.249 28.139 113.087 1.00 31.74 157 GLY A N 1
ATOM 1234 C CA . GLY A 1 157 ? 59.116 27.030 112.167 1.00 29.78 157 GLY A CA 1
ATOM 1235 C C . GLY A 1 157 ? 57.649 26.745 111.862 1.00 28.51 157 GLY A C 1
ATOM 1236 O O . GLY A 1 157 ? 56.847 26.544 112.774 1.00 32.75 157 GLY A O 1
ATOM 1237 N N . CYS A 1 158 ? 57.336 26.721 110.573 1.00 30.05 158 CYS A N 1
ATOM 1238 C CA . CYS A 1 158 ? 55.976 26.507 110.108 1.00 29.74 158 CYS A CA 1
ATOM 1239 C C . CYS A 1 158 ? 55.813 25.116 109.508 1.00 29.00 158 CYS A C 1
ATOM 1240 O O . CYS A 1 158 ? 56.758 24.502 108.998 1.00 30.37 158 CYS A O 1
ATOM 1243 N N . ALA A 1 159 ? 54.599 24.605 109.595 1.00 30.62 159 ALA A N 1
ATOM 1244 C CA . ALA A 1 159 ? 54.249 23.372 108.913 1.00 29.56 159 ALA A CA 1
ATOM 1245 C C . ALA A 1 159 ? 52.908 23.601 108.233 1.00 29.35 159 ALA A C 1
ATOM 1246 O O . ALA A 1 159 ? 51.936 23.979 108.889 1.00 32.66 159 ALA A O 1
ATOM 1248 N N . ILE A 1 160 ? 52.869 23.428 106.914 1.00 29.92 160 ILE A N 1
ATOM 1249 C CA . ILE A 1 160 ? 51.638 23.534 106.147 1.00 29.36 160 ILE A CA 1
ATOM 1250 C C . ILE A 1 160 ? 51.494 22.274 105.299 1.00 31.93 160 ILE A C 1
ATOM 1251 O O . ILE A 1 160 ? 52.466 21.815 104.685 1.00 27.90 160 ILE A O 1
ATOM 1256 N N . ASN A 1 161 ? 50.297 21.696 105.303 1.00 31.47 161 ASN A N 1
ATOM 1257 C CA . ASN A 1 161 ? 50.014 20.499 104.522 1.00 34.62 161 ASN A CA 1
ATOM 1258 C C . ASN A 1 161 ? 50.505 20.660 103.085 1.00 35.54 161 ASN A C 1
ATOM 1259 O O . ASN A 1 161 ? 50.149 21.630 102.406 1.00 36.36 161 ASN A O 1
ATOM 1264 N N . HIS A 1 162 ? 51.331 19.715 102.615 1.00 31.95 162 HIS A N 1
ATOM 1265 C CA . HIS A 1 162 ? 51.951 19.898 101.301 1.00 33.70 162 HIS A CA 1
ATOM 1266 C C . HIS A 1 162 ? 50.981 19.688 100.142 1.00 37.70 162 HIS A C 1
ATOM 1267 O O . HIS A 1 162 ? 51.321 20.045 99.009 1.00 36.97 162 HIS A O 1
ATOM 1274 N N . SER A 1 163 ? 49.798 19.121 100.384 1.00 37.78 163 SER A N 1
ATOM 1275 C CA . SER A 1 163 ? 48.756 19.123 99.367 1.00 30.09 163 SER A CA 1
ATOM 1276 C C . SER A 1 163 ? 47.974 20.421 99.360 1.00 33.49 163 SER A C 1
ATOM 1277 O O . SER A 1 163 ? 47.018 20.537 98.594 1.00 35.29 163 SER A O 1
ATOM 1280 N N . VAL A 1 164 ? 48.341 21.380 100.203 1.00 37.49 164 VAL A N 1
ATOM 1281 C CA . VAL A 1 164 ? 47.708 22.694 100.234 1.00 36.90 164 VAL A CA 1
ATOM 1282 C C . VAL A 1 164 ? 48.590 23.756 99.593 1.00 40.09 164 VAL A C 1
ATOM 1283 O O . VAL A 1 164 ? 48.127 24.508 98.736 1.00 41.58 164 VAL A O 1
ATOM 1287 N N . VAL A 1 165 ? 49.866 23.828 99.985 1.00 36.42 165 VAL A N 1
ATOM 1288 C CA . VAL A 1 165 ? 50.814 24.743 99.354 1.00 39.43 165 VAL A CA 1
ATOM 1289 C C . VAL A 1 165 ? 52.073 24.001 98.916 1.00 38.46 165 VAL A C 1
ATOM 1290 O O . VAL A 1 165 ? 52.435 22.961 99.477 1.00 36.45 165 VAL A O 1
ATOM 1294 N N . ASP A 1 166 ? 52.735 24.538 97.883 1.00 38.41 166 ASP A N 1
ATOM 1295 C CA . ASP A 1 166 ? 54.114 24.174 97.576 1.00 37.73 166 ASP A CA 1
ATOM 1296 C C . ASP A 1 166 ? 55.021 25.170 98.291 1.00 29.56 166 ASP A C 1
ATOM 1297 O O . ASP A 1 166 ? 54.560 25.991 99.086 1.00 37.10 166 ASP A O 1
ATOM 1302 N N . GLY A 1 167 ? 56.320 25.129 98.016 1.00 31.61 167 GLY A N 1
ATOM 1303 C CA . GLY A 1 167 ? 57.224 26.060 98.672 1.00 27.93 167 GLY A CA 1
ATOM 1304 C C . GLY A 1 167 ? 56.986 27.504 98.271 1.00 33.73 167 GLY A C 1
ATOM 1305 O O . GLY A 1 167 ? 57.117 28.414 99.097 1.00 31.94 167 GLY A O 1
ATOM 1306 N N . THR A 1 168 ? 56.639 27.739 97.000 1.00 32.43 168 THR A N 1
ATOM 1307 C CA . THR A 1 168 ? 56.439 29.110 96.544 1.00 29.81 168 THR A CA 1
ATOM 1308 C C . THR A 1 168 ? 55.272 29.758 97.284 1.00 35.10 168 THR A C 1
ATOM 1309 O O . THR A 1 168 ? 55.397 30.863 97.831 1.00 35.91 168 THR A O 1
ATOM 1313 N N . ALA A 1 169 ? 54.136 29.067 97.343 1.00 35.47 169 ALA A N 1
ATOM 1314 C CA . ALA A 1 169 ? 53.035 29.563 98.153 1.00 36.83 169 ALA A CA 1
ATOM 1315 C C . ALA A 1 169 ? 53.414 29.627 99.628 1.00 37.01 169 ALA A C 1
ATOM 1316 O O . ALA A 1 169 ? 53.001 30.553 100.336 1.00 37.10 169 ALA A O 1
ATOM 1318 N N . PHE A 1 170 ? 54.210 28.667 100.104 1.00 32.35 170 PHE A N 1
ATOM 1319 C CA . PHE A 1 170 ? 54.598 28.654 101.513 1.00 32.43 170 PHE A CA 1
ATOM 1320 C C . PHE A 1 170 ? 55.364 29.919 101.877 1.00 35.90 170 PHE A C 1
ATOM 1321 O O . PHE A 1 170 ? 55.025 30.603 102.851 1.00 36.43 170 PHE A O 1
ATOM 1329 N N . TRP A 1 171 ? 56.394 30.266 101.094 1.00 36.40 171 TRP A N 1
ATOM 1330 C CA . TRP A 1 171 ? 57.187 31.439 101.454 1.00 37.26 171 TRP A CA 1
ATOM 1331 C C . TRP A 1 171 ? 56.453 32.735 101.163 1.00 36.39 171 TRP A C 1
ATOM 1332 O O . TRP A 1 171 ? 56.770 33.758 101.774 1.00 39.87 171 TRP A O 1
ATOM 1343 N N . TYR A 1 172 ? 55.479 32.717 100.255 1.00 38.52 172 TYR A N 1
ATOM 1344 C CA . TYR A 1 172 ? 54.610 33.877 100.100 1.00 40.95 172 TYR A CA 1
ATOM 1345 C C . TYR A 1 172 ? 53.823 34.143 101.382 1.00 41.74 172 TYR A C 1
ATOM 1346 O O . TYR A 1 172 ? 53.664 35.299 101.792 1.00 38.30 172 TYR A O 1
ATOM 1355 N N . PHE A 1 173 ? 53.348 33.080 102.045 1.00 40.79 173 PHE A N 1
ATOM 1356 C CA . PHE A 1 173 ? 52.637 33.245 103.312 1.00 39.29 173 PHE A CA 1
ATOM 1357 C C . PHE A 1 173 ? 53.550 33.818 104.390 1.00 41.44 173 PHE A C 1
ATOM 1358 O O . PHE A 1 173 ? 53.171 34.740 105.125 1.00 37.91 173 PHE A O 1
ATOM 1366 N N . ILE A 1 174 ? 54.751 33.257 104.528 1.00 35.59 174 ILE A N 1
ATOM 1367 C CA . ILE A 1 174 ? 55.694 33.796 105.499 1.00 32.82 174 ILE A CA 1
ATOM 1368 C C . ILE A 1 174 ? 56.010 35.258 105.184 1.00 36.50 174 ILE A C 1
ATOM 1369 O O . ILE A 1 174 ? 55.946 36.118 106.071 1.00 39.33 174 ILE A O 1
ATOM 1374 N N . ASN A 1 175 ? 56.321 35.575 103.918 1.00 36.38 175 ASN A N 1
ATOM 1375 C CA . ASN A 1 175 ? 56.556 36.971 103.531 1.00 38.26 175 ASN A CA 1
ATOM 1376 C C . ASN A 1 175 ? 55.428 37.883 104.003 1.00 37.46 175 ASN A C 1
ATOM 1377 O O . ASN A 1 175 ? 55.670 38.956 104.569 1.00 36.74 175 ASN A O 1
ATOM 1382 N N . THR A 1 176 ? 54.179 37.477 103.752 1.00 34.69 176 THR A N 1
ATOM 1383 C CA . THR A 1 176 ? 53.041 38.308 104.131 1.00 36.10 176 THR A CA 1
ATOM 1384 C C . THR A 1 176 ? 52.959 38.464 105.642 1.00 41.22 176 THR A C 1
ATOM 1385 O O . THR A 1 176 ? 52.820 39.583 106.155 1.00 41.73 176 THR A O 1
ATOM 1389 N N . TRP A 1 177 ? 53.055 37.350 106.374 1.00 39.09 177 TRP A N 1
ATOM 1390 C CA . TRP A 1 177 ? 52.962 37.417 107.829 1.00 39.06 177 TRP A CA 1
ATOM 1391 C C . TRP A 1 177 ? 54.020 38.359 108.394 1.00 41.79 177 TRP A C 1
ATOM 1392 O O . TRP A 1 177 ? 53.728 39.168 109.285 1.00 40.76 177 TRP A O 1
ATOM 1403 N N . ALA A 1 178 ? 55.238 38.323 107.843 1.00 41.61 178 ALA A N 1
ATOM 1404 C CA . ALA A 1 178 ? 56.281 39.224 108.330 1.00 42.66 178 ALA A CA 1
ATOM 1405 C C . ALA A 1 178 ? 56.026 40.675 107.920 1.00 45.04 178 ALA A C 1
ATOM 1406 O O . ALA A 1 178 ? 56.381 41.594 108.668 1.00 44.72 178 ALA A O 1
ATOM 1408 N N . LYS A 1 179 ? 55.426 40.907 106.747 1.00 39.75 179 LYS A N 1
ATOM 1409 C CA . LYS A 1 179 ? 55.067 42.271 106.359 1.00 43.04 179 LYS A CA 1
ATOM 1410 C C . LYS A 1 179 ? 54.100 42.887 107.367 1.00 47.39 179 LYS A C 1
ATOM 1411 O O . LYS A 1 179 ? 54.343 43.976 107.903 1.00 48.35 179 LYS A O 1
ATOM 1417 N N . ILE A 1 180 ? 53.005 42.177 107.654 1.00 45.93 180 ILE A N 1
ATOM 1418 C CA . ILE A 1 180 ? 51.985 42.657 108.583 1.00 46.21 180 ILE A CA 1
ATOM 1419 C C . ILE A 1 180 ? 52.574 42.908 109.966 1.00 49.21 180 ILE A C 1
ATOM 1420 O O . ILE A 1 180 ? 52.322 43.952 110.585 1.00 52.05 180 ILE A O 1
ATOM 1425 N N . SER A 1 181 ? 53.366 41.964 110.477 1.00 46.13 181 SER A N 1
ATOM 1426 C CA . SER A 1 181 ? 53.921 42.122 111.820 1.00 41.35 181 SER A CA 1
ATOM 1427 C C . SER A 1 181 ? 54.831 43.339 111.914 1.00 47.40 181 SER A C 1
ATOM 1428 O O . SER A 1 181 ? 54.912 43.974 112.977 1.00 49.74 181 SER A O 1
ATOM 1431 N N . LYS A 1 182 ? 55.530 43.680 110.825 1.00 47.81 182 LYS A N 1
ATOM 1432 C CA . LYS A 1 182 ? 56.402 44.850 110.845 1.00 50.51 182 LYS A CA 1
ATOM 1433 C C . LYS A 1 182 ? 55.587 46.140 110.832 1.00 53.72 182 LYS A C 1
ATOM 1434 O O . LYS A 1 182 ? 55.999 47.147 111.424 1.00 46.52 182 LYS A O 1
ATOM 1440 N N . GLY A 1 183 ? 54.426 46.121 110.177 1.00 54.29 183 GLY A N 1
ATOM 1441 C CA . GLY A 1 183 ? 53.594 47.302 110.022 1.00 57.39 183 GLY A CA 1
ATOM 1442 C C . GLY A 1 183 ? 53.164 47.562 108.591 1.00 57.18 183 GLY A C 1
ATOM 1443 O O . GLY A 1 183 ? 53.683 48.467 107.933 1.00 69.66 183 GLY A O 1
ATOM 1444 N N . ILE A 1 187 ? 49.367 46.775 104.118 1.00 86.56 187 ILE A N 1
ATOM 1445 C CA . ILE A 1 187 ? 48.781 45.589 103.501 1.00 85.43 187 ILE A CA 1
ATOM 1446 C C . ILE A 1 187 ? 49.324 45.391 102.088 1.00 84.36 187 ILE A C 1
ATOM 1447 O O . ILE A 1 187 ? 50.134 46.186 101.609 1.00 88.72 187 ILE A O 1
ATOM 1452 N N . SER A 1 188 ? 48.867 44.332 101.428 1.00 82.79 188 SER A N 1
ATOM 1453 C CA . SER A 1 188 ? 49.369 43.950 100.115 1.00 87.11 188 SER A CA 1
ATOM 1454 C C . SER A 1 188 ? 48.231 43.310 99.337 1.00 88.86 188 SER A C 1
ATOM 1455 O O . SER A 1 188 ? 47.160 43.038 99.898 1.00 83.98 188 SER A O 1
ATOM 1457 N N . PRO A 1 189 ? 48.420 43.071 97.999 1.00 89.81 189 PRO A N 1
ATOM 1458 C CA . PRO A 1 189 ? 47.372 42.395 97.211 1.00 90.84 189 PRO A CA 1
ATOM 1459 C C . PRO A 1 189 ? 46.920 41.064 97.806 1.00 90.39 189 PRO A C 1
ATOM 1460 O O . PRO A 1 189 ? 47.609 40.490 98.659 1.00 86.42 189 PRO A O 1
ATOM 1464 N N . VAL A 1 190 ? 45.771 40.566 97.366 1.00 86.17 190 VAL A N 1
ATOM 1465 C CA . VAL A 1 190 ? 45.116 39.414 97.985 1.00 82.01 190 VAL A CA 1
ATOM 1466 C C . VAL A 1 190 ? 45.429 38.169 97.167 1.00 76.09 190 VAL A C 1
ATOM 1467 O O . VAL A 1 190 ? 45.232 38.182 95.941 1.00 76.29 190 VAL A O 1
ATOM 1471 N N . PRO A 1 191 ? 45.914 37.083 97.787 1.00 70.62 191 PRO A N 1
ATOM 1472 C CA . PRO A 1 191 ? 46.166 35.849 97.036 1.00 67.54 191 PRO A CA 1
ATOM 1473 C C . PRO A 1 191 ? 44.880 35.134 96.668 1.00 64.95 191 PRO A C 1
ATOM 1474 O O . PRO A 1 191 ? 43.788 35.598 97.010 1.00 64.76 191 PRO A O 1
ATOM 1478 N N . SER A 1 192 ? 45.003 33.991 95.997 1.00 60.79 192 SER A N 1
ATOM 1479 C CA . SER A 1 192 ? 43.848 33.225 95.550 1.00 61.56 192 SER A CA 1
ATOM 1480 C C . SER A 1 192 ? 44.095 31.738 95.756 1.00 59.59 192 SER A C 1
ATOM 1481 O O . SER A 1 192 ? 45.154 31.226 95.383 1.00 57.72 192 SER A O 1
ATOM 1484 N N . PHE A 1 193 ? 43.116 31.049 96.343 1.00 59.77 193 PHE A N 1
ATOM 1485 C CA . PHE A 1 193 ? 43.179 29.606 96.542 1.00 53.59 193 PHE A CA 1
ATOM 1486 C C . PHE A 1 193 ? 42.393 28.836 95.500 1.00 56.28 193 PHE A C 1
ATOM 1487 O O . PHE A 1 193 ? 42.433 27.597 95.512 1.00 50.59 193 PHE A O 1
ATOM 1495 N N . LYS A 1 194 ? 41.663 29.538 94.625 1.00 59.45 194 LYS A N 1
ATOM 1496 C CA . LYS A 1 194 ? 40.918 28.885 93.559 1.00 56.76 194 LYS A CA 1
ATOM 1497 C C . LYS A 1 194 ? 41.891 28.207 92.611 1.00 52.70 194 LYS A C 1
ATOM 1498 O O . LYS A 1 194 ? 42.745 28.864 92.008 1.00 57.51 194 LYS A O 1
ATOM 1500 N N . ARG A 1 195 ? 41.767 26.890 92.491 1.00 51.15 195 ARG A N 1
ATOM 1501 C CA . ARG A 1 195 ? 42.755 26.107 91.774 1.00 49.96 195 ARG A CA 1
ATOM 1502 C C . ARG A 1 195 ? 42.588 26.268 90.263 1.00 58.25 195 ARG A C 1
ATOM 1503 O O . ARG A 1 195 ? 41.524 26.630 89.758 1.00 57.76 195 ARG A O 1
ATOM 1511 N N . TRP A 1 196 ? 43.677 26.014 89.545 1.00 61.60 196 TRP A N 1
ATOM 1512 C CA . TRP A 1 196 ? 43.694 26.110 88.093 1.00 58.65 196 TRP A CA 1
ATOM 1513 C C . TRP A 1 196 ? 43.316 24.761 87.503 1.00 59.67 196 TRP A C 1
ATOM 1514 O O . TRP A 1 196 ? 43.921 23.740 87.840 1.00 62.17 196 TRP A O 1
ATOM 1525 N N . PHE A 1 197 ? 42.321 24.759 86.619 1.00 64.44 197 PHE A N 1
ATOM 1526 C CA . PHE A 1 197 ? 41.882 23.536 85.970 1.00 60.56 197 PHE A CA 1
ATOM 1527 C C . PHE A 1 197 ? 41.790 23.772 84.468 1.00 64.30 197 PHE A C 1
ATOM 1528 O O . PHE A 1 197 ? 41.178 24.765 84.035 1.00 67.58 197 PHE A O 1
ATOM 1536 N N . PRO A 1 198 ? 42.388 22.909 83.648 1.00 65.44 198 PRO A N 1
ATOM 1537 C CA . PRO A 1 198 ? 42.087 22.936 82.213 1.00 62.74 198 PRO A CA 1
ATOM 1538 C C . PRO A 1 198 ? 40.675 22.435 81.974 1.00 66.01 198 PRO A C 1
ATOM 1539 O O . PRO A 1 198 ? 40.137 21.631 82.741 1.00 62.29 198 PRO A O 1
ATOM 1543 N N . ASP A 1 199 ? 40.062 22.917 80.896 1.00 68.34 199 ASP A N 1
ATOM 1544 C CA . ASP A 1 199 ? 38.669 22.535 80.697 1.00 68.77 199 ASP A CA 1
ATOM 1545 C C . ASP A 1 199 ? 38.513 21.074 80.292 1.00 61.71 199 ASP A C 1
ATOM 1546 O O . ASP A 1 199 ? 37.381 20.578 80.222 1.00 60.75 199 ASP A O 1
ATOM 1551 N N . SER A 1 200 ? 39.619 20.367 80.079 1.00 57.07 200 SER A N 1
ATOM 1552 C CA . SER A 1 200 ? 39.603 18.937 79.809 1.00 59.02 200 SER A CA 1
ATOM 1553 C C . SER A 1 200 ? 39.430 18.074 81.067 1.00 63.83 200 SER A C 1
ATOM 1554 O O . SER A 1 200 ? 39.244 16.855 80.935 1.00 57.83 200 SER A O 1
ATOM 1557 N N . VAL A 1 201 ? 39.476 18.651 82.274 1.00 58.34 201 VAL A N 1
ATOM 1558 C CA . VAL A 1 201 ? 39.321 17.881 83.510 1.00 60.03 201 VAL A CA 1
ATOM 1559 C C . VAL A 1 201 ? 38.237 18.513 84.382 1.00 61.06 201 VAL A C 1
ATOM 1560 O O . VAL A 1 201 ? 38.277 19.716 84.673 1.00 58.04 201 VAL A O 1
ATOM 1564 N N . GLN A 1 202 ? 37.253 17.701 84.788 1.00 65.80 202 GLN A N 1
ATOM 1565 C CA . GLN A 1 202 ? 36.298 18.176 85.784 1.00 66.95 202 GLN A CA 1
ATOM 1566 C C . GLN A 1 202 ? 36.914 18.066 87.179 1.00 64.16 202 GLN A C 1
ATOM 1567 O O . GLN A 1 202 ? 37.526 17.045 87.501 1.00 60.71 202 GLN A O 1
ATOM 1569 N N . PRO A 1 203 ? 36.746 19.092 88.015 1.00 65.91 203 PRO A N 1
ATOM 1570 C CA . PRO A 1 203 ? 37.559 19.229 89.241 1.00 65.69 203 PRO A CA 1
ATOM 1571 C C . PRO A 1 203 ? 37.563 17.990 90.122 1.00 69.32 203 PRO A C 1
ATOM 1572 O O . PRO A 1 203 ? 38.643 17.585 90.578 1.00 75.93 203 PRO A O 1
ATOM 1576 N N . PRO A 1 204 ? 36.405 17.352 90.426 1.00 65.55 204 PRO A N 1
ATOM 1577 C CA . PRO A 1 204 ? 36.475 16.215 91.361 1.00 63.54 204 PRO A CA 1
ATOM 1578 C C . PRO A 1 204 ? 37.306 15.070 90.796 1.00 64.51 204 PRO A C 1
ATOM 1579 O O . PRO A 1 204 ? 36.769 14.165 90.150 1.00 70.46 204 PRO A O 1
ATOM 1583 N N . ILE A 1 205 ? 38.619 15.104 91.031 1.00 57.44 205 ILE A N 1
ATOM 1584 C CA . ILE A 1 205 ? 39.556 14.167 90.417 1.00 55.81 205 ILE A CA 1
ATOM 1585 C C . ILE A 1 205 ? 39.612 12.901 91.260 1.00 51.98 205 ILE A C 1
ATOM 1586 O O . ILE A 1 205 ? 39.820 12.967 92.475 1.00 56.79 205 ILE A O 1
ATOM 1591 N N . ARG A 1 206 ? 39.442 11.745 90.616 1.00 58.10 206 ARG A N 1
ATOM 1592 C CA . ARG A 1 206 ? 39.313 10.469 91.305 1.00 53.78 206 ARG A CA 1
ATOM 1593 C C . ARG A 1 206 ? 40.460 9.531 90.953 1.00 52.45 206 ARG A C 1
ATOM 1594 O O . ARG A 1 206 ? 40.877 9.451 89.793 1.00 56.91 206 ARG A O 1
ATOM 1602 N N . PHE A 1 207 ? 40.948 8.799 91.955 1.00 52.52 207 PHE A N 1
ATOM 1603 C CA . PHE A 1 207 ? 42.163 8.003 91.821 1.00 49.32 207 PHE A CA 1
ATOM 1604 C C . PHE A 1 207 ? 42.184 6.931 92.906 1.00 50.89 207 PHE A C 1
ATOM 1605 O O . PHE A 1 207 ? 41.342 6.917 93.805 1.00 58.94 207 PHE A O 1
ATOM 1613 N N . GLN A 1 208 ? 43.181 6.049 92.832 1.00 56.75 208 GLN A N 1
ATOM 1614 C CA . GLN A 1 208 ? 43.444 5.020 93.834 1.00 60.54 208 GLN A CA 1
ATOM 1615 C C . GLN A 1 208 ? 44.647 5.418 94.685 1.00 60.91 208 GLN A C 1
ATOM 1616 O O . GLN A 1 208 ? 45.432 6.291 94.304 1.00 60.94 208 GLN A O 1
ATOM 1622 N N . PHE A 1 209 ? 44.818 4.739 95.845 1.00 54.57 209 PHE A N 1
ATOM 1623 C CA . PHE A 1 209 ? 45.650 5.336 96.885 1.00 46.12 209 PHE A CA 1
ATOM 1624 C C . PHE A 1 209 ? 47.004 4.635 97.137 1.00 56.17 209 PHE A C 1
ATOM 1625 O O . PHE A 1 209 ? 48.005 5.106 96.578 1.00 52.88 209 PHE A O 1
ATOM 1633 N N . PRO A 1 210 ? 47.147 3.584 98.007 1.00 67.09 210 PRO A N 1
ATOM 1634 C CA . PRO A 1 210 ? 48.510 3.049 97.952 1.00 65.31 210 PRO A CA 1
ATOM 1635 C C . PRO A 1 210 ? 48.577 1.522 98.008 1.00 78.15 210 PRO A C 1
ATOM 1636 O O . PRO A 1 210 ? 48.860 0.988 99.097 1.00 73.46 210 PRO A O 1
ATOM 1640 N N . LYS A 1 223 ? 74.077 5.106 107.637 1.00 51.34 223 LYS A N 1
ATOM 1641 C CA . LYS A 1 223 ? 72.622 5.044 107.507 1.00 52.59 223 LYS A CA 1
ATOM 1642 C C . LYS A 1 223 ? 71.851 6.147 108.278 1.00 54.65 223 LYS A C 1
ATOM 1643 O O . LYS A 1 223 ? 70.855 6.646 107.759 1.00 55.62 223 LYS A O 1
ATOM 1649 N N . PRO A 1 224 ? 72.266 6.526 109.498 1.00 58.94 224 PRO A N 1
ATOM 1650 C CA . PRO A 1 224 ? 71.643 7.701 110.130 1.00 52.39 224 PRO A CA 1
ATOM 1651 C C . PRO A 1 224 ? 71.917 8.959 109.315 1.00 47.12 224 PRO A C 1
ATOM 1652 O O . PRO A 1 224 ? 72.932 9.070 108.622 1.00 44.99 224 PRO A O 1
ATOM 1656 N N . MET A 1 225 ? 70.999 9.916 109.393 1.00 40.38 225 MET A N 1
ATOM 1657 C CA . MET A 1 225 ? 71.057 11.084 108.525 1.00 34.84 225 MET A CA 1
ATOM 1658 C C . MET A 1 225 ? 71.780 12.239 109.202 1.00 34.44 225 MET A C 1
ATOM 1659 O O . MET A 1 225 ? 71.425 12.636 110.315 1.00 37.66 225 MET A O 1
ATOM 1664 N N . PHE A 1 226 ? 72.766 12.799 108.515 1.00 33.71 226 PHE A N 1
ATOM 1665 C CA . PHE A 1 226 ? 73.418 14.022 108.955 1.00 31.30 226 PHE A CA 1
ATOM 1666 C C . PHE A 1 226 ? 73.101 15.145 107.973 1.00 33.28 226 PHE A C 1
ATOM 1667 O O . PHE A 1 226 ? 72.656 14.906 106.849 1.00 30.87 226 PHE A O 1
ATOM 1675 N N . GLU A 1 227 ? 73.306 16.383 108.407 1.00 34.32 227 GLU A N 1
ATOM 1676 C CA . GLU A 1 227 ? 72.998 17.529 107.559 1.00 30.10 227 GLU A CA 1
ATOM 1677 C C . GLU A 1 227 ? 74.111 18.554 107.679 1.00 28.99 227 GLU A C 1
ATOM 1678 O O . GLU A 1 227 ? 74.537 18.883 108.789 1.00 29.48 227 GLU A O 1
ATOM 1684 N N . ARG A 1 228 ? 74.580 19.044 106.530 1.00 29.20 228 ARG A N 1
ATOM 1685 C CA . ARG A 1 228 ? 75.615 20.065 106.440 1.00 30.16 228 ARG A CA 1
ATOM 1686 C C . ARG A 1 228 ? 75.120 21.170 105.512 1.00 28.61 228 ARG A C 1
ATOM 1687 O O . ARG A 1 228 ? 74.345 20.914 104.592 1.00 28.48 228 ARG A O 1
ATOM 1695 N N . LEU A 1 229 ? 75.537 22.406 105.781 1.00 27.09 229 LEU A N 1
ATOM 1696 C CA . LEU A 1 229 ? 75.126 23.578 105.013 1.00 28.51 229 LEU A CA 1
ATOM 1697 C C . LEU A 1 229 ? 76.332 24.104 104.247 1.00 32.93 229 LEU A C 1
ATOM 1698 O O . LEU A 1 229 ? 77.279 24.618 104.856 1.00 30.64 229 LEU A O 1
ATOM 1703 N N . PHE A 1 230 ? 76.286 24.001 102.917 1.00 28.47 230 PHE A N 1
ATOM 1704 C CA . PHE A 1 230 ? 77.384 24.437 102.062 1.00 32.60 230 PHE A CA 1
ATOM 1705 C C . PHE A 1 230 ? 77.019 25.748 101.378 1.00 32.21 230 PHE A C 1
ATOM 1706 O O . PHE A 1 230 ? 75.967 25.849 100.737 1.00 31.52 230 PHE A O 1
ATOM 1714 N N . HIS A 1 231 ? 77.884 26.748 101.523 1.00 33.08 231 HIS A N 1
ATOM 1715 C CA . HIS A 1 231 ? 77.609 28.070 100.986 1.00 37.42 231 HIS A CA 1
ATOM 1716 C C . HIS A 1 231 ? 78.202 28.218 99.589 1.00 39.63 231 HIS A C 1
ATOM 1717 O O . HIS A 1 231 ? 79.301 27.728 99.307 1.00 37.11 231 HIS A O 1
ATOM 1724 N N . PHE A 1 232 ? 77.453 28.875 98.707 1.00 40.19 232 PHE A N 1
ATOM 1725 C CA . PHE A 1 232 ? 77.904 29.177 97.348 1.00 33.50 232 PHE A CA 1
ATOM 1726 C C . PHE A 1 232 ? 77.832 30.686 97.170 1.00 35.52 232 PHE A C 1
ATOM 1727 O O . PHE A 1 232 ? 76.738 31.242 97.036 1.00 35.36 232 PHE A O 1
ATOM 1735 N N . SER A 1 233 ? 78.990 31.342 97.191 1.00 34.38 233 SER A N 1
ATOM 1736 C CA . SER A 1 233 ? 79.048 32.782 96.982 1.00 39.47 233 SER A CA 1
ATOM 1737 C C . SER A 1 233 ? 78.576 33.147 95.577 1.00 40.71 233 SER A C 1
ATOM 1738 O O . SER A 1 233 ? 78.643 32.348 94.637 1.00 36.96 233 SER A O 1
ATOM 1741 N N . LYS A 1 234 ? 78.070 34.377 95.451 1.00 45.07 234 LYS A N 1
ATOM 1742 C CA . LYS A 1 234 ? 77.710 34.916 94.144 1.00 40.08 234 LYS A CA 1
ATOM 1743 C C . LYS A 1 234 ? 78.832 34.705 93.132 1.00 48.02 234 LYS A C 1
ATOM 1744 O O . LYS A 1 234 ? 78.598 34.234 92.010 1.00 44.41 234 LYS A O 1
ATOM 1750 N N . GLU A 1 235 ? 80.067 35.036 93.529 1.00 44.99 235 GLU A N 1
ATOM 1751 C CA . GLU A 1 235 ? 81.206 34.905 92.625 1.00 46.90 235 GLU A CA 1
ATOM 1752 C C . GLU A 1 235 ? 81.418 33.456 92.208 1.00 46.21 235 GLU A C 1
ATOM 1753 O O . GLU A 1 235 ? 81.637 33.169 91.025 1.00 50.34 235 GLU A O 1
ATOM 1759 N N . ASN A 1 236 ? 81.340 32.524 93.163 1.00 45.23 236 ASN A N 1
ATOM 1760 C CA . ASN A 1 236 ? 81.612 31.120 92.855 1.00 44.84 236 ASN A CA 1
ATOM 1761 C C . ASN A 1 236 ? 80.527 30.505 91.983 1.00 39.34 236 ASN A C 1
ATOM 1762 O O . ASN A 1 236 ? 80.810 29.600 91.192 1.00 45.03 236 ASN A O 1
ATOM 1767 N N . ILE A 1 237 ? 79.285 30.964 92.125 1.00 36.43 237 ILE A N 1
ATOM 1768 C CA . ILE A 1 237 ? 78.229 30.503 91.234 1.00 38.38 237 ILE A CA 1
ATOM 1769 C C . ILE A 1 237 ? 78.534 30.918 89.794 1.00 35.76 237 ILE A C 1
ATOM 1770 O O . ILE A 1 237 ? 78.403 30.116 88.862 1.00 36.48 237 ILE A O 1
ATOM 1775 N N . ALA A 1 238 ? 78.960 32.171 89.591 1.00 38.22 238 ALA A N 1
ATOM 1776 C CA . ALA A 1 238 ? 79.311 32.619 88.242 1.00 41.18 238 ALA A CA 1
ATOM 1777 C C . ALA A 1 238 ? 80.479 31.816 87.689 1.00 45.20 238 ALA A C 1
ATOM 1778 O O . ALA A 1 238 ? 80.485 31.455 86.505 1.00 46.37 238 ALA A O 1
ATOM 1780 N N . LYS A 1 239 ? 81.465 31.500 88.538 1.00 40.75 239 LYS A N 1
ATOM 1781 C CA . LYS A 1 239 ? 82.543 30.612 88.112 1.00 42.00 239 LYS A CA 1
ATOM 1782 C C . LYS A 1 239 ? 81.988 29.284 87.619 1.00 43.24 239 LYS A C 1
ATOM 1783 O O . LYS A 1 239 ? 82.351 28.811 86.536 1.00 48.50 239 LYS A O 1
ATOM 1789 N N . LEU A 1 240 ? 81.094 28.672 88.401 1.00 40.73 240 LEU A N 1
ATOM 1790 C CA . LEU A 1 240 ? 80.527 27.387 88.008 1.00 38.78 240 LEU A CA 1
ATOM 1791 C C . LEU A 1 240 ? 79.640 27.509 86.774 1.00 36.17 240 LEU A C 1
ATOM 1792 O O . LEU A 1 240 ? 79.576 26.576 85.967 1.00 36.78 240 LEU A O 1
ATOM 1797 N N . LYS A 1 241 ? 78.930 28.628 86.618 1.00 37.03 241 LYS A N 1
ATOM 1798 C CA . LYS A 1 241 ? 78.148 28.827 85.402 1.00 37.02 241 LYS A CA 1
ATOM 1799 C C . LYS A 1 241 ? 79.053 28.891 84.173 1.00 44.36 241 LYS A C 1
ATOM 1800 O O . LYS A 1 241 ? 78.752 28.283 83.136 1.00 40.72 241 LYS A O 1
ATOM 1806 N N . SER A 1 242 ? 80.163 29.630 84.269 1.00 42.52 242 SER A N 1
ATOM 1807 C CA . SER A 1 242 ? 81.093 29.723 83.146 1.00 41.85 242 SER A CA 1
ATOM 1808 C C . SER A 1 242 ? 81.678 28.360 82.821 1.00 46.63 242 SER A C 1
ATOM 1809 O O . SER A 1 242 ? 81.608 27.896 81.674 1.00 43.80 242 SER A O 1
ATOM 1812 N N . LYS A 1 243 ? 82.263 27.700 83.828 1.00 42.39 243 LYS A N 1
ATOM 1813 C CA . LYS A 1 243 ? 82.880 26.403 83.585 1.00 42.44 243 LYS A CA 1
ATOM 1814 C C . LYS A 1 243 ? 81.903 25.463 82.890 1.00 42.39 243 LYS A C 1
ATOM 1815 O O . LYS A 1 243 ? 82.240 24.854 81.870 1.00 46.95 243 LYS A O 1
ATOM 1821 N N . ALA A 1 244 ? 80.666 25.387 83.384 1.00 40.40 244 ALA A N 1
ATOM 1822 C CA . ALA A 1 244 ? 79.698 24.461 82.803 1.00 39.15 244 ALA A CA 1
ATOM 1823 C C . ALA A 1 244 ? 79.379 24.818 81.353 1.00 39.30 244 ALA A C 1
ATOM 1824 O O . ALA A 1 244 ? 79.296 23.934 80.491 1.00 39.39 244 ALA A O 1
ATOM 1826 N N . ASN A 1 245 ? 79.190 26.105 81.061 1.00 38.31 245 ASN A N 1
ATOM 1827 C CA . ASN A 1 245 ? 78.938 26.500 79.675 1.00 39.59 245 ASN A CA 1
ATOM 1828 C C . ASN A 1 245 ? 80.171 26.281 78.801 1.00 38.85 245 ASN A C 1
ATOM 1829 O O . ASN A 1 245 ? 80.062 25.741 77.691 1.00 36.69 245 ASN A O 1
ATOM 1834 N N . LEU A 1 246 ? 81.352 26.680 79.287 1.00 35.91 246 LEU A N 1
ATOM 1835 C CA . LEU A 1 246 ? 82.586 26.445 78.542 1.00 40.80 246 LEU A CA 1
ATOM 1836 C C . LEU A 1 246 ? 82.744 24.965 78.190 1.00 46.05 246 LEU A C 1
ATOM 1837 O O . LEU A 1 246 ? 82.790 24.596 77.007 1.00 45.16 246 LEU A O 1
ATOM 1842 N N . GLU A 1 247 ? 82.795 24.100 79.213 1.00 39.59 247 GLU A N 1
ATOM 1843 C CA . GLU A 1 247 ? 83.043 22.677 78.991 1.00 42.58 247 GLU A CA 1
ATOM 1844 C C . GLU A 1 247 ? 82.015 22.066 78.047 1.00 43.20 247 GLU A C 1
ATOM 1845 O O . GLU A 1 247 ? 82.366 21.272 77.162 1.00 44.52 247 GLU A O 1
ATOM 1851 N N . ALA A 1 248 ? 80.740 22.417 78.217 1.00 35.44 248 ALA A N 1
ATOM 1852 C CA . ALA A 1 248 ? 79.699 21.858 77.366 1.00 39.58 248 ALA A CA 1
ATOM 1853 C C . ALA A 1 248 ? 79.594 22.564 76.020 1.00 42.42 248 ALA A C 1
ATOM 1854 O O . ALA A 1 248 ? 78.809 22.121 75.169 1.00 40.37 248 ALA A O 1
ATOM 1856 N N . GLY A 1 249 ? 80.355 23.639 75.810 1.00 37.92 249 GLY A N 1
ATOM 1857 C CA . GLY A 1 249 ? 80.233 24.430 74.597 1.00 43.23 249 GLY A CA 1
ATOM 1858 C C . GLY A 1 249 ? 78.832 24.970 74.392 1.00 41.36 249 GLY A C 1
ATOM 1859 O O . GLY A 1 249 ? 78.237 24.761 73.335 1.00 40.60 249 GLY A O 1
ATOM 1860 N N . LYS A 1 250 ? 78.282 25.644 75.403 1.00 41.31 250 LYS A N 1
ATOM 1861 C CA . LYS A 1 250 ? 76.906 26.123 75.363 1.00 39.35 250 LYS A CA 1
ATOM 1862 C C . LYS A 1 250 ? 76.866 27.497 76.014 1.00 36.26 250 LYS A C 1
ATOM 1863 O O . LYS A 1 250 ? 77.885 27.999 76.506 1.00 34.31 250 LYS A O 1
ATOM 1869 N N . THR A 1 251 ? 75.681 28.122 76.006 1.00 30.15 251 THR A N 1
ATOM 1870 C CA . THR A 1 251 ? 75.489 29.375 76.729 1.00 35.79 251 THR A CA 1
ATOM 1871 C C . THR A 1 251 ? 74.284 29.398 77.667 1.00 34.44 251 THR A C 1
ATOM 1872 O O . THR A 1 251 ? 74.237 30.275 78.536 1.00 35.71 251 THR A O 1
ATOM 1876 N N . ARG A 1 252 ? 73.312 28.492 77.525 1.00 33.91 252 ARG A N 1
ATOM 1877 C CA . ARG A 1 252 ? 72.050 28.580 78.250 1.00 38.59 252 ARG A CA 1
ATOM 1878 C C . ARG A 1 252 ? 71.998 27.690 79.500 1.00 40.60 252 ARG A C 1
ATOM 1879 O O . ARG A 1 252 ? 70.910 27.473 80.049 1.00 37.03 252 ARG A O 1
ATOM 1887 N N . ILE A 1 253 ? 73.141 27.182 79.958 1.00 34.23 253 ILE A N 1
ATOM 1888 C CA . ILE A 1 253 ? 73.202 26.480 81.235 1.00 41.10 253 ILE A CA 1
ATOM 1889 C C . ILE A 1 253 ? 73.082 27.500 82.364 1.00 36.85 253 ILE A C 1
ATOM 1890 O O . ILE A 1 253 ? 73.927 28.389 82.516 1.00 36.51 253 ILE A O 1
ATOM 1895 N N . SER A 1 254 ? 72.047 27.359 83.184 1.00 38.78 254 SER A N 1
ATOM 1896 C CA . SER A 1 254 ? 71.751 28.383 84.179 1.00 36.62 254 SER A CA 1
ATOM 1897 C C . SER A 1 254 ? 72.724 28.330 85.356 1.00 32.68 254 SER A C 1
ATOM 1898 O O . SER A 1 254 ? 73.485 27.369 85.538 1.00 35.11 254 SER A O 1
ATOM 1901 N N . SER A 1 255 ? 72.715 29.408 86.148 1.00 36.39 255 SER A N 1
ATOM 1902 C CA . SER A 1 255 ? 73.406 29.386 87.432 1.00 34.99 255 SER A CA 1
ATOM 1903 C C . SER A 1 255 ? 72.996 28.169 88.251 1.00 36.08 255 SER A C 1
ATOM 1904 O O . SER A 1 255 ? 73.842 27.440 88.784 1.00 39.98 255 SER A O 1
ATOM 1907 N N . LEU A 1 256 ? 71.694 27.941 88.368 1.00 35.63 256 LEU A N 1
ATOM 1908 C CA . LEU A 1 256 ? 71.213 26.878 89.237 1.00 34.96 256 LEU A CA 1
ATOM 1909 C C . LEU A 1 256 ? 71.603 25.497 88.716 1.00 36.84 256 LEU A C 1
ATOM 1910 O O . LEU A 1 256 ? 71.985 24.619 89.505 1.00 36.28 256 LEU A O 1
ATOM 1915 N N . GLN A 1 257 ? 71.512 25.279 87.397 1.00 34.90 257 GLN A N 1
ATOM 1916 C CA . GLN A 1 257 ? 71.912 23.993 86.821 1.00 33.99 257 GLN A CA 1
ATOM 1917 C C . GLN A 1 257 ? 73.379 23.679 87.098 1.00 33.23 257 GLN A C 1
ATOM 1918 O O . GLN A 1 257 ? 73.739 22.511 87.304 1.00 30.24 257 GLN A O 1
ATOM 1924 N N . ALA A 1 258 ? 74.233 24.709 87.116 1.00 33.07 258 ALA A N 1
ATOM 1925 C CA . ALA A 1 258 ? 75.653 24.522 87.407 1.00 33.70 258 ALA A CA 1
ATOM 1926 C C . ALA A 1 258 ? 75.892 24.164 88.873 1.00 33.82 258 ALA A C 1
ATOM 1927 O O . ALA A 1 258 ? 76.766 23.346 89.184 1.00 33.94 258 ALA A O 1
ATOM 1929 N N . VAL A 1 259 ? 75.161 24.797 89.791 1.00 35.34 259 VAL A N 1
ATOM 1930 C CA . VAL A 1 259 ? 75.270 24.436 91.204 1.00 32.98 259 VAL A CA 1
ATOM 1931 C C . VAL A 1 259 ? 74.782 23.010 91.419 1.00 30.17 259 VAL A C 1
ATOM 1932 O O . VAL A 1 259 ? 75.466 22.181 92.036 1.00 30.04 259 VAL A O 1
ATOM 1936 N N . PHE A 1 260 ? 73.602 22.701 90.881 1.00 29.48 260 PHE A N 1
ATOM 1937 C CA . PHE A 1 260 ? 73.035 21.366 91.002 1.00 29.85 260 PHE A CA 1
ATOM 1938 C C . PHE A 1 260 ? 74.029 20.291 90.573 1.00 34.07 260 PHE A C 1
ATOM 1939 O O . PHE A 1 260 ? 74.158 19.252 91.231 1.00 31.05 260 PHE A O 1
ATOM 1947 N N . THR A 1 261 ? 74.725 20.519 89.452 1.00 33.17 261 THR A N 1
ATOM 1948 C CA . THR A 1 261 ? 75.671 19.545 88.917 1.00 31.13 261 THR A CA 1
ATOM 1949 C C . THR A 1 261 ? 76.956 19.515 89.724 1.00 25.69 261 THR A C 1
ATOM 1950 O O . THR A 1 261 ? 77.564 18.453 89.866 1.00 31.81 261 THR A O 1
ATOM 1954 N N . HIS A 1 262 ? 77.374 20.661 90.262 1.00 27.76 262 HIS A N 1
ATOM 1955 C CA . HIS A 1 262 ? 78.555 20.697 91.117 1.00 32.20 262 HIS A CA 1
ATOM 1956 C C . HIS A 1 262 ? 78.353 19.876 92.391 1.00 33.67 262 HIS A C 1
ATOM 1957 O O . HIS A 1 262 ? 79.248 19.121 92.791 1.00 31.27 262 HIS A O 1
ATOM 1964 N N . ILE A 1 263 ? 77.189 20.003 93.044 1.00 30.33 263 ILE A N 1
ATOM 1965 C CA . ILE A 1 263 ? 76.956 19.206 94.250 1.00 33.35 263 ILE A CA 1
ATOM 1966 C C . ILE A 1 263 ? 76.682 17.757 93.871 1.00 33.72 263 ILE A C 1
ATOM 1967 O O . ILE A 1 263 ? 77.098 16.832 94.583 1.00 32.42 263 ILE A O 1
ATOM 1972 N N . TRP A 1 264 ? 76.038 17.530 92.717 1.00 33.93 264 TRP A N 1
ATOM 1973 C CA . TRP A 1 264 ? 75.833 16.167 92.229 1.00 32.62 264 TRP A CA 1
ATOM 1974 C C . TRP A 1 264 ? 77.156 15.436 92.072 1.00 36.53 264 TRP A C 1
ATOM 1975 O O . TRP A 1 264 ? 77.286 14.275 92.481 1.00 37.33 264 TRP A O 1
ATOM 1986 N N . ARG A 1 265 ? 78.151 16.100 91.484 1.00 35.03 265 ARG A N 1
ATOM 1987 C CA . ARG A 1 265 ? 79.465 15.482 91.342 1.00 40.77 265 ARG A CA 1
ATOM 1988 C C . ARG A 1 265 ? 80.087 15.169 92.699 1.00 40.91 265 ARG A C 1
ATOM 1989 O O . ARG A 1 265 ? 80.672 14.098 92.882 1.00 44.59 265 ARG A O 1
ATOM 1997 N N . ALA A 1 266 ? 79.975 16.085 93.668 1.00 35.76 266 ALA A N 1
ATOM 1998 C CA . ALA A 1 266 ? 80.629 15.835 94.953 1.00 39.98 266 ALA A CA 1
ATOM 1999 C C . ALA A 1 266 ? 79.993 14.657 95.670 1.00 35.53 266 ALA A C 1
ATOM 2000 O O . ALA A 1 266 ? 80.700 13.790 96.195 1.00 40.07 266 ALA A O 1
ATOM 2002 N N . ILE A 1 267 ? 78.660 14.594 95.674 1.00 37.44 267 ILE A N 1
ATOM 2003 C CA . ILE A 1 267 ? 77.955 13.496 96.332 1.00 34.93 267 ILE A CA 1
ATOM 2004 C C . ILE A 1 267 ? 78.317 12.166 95.686 1.00 38.11 267 ILE A C 1
ATOM 2005 O O . ILE A 1 267 ? 78.610 11.180 96.371 1.00 36.07 267 ILE A O 1
ATOM 2010 N N . VAL A 1 268 ? 78.302 12.121 94.353 1.00 37.85 268 VAL A N 1
ATOM 2011 C CA . VAL A 1 268 ? 78.584 10.875 93.646 1.00 38.83 268 VAL A CA 1
ATOM 2012 C C . VAL A 1 268 ? 80.047 10.486 93.804 1.00 39.35 268 VAL A C 1
ATOM 2013 O O . VAL A 1 268 ? 80.377 9.301 93.924 1.00 42.75 268 VAL A O 1
ATOM 2017 N N . ARG A 1 269 ? 80.945 11.470 93.826 1.00 36.48 269 ARG A N 1
ATOM 2018 C CA . ARG A 1 269 ? 82.340 11.144 94.087 1.00 40.02 269 ARG A CA 1
ATOM 2019 C C . ARG A 1 269 ? 82.495 10.505 95.463 1.00 45.36 269 ARG A C 1
ATOM 2020 O O . ARG A 1 269 ? 83.240 9.530 95.622 1.00 43.80 269 ARG A O 1
ATOM 2028 N N . SER A 1 270 ? 81.762 11.013 96.463 1.00 42.63 270 SER A N 1
ATOM 2029 C CA . SER A 1 270 ? 81.889 10.494 97.823 1.00 41.43 270 SER A CA 1
ATOM 2030 C C . SER A 1 270 ? 81.410 9.049 97.936 1.00 40.83 270 SER A C 1
ATOM 2031 O O . SER A 1 270 ? 81.835 8.343 98.854 1.00 39.64 270 SER A O 1
ATOM 2034 N N . ARG A 1 271 ? 80.555 8.587 97.013 1.00 46.07 271 ARG A N 1
ATOM 2035 C CA . ARG A 1 271 ? 80.090 7.203 97.041 1.00 39.89 271 ARG A CA 1
ATOM 2036 C C . ARG A 1 271 ? 81.149 6.220 96.561 1.00 46.17 271 ARG A C 1
ATOM 2037 O O . ARG A 1 271 ? 80.987 5.010 96.772 1.00 43.36 271 ARG A O 1
ATOM 2045 N N . SER A 1 272 ? 82.209 6.713 95.918 1.00 45.39 272 SER A N 1
ATOM 2046 C CA . SER A 1 272 ? 83.209 5.880 95.239 1.00 48.63 272 SER A CA 1
ATOM 2047 C C . SER A 1 272 ? 82.543 4.701 94.525 1.00 45.49 272 SER A C 1
ATOM 2048 O O . SER A 1 272 ? 82.867 3.531 94.742 1.00 49.97 272 SER A O 1
ATOM 2051 N N . VAL A 1 273 ? 81.566 5.021 93.680 1.00 50.72 273 VAL A N 1
ATOM 2052 C CA . VAL A 1 273 ? 80.743 4.004 93.031 1.00 46.52 273 VAL A CA 1
ATOM 2053 C C . VAL A 1 273 ? 81.377 3.633 91.694 1.00 56.68 273 VAL A C 1
ATOM 2054 O O . VAL A 1 273 ? 82.417 4.190 91.315 1.00 48.76 273 VAL A O 1
ATOM 2058 N N . ASP A 1 274 ? 80.742 2.672 90.957 1.00 57.09 274 ASP A N 1
ATOM 2059 C CA . ASP A 1 274 ? 81.248 2.181 89.678 1.00 58.38 274 ASP A CA 1
ATOM 2060 C C . ASP A 1 274 ? 80.958 3.185 88.566 1.00 60.22 274 ASP A C 1
ATOM 2061 O O . ASP A 1 274 ? 79.843 3.708 88.477 1.00 56.85 274 ASP A O 1
ATOM 2066 N N . PRO A 1 275 ? 81.935 3.446 87.692 1.00 60.13 275 PRO A N 1
ATOM 2067 C CA . PRO A 1 275 ? 81.717 4.442 86.630 1.00 55.12 275 PRO A CA 1
ATOM 2068 C C . PRO A 1 275 ? 80.531 4.142 85.731 1.00 53.51 275 PRO A C 1
ATOM 2069 O O . PRO A 1 275 ? 79.950 5.079 85.170 1.00 57.09 275 PRO A O 1
ATOM 2073 N N . GLN A 1 276 ? 80.122 2.886 85.596 1.00 51.18 276 GLN A N 1
ATOM 2074 C CA . GLN A 1 276 ? 79.003 2.555 84.725 1.00 55.29 276 GLN A CA 1
ATOM 2075 C C . GLN A 1 276 ? 77.663 2.588 85.450 1.00 54.48 276 GLN A C 1
ATOM 2076 O O . GLN A 1 276 ? 76.655 2.133 84.896 1.00 53.51 276 GLN A O 1
ATOM 2082 N N . GLU A 1 277 ? 77.627 3.131 86.666 1.00 57.73 277 GLU A N 1
ATOM 2083 C CA . GLU A 1 277 ? 76.413 3.116 87.469 1.00 53.67 277 GLU A CA 1
ATOM 2084 C C . GLU A 1 277 ? 75.406 4.134 86.948 1.00 55.42 277 GLU A C 1
ATOM 2085 O O . GLU A 1 277 ? 75.758 5.272 86.620 1.00 52.54 277 GLU A O 1
ATOM 2091 N N . GLU A 1 278 ? 74.146 3.709 86.874 1.00 49.65 278 GLU A N 1
ATOM 2092 C CA . GLU A 1 278 ? 73.067 4.557 86.389 1.00 49.15 278 GLU A CA 1
ATOM 2093 C C . GLU A 1 278 ? 72.569 5.455 87.521 1.00 57.28 278 GLU A C 1
ATOM 2094 O O . GLU A 1 278 ? 72.110 4.960 88.559 1.00 60.19 278 GLU A O 1
ATOM 2100 N N . LEU A 1 279 ? 72.655 6.769 87.323 1.00 53.46 279 LEU A N 1
ATOM 2101 C CA . LEU A 1 279 ? 72.330 7.745 88.352 1.00 49.84 279 LEU A CA 1
ATOM 2102 C C . LEU A 1 279 ? 71.020 8.452 88.037 1.00 48.09 279 LEU A C 1
ATOM 2103 O O . LEU A 1 279 ? 70.573 8.510 86.892 1.00 52.83 279 LEU A O 1
ATOM 2108 N N . LYS A 1 280 ? 70.415 9.006 89.081 1.00 48.61 280 LYS A N 1
ATOM 2109 C CA . LYS A 1 280 ? 69.185 9.773 88.961 1.00 45.14 280 LYS A CA 1
ATOM 2110 C C . LYS A 1 280 ? 69.315 11.025 89.819 1.00 42.21 280 LYS A C 1
ATOM 2111 O O . LYS A 1 280 ? 69.899 10.979 90.906 1.00 39.95 280 LYS A O 1
ATOM 2117 N N . PHE A 1 281 ? 68.791 12.140 89.315 1.00 42.61 281 PHE A N 1
ATOM 2118 C CA . PHE A 1 281 ? 68.836 13.427 90.009 1.00 36.07 281 PHE A CA 1
ATOM 2119 C C . PHE A 1 281 ? 67.481 14.088 89.813 1.00 38.86 281 PHE A C 1
ATOM 2120 O O . PHE A 1 281 ? 67.166 14.542 88.714 1.00 38.68 281 PHE A O 1
ATOM 2128 N N . GLY A 1 282 ? 66.669 14.132 90.876 1.00 37.63 282 GLY A N 1
ATOM 2129 C CA . GLY A 1 282 ? 65.301 14.614 90.770 1.00 39.54 282 GLY A CA 1
ATOM 2130 C C . GLY A 1 282 ? 65.157 16.078 91.142 1.00 38.91 282 GLY A C 1
ATOM 2131 O O . GLY A 1 282 ? 65.596 16.505 92.215 1.00 41.29 282 GLY A O 1
ATOM 2132 N N . ILE A 1 283 ? 64.506 16.840 90.261 1.00 37.41 283 ILE A N 1
ATOM 2133 C CA . ILE A 1 283 ? 64.355 18.282 90.411 1.00 40.29 283 ILE A CA 1
ATOM 2134 C C . ILE A 1 283 ? 62.877 18.639 90.366 1.00 38.84 283 ILE A C 1
ATOM 2135 O O . ILE A 1 283 ? 62.081 17.986 89.682 1.00 38.92 283 ILE A O 1
ATOM 2140 N N . ASP A 1 284 ? 62.512 19.677 91.118 1.00 39.01 284 ASP A N 1
ATOM 2141 C CA . ASP A 1 284 ? 61.168 20.233 91.085 1.00 39.99 284 ASP A CA 1
ATOM 2142 C C . ASP A 1 284 ? 61.115 21.334 90.044 1.00 38.17 284 ASP A C 1
ATOM 2143 O O . ASP A 1 284 ? 61.996 22.199 90.000 1.00 40.95 284 ASP A O 1
ATOM 2148 N N . ILE A 1 285 ? 60.085 21.301 89.211 1.00 40.14 285 ILE A N 1
ATOM 2149 C CA . ILE A 1 285 ? 59.902 22.268 88.140 1.00 37.55 285 ILE A CA 1
ATOM 2150 C C . ILE A 1 285 ? 58.699 23.127 88.501 1.00 42.40 285 ILE A C 1
ATOM 2151 O O . ILE A 1 285 ? 57.554 22.658 88.441 1.00 41.43 285 ILE A O 1
ATOM 2156 N N . GLY A 1 286 ? 58.957 24.375 88.906 1.00 38.18 286 GLY A N 1
ATOM 2157 C CA . GLY A 1 286 ? 57.892 25.344 89.076 1.00 33.51 286 GLY A CA 1
ATOM 2158 C C . GLY A 1 286 ? 57.157 25.570 87.771 1.00 43.90 286 GLY A C 1
ATOM 2159 O O . GLY A 1 286 ? 57.768 25.835 86.734 1.00 45.59 286 GLY A O 1
ATOM 2160 N N . VAL A 1 287 ? 55.835 25.463 87.804 1.00 48.55 287 VAL A N 1
ATOM 2161 C CA . VAL A 1 287 ? 55.035 25.482 86.591 1.00 44.05 287 VAL A CA 1
ATOM 2162 C C . VAL A 1 287 ? 54.079 26.676 86.547 1.00 50.09 287 VAL A C 1
ATOM 2163 O O . VAL A 1 287 ? 53.274 26.789 85.620 1.00 51.26 287 VAL A O 1
ATOM 2167 N N . ARG A 1 288 ? 54.173 27.586 87.521 1.00 45.32 288 ARG A N 1
ATOM 2168 C CA . ARG A 1 288 ? 53.364 28.804 87.490 1.00 49.90 288 ARG A CA 1
ATOM 2169 C C . ARG A 1 288 ? 53.517 29.624 86.208 1.00 61.93 288 ARG A C 1
ATOM 2170 O O . ARG A 1 288 ? 52.506 30.195 85.758 1.00 62.24 288 ARG A O 1
ATOM 2178 N N . PRO A 1 289 ? 54.715 29.749 85.578 1.00 58.13 289 PRO A N 1
ATOM 2179 C CA . PRO A 1 289 ? 54.793 30.513 84.322 1.00 61.87 289 PRO A CA 1
ATOM 2180 C C . PRO A 1 289 ? 54.387 29.704 83.100 1.00 63.42 289 PRO A C 1
ATOM 2181 O O . PRO A 1 289 ? 54.918 29.924 82.009 1.00 74.26 289 PRO A O 1
ATOM 2185 N N . ARG A 1 290 ? 53.461 28.761 83.267 1.00 65.16 290 ARG A N 1
ATOM 2186 C CA . ARG A 1 290 ? 52.990 27.948 82.155 1.00 56.38 290 ARG A CA 1
ATOM 2187 C C . ARG A 1 290 ? 51.479 27.759 82.198 1.00 58.63 290 ARG A C 1
ATOM 2188 O O . ARG A 1 290 ? 50.954 26.921 81.453 1.00 68.19 290 ARG A O 1
ATOM 2196 N N . LEU A 1 291 ? 50.766 28.499 83.041 1.00 63.04 291 LEU A N 1
ATOM 2197 C CA . LEU A 1 291 ? 49.327 28.340 83.198 1.00 72.01 291 LEU A CA 1
ATOM 2198 C C . LEU A 1 291 ? 48.583 29.114 82.105 1.00 76.73 291 LEU A C 1
ATOM 2199 O O . LEU A 1 291 ? 49.160 29.961 81.415 1.00 80.30 291 LEU A O 1
ATOM 2204 N N . THR A 1 292 ? 47.286 28.800 81.937 1.00 79.27 292 THR A N 1
ATOM 2205 C CA . THR A 1 292 ? 46.495 29.494 80.917 1.00 81.05 292 THR A CA 1
ATOM 2206 C C . THR A 1 292 ? 46.494 31.001 81.144 1.00 84.92 292 THR A C 1
ATOM 2207 O O . THR A 1 292 ? 46.764 31.746 80.182 1.00 86.70 292 THR A O 1
ATOM 2211 N N . PRO A 1 293 ? 46.218 31.522 82.342 1.00 81.68 293 PRO A N 1
ATOM 2212 C CA . PRO A 1 293 ? 46.733 32.844 82.693 1.00 78.38 293 PRO A CA 1
ATOM 2213 C C . PRO A 1 293 ? 47.889 32.719 83.670 1.00 82.93 293 PRO A C 1
ATOM 2214 O O . PRO A 1 293 ? 47.754 32.065 84.717 1.00 80.24 293 PRO A O 1
ATOM 2218 N N . PRO A 1 294 ? 49.048 33.302 83.358 1.00 83.78 294 PRO A N 1
ATOM 2219 C CA . PRO A 1 294 ? 50.186 33.218 84.285 1.00 80.30 294 PRO A CA 1
ATOM 2220 C C . PRO A 1 294 ? 49.825 33.758 85.662 1.00 78.74 294 PRO A C 1
ATOM 2221 O O . PRO A 1 294 ? 49.042 34.701 85.798 1.00 80.91 294 PRO A O 1
ATOM 2225 N N . ARG A 1 295 ? 50.392 33.130 86.694 1.00 77.71 295 ARG A N 1
ATOM 2226 C CA . ARG A 1 295 ? 50.172 33.546 88.073 1.00 71.53 295 ARG A CA 1
ATOM 2227 C C . ARG A 1 295 ? 51.511 33.671 88.789 1.00 69.91 295 ARG A C 1
ATOM 2228 O O . ARG A 1 295 ? 52.539 33.183 88.311 1.00 67.91 295 ARG A O 1
ATOM 2236 N N . LYS A 1 296 ? 51.488 34.351 89.936 1.00 68.07 296 LYS A N 1
ATOM 2237 C CA . LYS A 1 296 ? 52.662 34.563 90.768 1.00 63.54 296 LYS A CA 1
ATOM 2238 C C . LYS A 1 296 ? 52.582 33.665 92.004 1.00 64.78 296 LYS A C 1
ATOM 2239 O O . LYS A 1 296 ? 51.821 32.690 92.035 1.00 62.85 296 LYS A O 1
ATOM 2245 N N . ASN A 1 297 ? 53.355 33.997 93.042 1.00 60.38 297 ASN A N 1
ATOM 2246 C CA . ASN A 1 297 ? 53.158 33.328 94.322 1.00 58.83 297 ASN A CA 1
ATOM 2247 C C . ASN A 1 297 ? 51.822 33.694 94.962 1.00 60.22 297 ASN A C 1
ATOM 2248 O O . ASN A 1 297 ? 51.503 33.158 96.035 1.00 61.38 297 ASN A O 1
ATOM 2253 N N . ASP A 1 298 ? 51.055 34.598 94.336 1.00 58.00 298 ASP A N 1
ATOM 2254 C CA . ASP A 1 298 ? 49.687 34.868 94.767 1.00 61.47 298 ASP A CA 1
ATOM 2255 C C . ASP A 1 298 ? 48.805 33.636 94.611 1.00 62.68 298 ASP A C 1
ATOM 2256 O O . ASP A 1 298 ? 47.796 33.504 95.316 1.00 62.46 298 ASP A O 1
ATOM 2261 N N . TYR A 1 299 ? 49.151 32.747 93.675 1.00 53.16 299 TYR A N 1
ATOM 2262 C CA . TYR A 1 299 ? 48.474 31.461 93.515 1.00 53.47 299 TYR A CA 1
ATOM 2263 C C . TYR A 1 299 ? 48.871 30.579 94.692 1.00 50.14 299 TYR A C 1
ATOM 2264 O O . TYR A 1 299 ? 49.980 30.042 94.743 1.00 49.50 299 TYR A O 1
ATOM 2273 N N . PHE A 1 300 ? 47.973 30.457 95.666 1.00 49.64 300 PHE A N 1
ATOM 2274 C CA . PHE A 1 300 ? 48.275 29.801 96.940 1.00 47.08 300 PHE A CA 1
ATOM 2275 C C . PHE A 1 300 ? 47.867 28.334 96.847 1.00 43.29 300 PHE A C 1
ATOM 2276 O O . PHE A 1 300 ? 46.760 27.938 97.215 1.00 43.34 300 PHE A O 1
ATOM 2284 N N . ALA A 1 301 ? 48.792 27.517 96.345 1.00 44.48 301 ALA A N 1
ATOM 2285 C CA . ALA A 1 301 ? 48.527 26.124 95.991 1.00 41.32 301 ALA A CA 1
ATOM 2286 C C . ALA A 1 301 ? 49.831 25.509 95.504 1.00 38.96 301 ALA A C 1
ATOM 2287 O O . ALA A 1 301 ? 50.877 26.164 95.489 1.00 38.52 301 ALA A O 1
ATOM 2289 N N . ASN A 1 302 ? 49.763 24.239 95.111 1.00 34.83 302 ASN A N 1
ATOM 2290 C CA . ASN A 1 302 ? 50.898 23.566 94.500 1.00 38.40 302 ASN A CA 1
ATOM 2291 C C . ASN A 1 302 ? 50.833 23.767 92.992 1.00 38.93 302 ASN A C 1
ATOM 2292 O O . ASN A 1 302 ? 49.768 23.634 92.385 1.00 41.60 302 ASN A O 1
ATOM 2297 N N . ALA A 1 303 ? 51.982 24.075 92.386 1.00 40.91 303 ALA A N 1
ATOM 2298 C CA . ALA A 1 303 ? 52.110 24.156 90.927 1.00 39.14 303 ALA A CA 1
ATOM 2299 C C . ALA A 1 303 ? 53.537 23.718 90.588 1.00 41.59 303 ALA A C 1
ATOM 2300 O O . ALA A 1 303 ? 54.391 24.517 90.203 1.00 41.81 303 ALA A O 1
ATOM 2302 N N . VAL A 1 304 ? 53.799 22.419 90.738 1.00 37.47 304 VAL A N 1
ATOM 2303 C CA . VAL A 1 304 ? 55.149 21.867 90.640 1.00 39.10 304 VAL A CA 1
ATOM 2304 C C . VAL A 1 304 ? 55.047 20.439 90.109 1.00 41.31 304 VAL A C 1
ATOM 2305 O O . VAL A 1 304 ? 54.128 19.699 90.468 1.00 43.00 304 VAL A O 1
ATOM 2309 N N . VAL A 1 305 ? 55.968 20.078 89.225 1.00 36.61 305 VAL A N 1
ATOM 2310 C CA . VAL A 1 305 ? 56.058 18.711 88.663 1.00 41.17 305 VAL A CA 1
ATOM 2311 C C . VAL A 1 305 ? 57.471 18.208 88.906 1.00 38.48 305 VAL A C 1
ATOM 2312 O O . VAL A 1 305 ? 58.353 18.991 88.916 1.00 37.71 305 VAL A O 1
ATOM 2316 N N . GLU A 1 306 ? 57.615 16.914 89.112 1.00 39.14 306 GLU A N 1
ATOM 2317 C CA . GLU A 1 306 ? 58.938 16.335 89.383 1.00 43.46 306 GLU A CA 1
ATOM 2318 C C . GLU A 1 306 ? 59.521 15.801 88.090 1.00 45.95 306 GLU A C 1
ATOM 2319 O O . GLU A 1 306 ? 58.825 15.165 87.383 1.00 51.06 306 GLU A O 1
ATOM 2325 N N . CYS A 1 307 ? 60.772 16.117 87.828 1.00 45.36 307 CYS A N 1
ATOM 2326 C CA . CYS A 1 307 ? 61.471 15.640 86.626 1.00 45.65 307 CYS A CA 1
ATOM 2327 C C . CYS A 1 307 ? 62.753 14.950 87.073 1.00 44.84 307 CYS A C 1
ATOM 2328 O O . CYS A 1 307 ? 63.278 15.327 88.055 1.00 43.48 307 CYS A O 1
ATOM 2331 N N . ALA A 1 308 ? 63.182 13.930 86.353 1.00 48.17 308 ALA A N 1
ATOM 2332 C CA . ALA A 1 308 ? 64.360 13.138 86.736 1.00 42.16 308 ALA A CA 1
ATOM 2333 C C . ALA A 1 308 ? 65.410 13.177 85.639 1.00 46.89 308 ALA A C 1
ATOM 2334 O O . ALA A 1 308 ? 65.073 12.872 84.536 1.00 51.69 308 ALA A O 1
ATOM 2336 N N . VAL A 1 309 ? 66.623 13.573 85.977 1.00 41.96 309 VAL A N 1
ATOM 2337 C CA . VAL A 1 309 ? 67.768 13.619 85.075 1.00 46.09 309 VAL A CA 1
ATOM 2338 C C . VAL A 1 309 ? 68.580 12.353 85.281 1.00 46.57 309 VAL A C 1
ATOM 2339 O O . VAL A 1 309 ? 68.956 12.023 86.412 1.00 44.68 309 VAL A O 1
ATOM 2343 N N . THR A 1 310 ? 68.846 11.642 84.195 1.00 50.22 310 THR A N 1
ATOM 2344 C CA . THR A 1 310 ? 69.584 10.395 84.247 1.00 51.91 310 THR A CA 1
ATOM 2345 C C . THR A 1 310 ? 70.976 10.592 83.667 1.00 50.21 310 THR A C 1
ATOM 2346 O O . THR A 1 310 ? 71.198 11.446 82.808 1.00 52.25 310 THR A O 1
ATOM 2350 N N . MET A 1 311 ? 71.912 9.793 84.162 1.00 53.04 311 MET A N 1
ATOM 2351 C CA . MET A 1 311 ? 73.306 9.875 83.764 1.00 54.57 311 MET A CA 1
ATOM 2352 C C . MET A 1 311 ? 74.044 8.698 84.371 1.00 57.12 311 MET A C 1
ATOM 2353 O O . MET A 1 311 ? 73.613 8.129 85.378 1.00 56.27 311 MET A O 1
ATOM 2358 N N . LYS A 1 312 ? 75.156 8.339 83.742 1.00 54.96 312 LYS A N 1
ATOM 2359 C CA . LYS A 1 312 ? 76.056 7.346 84.299 1.00 54.88 312 LYS A CA 1
ATOM 2360 C C . LYS A 1 312 ? 77.119 8.043 85.141 1.00 51.52 312 LYS A C 1
ATOM 2361 O O . LYS A 1 312 ? 77.493 9.190 84.878 1.00 50.52 312 LYS A O 1
ATOM 2367 N N . ALA A 1 313 ? 77.593 7.339 86.174 1.00 49.90 313 ALA A N 1
ATOM 2368 C CA . ALA A 1 313 ? 78.483 7.959 87.153 1.00 45.42 313 ALA A CA 1
ATOM 2369 C C . ALA A 1 313 ? 79.792 8.409 86.524 1.00 48.94 313 ALA A C 1
ATOM 2370 O O . ALA A 1 313 ? 80.353 9.442 86.914 1.00 45.34 313 ALA A O 1
ATOM 2372 N N . GLY A 1 314 ? 80.315 7.631 85.572 1.00 49.49 314 GLY A N 1
ATOM 2373 C CA . GLY A 1 314 ? 81.576 7.998 84.950 1.00 43.26 314 GLY A CA 1
ATOM 2374 C C . GLY A 1 314 ? 81.443 9.234 84.086 1.00 42.96 314 GLY A C 1
ATOM 2375 O O . GLY A 1 314 ? 82.324 10.101 84.087 1.00 45.43 314 GLY A O 1
ATOM 2376 N N . GLU A 1 315 ? 80.338 9.327 83.335 1.00 45.03 315 GLU A N 1
ATOM 2377 C CA . GLU A 1 315 ? 80.026 10.542 82.586 1.00 48.48 315 GLU A CA 1
ATOM 2378 C C . GLU A 1 315 ? 79.978 11.762 83.499 1.00 48.90 315 GLU A C 1
ATOM 2379 O O . GLU A 1 315 ? 80.455 12.841 83.132 1.00 45.00 315 GLU A O 1
ATOM 2385 N N . LEU A 1 316 ? 79.400 11.610 84.697 1.00 46.15 316 LEU A N 1
ATOM 2386 C CA . LEU A 1 316 ? 79.276 12.749 85.597 1.00 38.25 316 LEU A CA 1
ATOM 2387 C C . LEU A 1 316 ? 80.625 13.137 86.180 1.00 39.06 316 LEU A C 1
ATOM 2388 O O . LEU A 1 316 ? 80.912 14.331 86.354 1.00 35.78 316 LEU A O 1
ATOM 2393 N N . LEU A 1 317 ? 81.474 12.147 86.476 1.00 41.21 317 LEU A N 1
ATOM 2394 C CA . LEU A 1 317 ? 82.707 12.410 87.212 1.00 42.33 317 LEU A CA 1
ATOM 2395 C C . LEU A 1 317 ? 83.902 12.684 86.306 1.00 48.02 317 LEU A C 1
ATOM 2396 O O . LEU A 1 317 ? 84.860 13.333 86.747 1.00 43.61 317 LEU A O 1
ATOM 2401 N N . GLU A 1 318 ? 83.856 12.230 85.051 1.00 52.42 318 GLU A N 1
ATOM 2402 C CA . GLU A 1 318 ? 84.925 12.494 84.095 1.00 51.46 318 GLU A CA 1
ATOM 2403 C C . GLU A 1 318 ? 85.126 13.997 83.905 1.00 49.65 318 GLU A C 1
ATOM 2404 O O . GLU A 1 318 ? 84.229 14.808 84.156 1.00 47.85 318 GLU A O 1
ATOM 2406 N N . ASP A 1 319 ? 86.333 14.365 83.468 1.00 53.54 319 ASP A N 1
ATOM 2407 C CA . ASP A 1 319 ? 86.616 15.758 83.144 1.00 55.69 319 ASP A CA 1
ATOM 2408 C C . ASP A 1 319 ? 85.604 16.277 82.131 1.00 50.10 319 ASP A C 1
ATOM 2409 O O . ASP A 1 319 ? 85.233 15.578 81.186 1.00 49.31 319 ASP A O 1
ATOM 2414 N N . GLY A 1 320 ? 85.147 17.511 82.334 1.00 51.35 320 GLY A N 1
ATOM 2415 C CA . GLY A 1 320 ? 84.067 18.049 81.534 1.00 46.48 320 GLY A CA 1
ATOM 2416 C C . GLY A 1 320 ? 82.680 17.624 81.973 1.00 46.94 320 GLY A C 1
ATOM 2417 O O . GLY A 1 320 ? 81.690 18.108 81.402 1.00 41.87 320 GLY A O 1
ATOM 2418 N N . GLY A 1 321 ? 82.574 16.740 82.973 1.00 44.69 321 GLY A N 1
ATOM 2419 C CA . GLY A 1 321 ? 81.284 16.206 83.378 1.00 39.56 321 GLY A CA 1
ATOM 2420 C C . GLY A 1 321 ? 80.389 17.222 84.054 1.00 37.38 321 GLY A C 1
ATOM 2421 O O . GLY A 1 321 ? 79.164 17.041 84.065 1.00 36.42 321 GLY A O 1
ATOM 2422 N N . LEU A 1 322 ? 80.975 18.275 84.634 1.00 34.24 322 LEU A N 1
ATOM 2423 C CA . LEU A 1 322 ? 80.180 19.414 85.087 1.00 36.14 322 LEU A CA 1
ATOM 2424 C C . LEU A 1 322 ? 79.343 19.978 83.945 1.00 40.80 322 LEU A C 1
ATOM 2425 O O . LEU A 1 322 ? 78.137 20.211 84.103 1.00 38.60 322 LEU A O 1
ATOM 2430 N N . GLY A 1 323 ? 79.961 20.175 82.775 1.00 41.04 323 GLY A N 1
ATOM 2431 C CA . GLY A 1 323 ? 79.217 20.647 81.618 1.00 39.29 323 GLY A CA 1
ATOM 2432 C C . GLY A 1 323 ? 78.216 19.634 81.098 1.00 37.66 323 GLY A C 1
ATOM 2433 O O . GLY A 1 323 ? 77.092 19.992 80.736 1.00 40.40 323 GLY A O 1
ATOM 2434 N N . LYS A 1 324 ? 78.600 18.355 81.047 1.00 35.63 324 LYS A N 1
ATOM 2435 C CA . LYS A 1 324 ? 77.685 17.372 80.471 1.00 32.83 324 LYS A CA 1
ATOM 2436 C C . LYS A 1 324 ? 76.484 17.162 81.374 1.00 39.00 324 LYS A C 1
ATOM 2437 O O . LYS A 1 324 ? 75.344 17.112 80.895 1.00 38.43 324 LYS A O 1
ATOM 2443 N N . GLY A 1 325 ? 76.715 17.062 82.687 1.00 37.95 325 GLY A N 1
ATOM 2444 C CA . GLY A 1 325 ? 75.602 16.919 83.608 1.00 33.52 325 GLY A CA 1
ATOM 2445 C C . GLY A 1 325 ? 74.663 18.110 83.578 1.00 29.21 325 GLY A C 1
ATOM 2446 O O . GLY A 1 325 ? 73.445 17.948 83.491 1.00 30.90 325 GLY A O 1
ATOM 2447 N N . ALA A 1 326 ? 75.216 19.323 83.633 1.00 29.54 326 ALA A N 1
ATOM 2448 C CA . ALA A 1 326 ? 74.379 20.519 83.585 1.00 30.30 326 ALA A CA 1
ATOM 2449 C C . ALA A 1 326 ? 73.576 20.611 82.283 1.00 34.02 326 ALA A C 1
ATOM 2450 O O . ALA A 1 326 ? 72.391 20.965 82.301 1.00 35.69 326 ALA A O 1
ATOM 2452 N N . TRP A 1 327 ? 74.190 20.307 81.138 1.00 35.20 327 TRP A N 1
ATOM 2453 C CA . TRP A 1 327 ? 73.428 20.391 79.893 1.00 38.65 327 TRP A CA 1
ATOM 2454 C C . TRP A 1 327 ? 72.315 19.350 79.875 1.00 36.16 327 TRP A C 1
ATOM 2455 O O . TRP A 1 327 ? 71.207 19.614 79.392 1.00 36.75 327 TRP A O 1
ATOM 2466 N N . GLU A 1 328 ? 72.588 18.168 80.426 1.00 37.11 328 GLU A N 1
ATOM 2467 C CA . GLU A 1 328 ? 71.554 17.148 80.549 1.00 40.42 328 GLU A CA 1
ATOM 2468 C C . GLU A 1 328 ? 70.375 17.659 81.376 1.00 44.55 328 GLU A C 1
ATOM 2469 O O . GLU A 1 328 ? 69.208 17.454 81.006 1.00 42.41 328 GLU A O 1
ATOM 2475 N N . MET A 1 329 ? 70.662 18.336 82.496 1.00 36.53 329 MET A N 1
ATOM 2476 C CA . MET A 1 329 ? 69.601 18.983 83.266 1.00 43.15 329 MET A CA 1
ATOM 2477 C C . MET A 1 329 ? 68.882 20.018 82.426 1.00 34.39 329 MET A C 1
ATOM 2478 O O . MET A 1 329 ? 67.648 20.081 82.421 1.00 37.59 329 MET A O 1
ATOM 2483 N N . ASN A 1 330 ? 69.648 20.872 81.750 1.00 34.07 330 ASN A N 1
ATOM 2484 C CA . ASN A 1 330 ? 69.056 21.889 80.891 1.00 37.30 330 ASN A CA 1
ATOM 2485 C C . ASN A 1 330 ? 68.052 21.276 79.930 1.00 39.89 330 ASN A C 1
ATOM 2486 O O . ASN A 1 330 ? 66.900 21.721 79.844 1.00 43.07 330 ASN A O 1
ATOM 2491 N N . GLN A 1 331 ? 68.460 20.219 79.225 1.00 38.49 331 GLN A N 1
ATOM 2492 C CA . GLN A 1 331 ? 67.608 19.674 78.171 1.00 42.20 331 GLN A CA 1
ATOM 2493 C C . GLN A 1 331 ? 66.414 18.933 78.749 1.00 44.33 331 GLN A C 1
ATOM 2494 O O . GLN A 1 331 ? 65.323 18.952 78.166 1.00 43.18 331 GLN A O 1
ATOM 2500 N N . LYS A 1 332 ? 66.602 18.261 79.884 1.00 42.21 332 LYS A N 1
ATOM 2501 C CA . LYS A 1 332 ? 65.487 17.533 80.475 1.00 45.25 332 LYS A CA 1
ATOM 2502 C C . LYS A 1 332 ? 64.413 18.501 80.944 1.00 43.91 332 LYS A C 1
ATOM 2503 O O . LYS A 1 332 ? 63.214 18.268 80.737 1.00 38.72 332 LYS A O 1
ATOM 2509 N N . ILE A 1 333 ? 64.833 19.601 81.566 1.00 38.20 333 ILE A N 1
ATOM 2510 C CA . ILE A 1 333 ? 63.891 20.628 81.990 1.00 41.14 333 ILE A CA 1
ATOM 2511 C C . ILE A 1 333 ? 63.144 21.190 80.782 1.00 45.45 333 ILE A C 1
ATOM 2512 O O . ILE A 1 333 ? 61.912 21.320 80.802 1.00 42.69 333 ILE A O 1
ATOM 2517 N N . ALA A 1 334 ? 63.872 21.479 79.692 1.00 43.62 334 ALA A N 1
ATOM 2518 C CA . ALA A 1 334 ? 63.270 22.122 78.523 1.00 46.31 334 ALA A CA 1
ATOM 2519 C C . ALA A 1 334 ? 62.062 21.355 78.006 1.00 42.49 334 ALA A C 1
ATOM 2520 O O . ALA A 1 334 ? 61.113 21.960 77.502 1.00 47.85 334 ALA A O 1
ATOM 2522 N N . LEU A 1 335 ? 62.058 20.034 78.152 1.00 42.96 335 LEU A N 1
ATOM 2523 C CA . LEU A 1 335 ? 60.901 19.244 77.763 1.00 42.00 335 LEU A CA 1
ATOM 2524 C C . LEU A 1 335 ? 59.606 19.665 78.462 1.00 50.13 335 LEU A C 1
ATOM 2525 O O . LEU A 1 335 ? 58.528 19.263 78.013 1.00 52.68 335 LEU A O 1
ATOM 2530 N N . TYR A 1 336 ? 59.664 20.450 79.538 1.00 51.57 336 TYR A N 1
ATOM 2531 C CA . TYR A 1 336 ? 58.468 20.724 80.342 1.00 50.68 336 TYR A CA 1
ATOM 2532 C C . TYR A 1 336 ? 57.867 22.082 79.974 1.00 56.95 336 TYR A C 1
ATOM 2533 O O . TYR A 1 336 ? 57.887 23.050 80.739 1.00 55.69 336 TYR A O 1
ATOM 2542 N N . ASN A 1 337 ? 57.301 22.123 78.762 1.00 59.45 337 ASN A N 1
ATOM 2543 C CA . ASN A 1 337 ? 56.581 23.283 78.261 1.00 57.94 337 ASN A CA 1
ATOM 2544 C C . ASN A 1 337 ? 55.087 23.129 78.552 1.00 62.47 337 ASN A C 1
ATOM 2545 O O . ASN A 1 337 ? 54.638 22.112 79.089 1.00 59.75 337 ASN A O 1
ATOM 2550 N N . ASP A 1 338 ? 54.303 24.146 78.168 1.00 61.11 338 ASP A N 1
ATOM 2551 C CA . ASP A 1 338 ? 52.886 24.186 78.530 1.00 60.79 338 ASP A CA 1
ATOM 2552 C C . ASP A 1 338 ? 52.167 22.901 78.153 1.00 62.00 338 ASP A C 1
ATOM 2553 O O . ASP A 1 338 ? 51.346 22.389 78.926 1.00 62.60 338 ASP A O 1
ATOM 2558 N N . GLU A 1 339 ? 52.481 22.351 76.981 1.00 60.15 339 GLU A N 1
ATOM 2559 C CA . GLU A 1 339 ? 51.775 21.163 76.517 1.00 63.91 339 GLU A CA 1
ATOM 2560 C C . GLU A 1 339 ? 52.264 19.894 77.197 1.00 61.40 339 GLU A C 1
ATOM 2561 O O . GLU A 1 339 ? 51.508 18.920 77.298 1.00 64.12 339 GLU A O 1
ATOM 2567 N N . MET A 1 340 ? 53.519 19.860 77.636 1.00 56.22 340 MET A N 1
ATOM 2568 C CA . MET A 1 340 ? 53.957 18.714 78.418 1.00 58.29 340 MET A CA 1
ATOM 2569 C C . MET A 1 340 ? 53.245 18.689 79.763 1.00 57.00 340 MET A C 1
ATOM 2570 O O . MET A 1 340 ? 52.763 17.642 80.209 1.00 52.54 340 MET A O 1
ATOM 2575 N N . VAL A 1 341 ? 53.133 19.849 80.400 1.00 54.83 341 VAL A N 1
ATOM 2576 C CA . VAL A 1 341 ? 52.504 19.906 81.708 1.00 51.43 341 VAL A CA 1
ATOM 2577 C C . VAL A 1 341 ? 51.005 19.671 81.599 1.00 55.11 341 VAL A C 1
ATOM 2578 O O . VAL A 1 341 ? 50.417 18.976 82.434 1.00 58.39 341 VAL A O 1
ATOM 2582 N N . LYS A 1 342 ? 50.359 20.245 80.579 1.00 56.25 342 LYS A N 1
ATOM 2583 C CA . LYS A 1 342 ? 48.923 20.037 80.424 1.00 53.10 342 LYS A CA 1
ATOM 2584 C C . LYS A 1 342 ? 48.589 18.552 80.347 1.00 52.09 342 LYS A C 1
ATOM 2585 O O . LYS A 1 342 ? 47.613 18.095 80.953 1.00 49.29 342 LYS A O 1
ATOM 2587 N N . ASN A 1 343 ? 49.408 17.768 79.645 1.00 52.43 343 ASN A N 1
ATOM 2588 C CA . ASN A 1 343 ? 49.076 16.356 79.488 1.00 54.15 343 ASN A CA 1
ATOM 2589 C C . ASN A 1 343 ? 49.417 15.537 80.730 1.00 56.08 343 ASN A C 1
ATOM 2590 O O . ASN A 1 343 ? 48.698 14.579 81.044 1.00 52.88 343 ASN A O 1
ATOM 2595 N N . LEU A 1 344 ? 50.503 15.871 81.437 1.00 53.87 344 LEU A N 1
ATOM 2596 C CA . LEU A 1 344 ? 50.756 15.232 82.726 1.00 49.53 344 LEU A CA 1
ATOM 2597 C C . LEU A 1 344 ? 49.563 15.422 83.650 1.00 48.49 344 LEU A C 1
ATOM 2598 O O . LEU A 1 344 ? 49.057 14.463 84.245 1.00 46.13 344 LEU A O 1
ATOM 2603 N N . PHE A 1 345 ? 49.097 16.668 83.757 1.00 43.62 345 PHE A N 1
ATOM 2604 C CA . PHE A 1 345 ? 47.913 17.015 84.530 1.00 45.77 345 PHE A CA 1
ATOM 2605 C C . PHE A 1 345 ? 46.738 16.093 84.213 1.00 47.83 345 PHE A C 1
ATOM 2606 O O . PHE A 1 345 ? 46.202 15.428 85.102 1.00 51.98 345 PHE A O 1
ATOM 2614 N N . GLU A 1 346 ? 46.324 16.038 82.945 1.00 51.98 346 GLU A N 1
ATOM 2615 C CA . GLU A 1 346 ? 45.110 15.305 82.586 1.00 49.64 346 GLU A CA 1
ATOM 2616 C C . GLU A 1 346 ? 45.299 13.790 82.616 1.00 48.88 346 GLU A C 1
ATOM 2617 O O . GLU A 1 346 ? 44.325 13.057 82.835 1.00 52.37 346 GLU A O 1
ATOM 2623 N N . ASN A 1 347 ? 46.522 13.302 82.401 1.00 46.61 347 ASN A N 1
ATOM 2624 C CA . ASN A 1 347 ? 46.824 11.877 82.491 1.00 46.63 347 ASN A CA 1
ATOM 2625 C C . ASN A 1 347 ? 47.048 11.401 83.915 1.00 54.28 347 ASN A C 1
ATOM 2626 O O . ASN A 1 347 ? 47.288 10.202 84.110 1.00 55.20 347 ASN A O 1
ATOM 2631 N N . TRP A 1 348 ? 47.006 12.310 84.898 1.00 50.59 348 TRP A N 1
ATOM 2632 C CA . TRP A 1 348 ? 47.329 11.946 86.274 1.00 51.93 348 TRP A CA 1
ATOM 2633 C C . TRP A 1 348 ? 46.271 11.032 86.871 1.00 53.44 348 TRP A C 1
ATOM 2634 O O . TRP A 1 348 ? 46.602 10.003 87.473 1.00 56.53 348 TRP A O 1
ATOM 2645 N N . SER A 1 349 ? 44.995 11.422 86.754 1.00 53.42 349 SER A N 1
ATOM 2646 C CA . SER A 1 349 ? 43.887 10.580 87.203 1.00 54.54 349 SER A CA 1
ATOM 2647 C C . SER A 1 349 ? 44.085 9.135 86.768 1.00 57.36 349 SER A C 1
ATOM 2648 O O . SER A 1 349 ? 43.948 8.207 87.573 1.00 55.71 349 SER A O 1
ATOM 2651 N N . THR A 1 350 ? 44.450 8.941 85.496 1.00 57.78 350 THR A N 1
ATOM 2652 C CA . THR A 1 350 ? 44.604 7.606 84.930 1.00 62.84 350 THR A CA 1
ATOM 2653 C C . THR A 1 350 ? 45.766 6.860 85.565 1.00 60.59 350 THR A C 1
ATOM 2654 O O . THR A 1 350 ? 45.651 5.670 85.876 1.00 65.22 350 THR A O 1
ATOM 2658 N N . THR A 1 351 ? 46.906 7.522 85.714 1.00 56.27 351 THR A N 1
ATOM 2659 C CA . THR A 1 351 ? 48.135 6.900 86.205 1.00 58.55 351 THR A CA 1
ATOM 2660 C C . THR A 1 351 ? 48.713 7.830 87.262 1.00 58.00 351 THR A C 1
ATOM 2661 O O . THR A 1 351 ? 49.614 8.634 86.978 1.00 54.83 351 THR A O 1
ATOM 2665 N N . PRO A 1 352 ? 48.194 7.765 88.492 1.00 60.45 352 PRO A N 1
ATOM 2666 C CA . PRO A 1 352 ? 48.596 8.732 89.523 1.00 47.57 352 PRO A CA 1
ATOM 2667 C C . PRO A 1 352 ? 50.045 8.556 89.943 1.00 48.59 352 PRO A C 1
ATOM 2668 O O . PRO A 1 352 ? 50.525 7.438 90.157 1.00 44.11 352 PRO A O 1
ATOM 2672 N N . SER A 1 353 ? 50.735 9.688 90.069 1.00 47.31 353 SER A N 1
ATOM 2673 C CA . SER A 1 353 ? 52.101 9.752 90.569 1.00 46.24 353 SER A CA 1
ATOM 2674 C C . SER A 1 353 ? 52.101 10.407 91.945 1.00 43.36 353 SER A C 1
ATOM 2675 O O . SER A 1 353 ? 51.431 11.427 92.151 1.00 39.52 353 SER A O 1
ATOM 2678 N N . PHE A 1 354 ? 52.852 9.826 92.878 1.00 39.67 354 PHE A N 1
ATOM 2679 C CA . PHE A 1 354 ? 52.931 10.329 94.244 1.00 42.34 354 PHE A CA 1
ATOM 2680 C C . PHE A 1 354 ? 54.385 10.442 94.685 1.00 40.48 354 PHE A C 1
ATOM 2681 O O . PHE A 1 354 ? 55.224 9.609 94.324 1.00 40.12 354 PHE A O 1
ATOM 2689 N N . SER A 1 355 ? 54.675 11.478 95.465 1.00 38.33 355 SER A N 1
ATOM 2690 C CA . SER A 1 355 ? 55.950 11.583 96.166 1.00 41.73 355 SER A CA 1
ATOM 2691 C C . SER A 1 355 ? 55.902 10.744 97.438 1.00 44.75 355 SER A C 1
ATOM 2692 O O . SER A 1 355 ? 55.043 10.966 98.302 1.00 40.45 355 SER A O 1
ATOM 2695 N N . PHE A 1 356 ? 56.820 9.790 97.563 1.00 44.94 356 PHE A N 1
ATOM 2696 C CA . PHE A 1 356 ? 56.917 8.969 98.765 1.00 49.22 356 PHE A CA 1
ATOM 2697 C C . PHE A 1 356 ? 58.173 9.331 99.552 1.00 45.99 356 PHE A C 1
ATOM 2698 O O . PHE A 1 356 ? 59.137 9.888 99.022 1.00 44.77 356 PHE A O 1
ATOM 2706 N N . LEU A 1 357 ? 58.159 9.002 100.837 1.00 53.32 357 LEU A N 1
ATOM 2707 C CA . LEU A 1 357 ? 59.302 9.357 101.662 1.00 56.24 357 LEU A CA 1
ATOM 2708 C C . LEU A 1 357 ? 60.405 8.297 101.614 1.00 56.89 357 LEU A C 1
ATOM 2709 O O . LEU A 1 357 ? 61.565 8.624 101.336 1.00 58.62 357 LEU A O 1
ATOM 2714 N N . GLY A 1 358 ? 60.072 7.030 101.854 1.00 55.88 358 GLY A N 1
ATOM 2715 C CA . GLY A 1 358 ? 61.137 6.054 102.013 1.00 51.54 358 GLY A CA 1
ATOM 2716 C C . GLY A 1 358 ? 61.904 6.342 103.295 1.00 59.43 358 GLY A C 1
ATOM 2717 O O . GLY A 1 358 ? 61.514 7.189 104.108 1.00 60.09 358 GLY A O 1
ATOM 2718 N N . SER A 1 359 ? 63.011 5.625 103.482 1.00 55.03 359 SER A N 1
ATOM 2719 C CA . SER A 1 359 ? 63.790 5.813 104.699 1.00 51.18 359 SER A CA 1
ATOM 2720 C C . SER A 1 359 ? 65.254 6.066 104.352 1.00 47.97 359 SER A C 1
ATOM 2721 O O . SER A 1 359 ? 65.621 6.278 103.193 1.00 50.98 359 SER A O 1
ATOM 2724 N N . ASN A 1 360 ? 66.094 6.060 105.383 1.00 45.65 360 ASN A N 1
ATOM 2725 C CA . ASN A 1 360 ? 67.447 6.604 105.282 1.00 47.01 360 ASN A CA 1
ATOM 2726 C C . ASN A 1 360 ? 68.391 5.525 104.765 1.00 49.52 360 ASN A C 1
ATOM 2727 O O . ASN A 1 360 ? 68.999 4.775 105.532 1.00 51.93 360 ASN A O 1
ATOM 2732 N N . LEU A 1 361 ? 68.541 5.469 103.443 1.00 48.20 361 LEU A N 1
ATOM 2733 C CA . LEU A 1 361 ? 69.387 4.449 102.848 1.00 44.78 361 LEU A CA 1
ATOM 2734 C C . LEU A 1 361 ? 70.847 4.753 103.123 1.00 46.62 361 LEU A C 1
ATOM 2735 O O . LEU A 1 361 ? 71.266 5.916 103.140 1.00 47.14 361 LEU A O 1
ATOM 2740 N N . ALA A 1 362 ? 71.620 3.691 103.368 1.00 47.65 362 ALA A N 1
ATOM 2741 C CA . ALA A 1 362 ? 73.063 3.839 103.493 1.00 44.32 362 ALA A CA 1
ATOM 2742 C C . ALA A 1 362 ? 73.688 4.322 102.192 1.00 45.61 362 ALA A C 1
ATOM 2743 O O . ALA A 1 362 ? 74.725 4.995 102.212 1.00 43.78 362 ALA A O 1
ATOM 2745 N N . ASP A 1 363 ? 73.071 4.003 101.058 1.00 46.60 363 ASP A N 1
ATOM 2746 C CA . ASP A 1 363 ? 73.626 4.360 99.763 1.00 46.44 363 ASP A CA 1
ATOM 2747 C C . ASP A 1 363 ? 72.499 4.398 98.740 1.00 49.31 363 ASP A C 1
ATOM 2748 O O . ASP A 1 363 ? 71.524 3.646 98.839 1.00 47.26 363 ASP A O 1
ATOM 2753 N N . SER A 1 364 ? 72.639 5.287 97.759 1.00 48.16 364 SER A N 1
ATOM 2754 C CA . SER A 1 364 ? 71.575 5.477 96.790 1.00 44.25 364 SER A CA 1
ATOM 2755 C C . SER A 1 364 ? 72.141 6.006 95.490 1.00 43.98 364 SER A C 1
ATOM 2756 O O . SER A 1 364 ? 73.094 6.791 95.481 1.00 44.65 364 SER A O 1
ATOM 2759 N N . ASN A 1 365 ? 71.521 5.576 94.395 1.00 42.96 365 ASN A N 1
ATOM 2760 C CA . ASN A 1 365 ? 71.775 6.099 93.062 1.00 45.87 365 ASN A CA 1
ATOM 2761 C C . ASN A 1 365 ? 70.947 7.333 92.745 1.00 47.94 365 ASN A C 1
ATOM 2762 O O . ASN A 1 365 ? 71.247 8.029 91.765 1.00 46.25 365 ASN A O 1
ATOM 2767 N N . SER A 1 366 ? 69.918 7.614 93.540 1.00 44.61 366 SER A N 1
ATOM 2768 C CA . SER A 1 366 ? 69.047 8.756 93.326 1.00 44.54 366 SER A CA 1
ATOM 2769 C C . SER A 1 366 ? 69.400 9.870 94.300 1.00 39.07 366 SER A C 1
ATOM 2770 O O . SER A 1 366 ? 69.704 9.613 95.466 1.00 42.95 366 SER A O 1
ATOM 2773 N N . VAL A 1 367 ? 69.382 11.103 93.805 1.00 35.40 367 VAL A N 1
ATOM 2774 C CA . VAL A 1 367 ? 69.486 12.306 94.622 1.00 36.81 367 VAL A CA 1
ATOM 2775 C C . VAL A 1 367 ? 68.295 13.188 94.270 1.00 40.63 367 VAL A C 1
ATOM 2776 O O . VAL A 1 367 ? 68.000 13.385 93.087 1.00 38.97 367 VAL A O 1
ATOM 2780 N N . MET A 1 368 ? 67.594 13.693 95.283 1.00 37.47 368 MET A N 1
ATOM 2781 C CA . MET A 1 368 ? 66.489 14.619 95.074 1.00 37.08 368 MET A CA 1
ATOM 2782 C C . MET A 1 368 ? 66.894 15.997 95.576 1.00 36.22 368 MET A C 1
ATOM 2783 O O . MET A 1 368 ? 67.604 16.114 96.576 1.00 36.53 368 MET A O 1
ATOM 2788 N N . ILE A 1 369 ? 66.458 17.038 94.876 1.00 37.78 369 ILE A N 1
ATOM 2789 C CA . ILE A 1 369 ? 66.711 18.409 95.289 1.00 36.45 369 ILE A CA 1
ATOM 2790 C C . ILE A 1 369 ? 65.376 19.137 95.312 1.00 33.82 369 ILE A C 1
ATOM 2791 O O . ILE A 1 369 ? 64.471 18.810 94.540 1.00 42.60 369 ILE A O 1
ATOM 2796 N N . GLY A 1 370 ? 65.229 20.071 96.248 1.00 30.16 370 GLY A N 1
ATOM 2797 C CA . GLY A 1 370 ? 63.995 20.805 96.421 1.00 32.25 370 GLY A CA 1
ATOM 2798 C C . GLY A 1 370 ? 64.294 22.191 96.948 1.00 34.13 370 GLY A C 1
ATOM 2799 O O . GLY A 1 370 ? 65.453 22.547 97.191 1.00 32.79 370 GLY A O 1
ATOM 2800 N N . SER A 1 371 ? 63.218 22.967 97.141 1.00 33.06 371 SER A N 1
ATOM 2801 C CA . SER A 1 371 ? 63.293 24.398 97.424 1.00 27.61 371 SER A CA 1
ATOM 2802 C C . SER A 1 371 ? 63.855 25.164 96.234 1.00 31.26 371 SER A C 1
ATOM 2803 O O . SER A 1 371 ? 64.109 24.579 95.176 1.00 33.25 371 SER A O 1
ATOM 2806 N N . SER A 1 372 ? 64.064 26.468 96.390 1.00 33.94 372 SER A N 1
ATOM 2807 C CA . SER A 1 372 ? 64.485 27.301 95.274 1.00 32.77 372 SER A CA 1
ATOM 2808 C C . SER A 1 372 ? 65.198 28.520 95.827 1.00 32.31 372 SER A C 1
ATOM 2809 O O . SER A 1 372 ? 64.839 29.012 96.905 1.00 30.89 372 SER A O 1
ATOM 2812 N N . PRO A 1 373 ? 66.215 29.036 95.126 1.00 34.41 373 PRO A N 1
ATOM 2813 C CA . PRO A 1 373 ? 66.885 30.258 95.582 1.00 29.76 373 PRO A CA 1
ATOM 2814 C C . PRO A 1 373 ? 66.091 31.518 95.293 1.00 34.71 373 PRO A C 1
ATOM 2815 O O . PRO A 1 373 ? 66.495 32.602 95.744 1.00 38.06 373 PRO A O 1
ATOM 2819 N N . TRP A 1 374 ? 64.983 31.410 94.554 1.00 34.04 374 TRP A N 1
ATOM 2820 C CA . TRP A 1 374 ? 64.114 32.548 94.276 1.00 39.76 374 TRP A CA 1
ATOM 2821 C C . TRP A 1 374 ? 63.077 32.786 95.365 1.00 36.65 374 TRP A C 1
ATOM 2822 O O . TRP A 1 374 ? 62.386 33.812 95.324 1.00 39.04 374 TRP A O 1
ATOM 2833 N N . PHE A 1 375 ? 62.947 31.873 96.328 1.00 35.64 375 PHE A N 1
ATOM 2834 C CA . PHE A 1 375 ? 62.164 32.174 97.521 1.00 32.91 375 PHE A CA 1
ATOM 2835 C C . PHE A 1 375 ? 62.805 33.345 98.249 1.00 32.92 375 PHE A C 1
ATOM 2836 O O . PHE A 1 375 ? 64.032 33.420 98.381 1.00 36.52 375 PHE A O 1
ATOM 2844 N N . ASP A 1 376 ? 61.976 34.288 98.683 1.00 35.38 376 ASP A N 1
ATOM 2845 C CA . ASP A 1 376 ? 62.454 35.404 99.498 1.00 33.44 376 ASP A CA 1
ATOM 2846 C C . ASP A 1 376 ? 62.494 34.906 100.932 1.00 34.38 376 ASP A C 1
ATOM 2847 O O . ASP A 1 376 ? 61.494 34.934 101.649 1.00 33.87 376 ASP A O 1
ATOM 2852 N N . VAL A 1 377 ? 63.664 34.425 101.353 1.00 32.87 377 VAL A N 1
ATOM 2853 C CA . VAL A 1 377 ? 63.772 33.754 102.637 1.00 31.75 377 VAL A CA 1
ATOM 2854 C C . VAL A 1 377 ? 64.349 34.708 103.668 1.00 34.90 377 VAL A C 1
ATOM 2855 O O . VAL A 1 377 ? 64.076 34.572 104.864 1.00 36.89 377 VAL A O 1
ATOM 2859 N N . TYR A 1 378 ? 65.139 35.685 103.236 1.00 34.19 378 TYR A N 1
ATOM 2860 C CA . TYR A 1 378 ? 65.702 36.622 104.204 1.00 35.58 378 TYR A CA 1
ATOM 2861 C C . TYR A 1 378 ? 64.906 37.912 104.322 1.00 34.05 378 TYR A C 1
ATOM 2862 O O . TYR A 1 378 ? 65.104 38.655 105.291 1.00 38.87 378 TYR A O 1
ATOM 2871 N N . GLY A 1 379 ? 63.999 38.179 103.385 1.00 36.83 379 GLY A N 1
ATOM 2872 C CA . GLY A 1 379 ? 63.104 39.314 103.487 1.00 36.46 379 GLY A CA 1
ATOM 2873 C C . GLY A 1 379 ? 61.913 39.013 104.373 1.00 37.84 379 GLY A C 1
ATOM 2874 O O . GLY A 1 379 ? 60.758 39.077 103.937 1.00 39.65 379 GLY A O 1
ATOM 2875 N N . ASN A 1 380 ? 62.191 38.672 105.630 1.00 39.36 380 ASN A N 1
ATOM 2876 C CA . A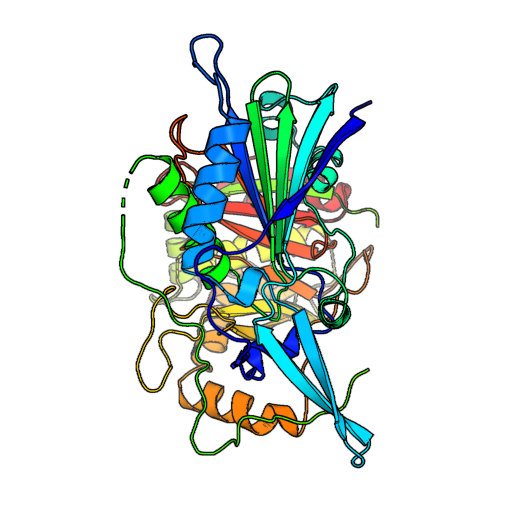SN A 1 380 ? 61.168 38.278 106.580 1.00 36.09 380 ASN A CA 1
ATOM 2877 C C . ASN A 1 380 ? 61.488 38.905 107.938 1.00 37.32 380 ASN A C 1
ATOM 2878 O O . ASN A 1 380 ? 61.663 38.224 108.948 1.00 34.59 380 ASN A O 1
ATOM 2883 N N . ASP A 1 381 ? 61.564 40.238 107.950 1.00 34.80 381 ASP A N 1
ATOM 2884 C CA . ASP A 1 381 ? 61.773 41.009 109.171 1.00 36.15 381 ASP A CA 1
ATOM 2885 C C . ASP A 1 381 ? 60.428 41.164 109.866 1.00 40.21 381 ASP A C 1
ATOM 2886 O O . ASP A 1 381 ? 59.513 41.797 109.328 1.00 40.79 381 ASP A O 1
ATOM 2891 N N . PHE A 1 382 ? 60.294 40.590 111.058 1.00 35.64 382 PHE A N 1
ATOM 2892 C CA . PHE A 1 382 ? 59.021 40.727 111.750 1.00 40.53 382 PHE A CA 1
ATOM 2893 C C . PHE A 1 382 ? 58.935 42.005 112.573 1.00 42.56 382 PHE A C 1
ATOM 2894 O O . PHE A 1 382 ? 57.846 42.335 113.054 1.00 42.45 382 PHE A O 1
ATOM 2902 N N . GLY A 1 383 ? 60.039 42.738 112.724 1.00 42.35 383 GLY A N 1
ATOM 2903 C CA . GLY A 1 383 ? 60.078 43.894 113.595 1.00 36.49 383 GLY A CA 1
ATOM 2904 C C . GLY A 1 383 ? 61.311 43.857 114.472 1.00 41.65 383 GLY A C 1
ATOM 2905 O O . GLY A 1 383 ? 61.594 44.799 115.223 1.00 43.63 383 GLY A O 1
ATOM 2906 N N . TRP A 1 384 ? 62.059 42.757 114.388 1.00 35.88 384 TRP A N 1
ATOM 2907 C CA . TRP A 1 384 ? 63.265 42.601 115.187 1.00 35.54 384 TRP A CA 1
ATOM 2908 C C . TRP A 1 384 ? 64.467 42.252 114.328 1.00 33.73 384 TRP A C 1
ATOM 2909 O O . TRP A 1 384 ? 65.519 41.898 114.872 1.00 32.58 384 TRP A O 1
ATOM 2920 N N . GLY A 1 385 ? 64.337 42.344 113.006 1.00 36.67 385 GLY A N 1
ATOM 2921 C CA . GLY A 1 385 ? 65.448 42.068 112.126 1.00 35.66 385 GLY A CA 1
ATOM 2922 C C . GLY A 1 385 ? 65.164 40.942 111.153 1.00 36.74 385 GLY A C 1
ATOM 2923 O O . GLY A 1 385 ? 64.279 40.107 111.378 1.00 33.68 385 GLY A O 1
ATOM 2924 N N . LYS A 1 386 ? 65.904 40.931 110.052 1.00 35.72 386 LYS A N 1
ATOM 2925 C CA . LYS A 1 386 ? 65.868 39.810 109.141 1.00 38.26 386 LYS A CA 1
ATOM 2926 C C . LYS A 1 386 ? 66.424 38.569 109.842 1.00 30.82 386 LYS A C 1
ATOM 2927 O O . LYS A 1 386 ? 67.176 38.680 110.815 1.00 28.54 386 LYS A O 1
ATOM 2933 N N . PRO A 1 387 ? 66.055 37.373 109.378 1.00 33.06 387 PRO A N 1
ATOM 2934 C CA . PRO A 1 387 ? 66.648 36.153 109.943 1.00 29.72 387 PRO A CA 1
ATOM 2935 C C . PRO A 1 387 ? 68.135 36.051 109.634 1.00 33.16 387 PRO A C 1
ATOM 2936 O O . PRO A 1 387 ? 68.623 36.585 108.631 1.00 35.53 387 PRO A O 1
ATOM 2940 N N . VAL A 1 388 ? 68.854 35.327 110.499 1.00 27.11 388 VAL A N 1
ATOM 2941 C CA . VAL A 1 388 ? 70.242 34.968 110.212 1.00 31.42 388 VAL A CA 1
ATOM 2942 C C . VAL A 1 388 ? 70.378 33.568 109.624 1.00 28.68 388 VAL A C 1
ATOM 2943 O O . VAL A 1 388 ? 71.490 33.178 109.239 1.00 30.37 388 VAL A O 1
ATOM 2947 N N . GLY A 1 389 ? 69.301 32.800 109.557 1.00 24.89 389 GLY A N 1
ATOM 2948 C CA . GLY A 1 389 ? 69.368 31.447 109.043 1.00 21.97 389 GLY A CA 1
ATOM 2949 C C . GLY A 1 389 ? 68.009 31.031 108.533 1.00 26.90 389 GLY A C 1
ATOM 2950 O O . GLY A 1 389 ? 66.982 31.607 108.904 1.00 27.94 389 GLY A O 1
ATOM 2951 N N . VAL A 1 390 ? 68.018 30.031 107.656 1.00 26.87 390 VAL A N 1
ATOM 2952 C CA . VAL A 1 390 ? 66.818 29.501 107.017 1.00 25.95 390 VAL A CA 1
ATOM 2953 C C . VAL A 1 390 ? 66.993 27.993 106.947 1.00 30.85 390 VAL A C 1
ATOM 2954 O O . VAL A 1 390 ? 68.097 27.507 106.684 1.00 31.25 390 VAL A O 1
ATOM 2958 N N . ARG A 1 391 ? 65.929 27.247 107.242 1.00 29.51 391 ARG A N 1
ATOM 2959 C CA . ARG A 1 391 ? 66.017 25.794 107.175 1.00 26.14 391 ARG A CA 1
ATOM 2960 C C . ARG A 1 391 ? 64.682 25.219 106.747 1.00 26.57 391 ARG A C 1
ATOM 2961 O O . ARG A 1 391 ? 63.624 25.696 107.163 1.00 25.67 391 ARG A O 1
ATOM 2969 N N . ASN A 1 392 ? 64.751 24.196 105.907 1.00 26.14 392 ASN A N 1
ATOM 2970 C CA . ASN A 1 392 ? 63.605 23.356 105.621 1.00 25.22 392 ASN A CA 1
ATOM 2971 C C . ASN A 1 392 ? 63.467 22.296 106.710 1.00 29.52 392 ASN A C 1
ATOM 2972 O O . ASN A 1 392 ? 64.458 21.868 107.317 1.00 24.51 392 ASN A O 1
ATOM 2977 N N . GLY A 1 393 ? 62.224 21.886 106.965 1.00 28.56 393 GLY A N 1
ATOM 2978 C CA . GLY A 1 393 ? 61.942 20.982 108.062 1.00 29.40 393 GLY A CA 1
ATOM 2979 C C . GLY A 1 393 ? 62.521 19.600 107.845 1.00 28.50 393 GLY A C 1
ATOM 2980 O O . GLY A 1 393 ? 63.012 19.248 106.771 1.00 28.61 393 GLY A O 1
ATOM 2981 N N . GLY A 1 394 ? 62.489 18.808 108.911 1.00 27.84 394 GLY A N 1
ATOM 2982 C CA . GLY A 1 394 ? 63.105 17.496 108.876 1.00 26.26 394 GLY A CA 1
ATOM 2983 C C . GLY A 1 394 ? 62.190 16.357 108.472 1.00 29.08 394 GLY A C 1
ATOM 2984 O O . GLY A 1 394 ? 62.669 15.251 108.219 1.00 32.79 394 GLY A O 1
ATOM 2985 N N . THR A 1 395 ? 60.876 16.595 108.418 1.00 27.48 395 THR A N 1
ATOM 2986 C CA . THR A 1 395 ? 59.943 15.504 108.156 1.00 31.68 395 THR A CA 1
ATOM 2987 C C . THR A 1 395 ? 60.163 14.910 106.775 1.00 31.25 395 THR A C 1
ATOM 2988 O O . THR A 1 395 ? 60.085 13.689 106.606 1.00 36.37 395 THR A O 1
ATOM 2992 N N . ASN A 1 396 ? 60.438 15.746 105.777 1.00 29.59 396 ASN A N 1
ATOM 2993 C CA . ASN A 1 396 ? 60.664 15.270 104.412 1.00 33.41 396 ASN A CA 1
ATOM 2994 C C . ASN A 1 396 ? 62.137 15.138 104.075 1.00 33.37 396 ASN A C 1
ATOM 2995 O O . ASN A 1 396 ? 62.471 14.851 102.927 1.00 37.14 396 ASN A O 1
ATOM 3000 N N . LYS A 1 397 ? 63.022 15.321 105.047 1.00 31.58 397 LYS A N 1
ATOM 3001 C CA . LYS A 1 397 ? 64.445 15.172 104.812 1.00 30.64 397 LYS A CA 1
ATOM 3002 C C . LYS A 1 397 ? 64.823 13.716 105.019 1.00 31.92 397 LYS A C 1
ATOM 3003 O O . LYS A 1 397 ? 64.344 13.069 105.955 1.00 31.46 397 LYS A O 1
ATOM 3009 N N . ARG A 1 398 ? 65.634 13.197 104.104 1.00 35.30 398 ARG A N 1
ATOM 3010 C CA . ARG A 1 398 ? 66.214 11.866 104.182 1.00 34.32 398 ARG A CA 1
ATOM 3011 C C . ARG A 1 398 ? 67.628 11.969 103.639 1.00 32.30 398 ARG A C 1
ATOM 3012 O O . ARG A 1 398 ? 68.000 12.981 103.040 1.00 31.98 398 ARG A O 1
ATOM 3020 N N . ASN A 1 399 ? 68.431 10.930 103.874 1.00 34.99 399 ASN A N 1
ATOM 3021 C CA . ASN A 1 399 ? 69.720 10.847 103.202 1.00 36.90 399 ASN A CA 1
ATOM 3022 C C . ASN A 1 399 ? 69.506 10.997 101.700 1.00 30.89 399 ASN A C 1
ATOM 3023 O O . ASN A 1 399 ? 68.474 10.589 101.162 1.00 30.21 399 ASN A O 1
ATOM 3028 N N . TRP A 1 400 ? 70.486 11.598 101.020 1.00 33.43 400 TRP A N 1
ATOM 3029 C CA . TRP A 1 400 ? 70.441 11.779 99.564 1.00 31.39 400 TRP A CA 1
ATOM 3030 C C . TRP A 1 400 ? 69.357 12.776 99.141 1.00 35.48 400 TRP A C 1
ATOM 3031 O O . TRP A 1 400 ? 68.818 12.690 98.034 1.00 36.77 400 TRP A O 1
ATOM 3042 N N . LYS A 1 401 ? 69.025 13.731 100.012 1.00 30.23 401 LYS A N 1
ATOM 3043 C CA . LYS A 1 401 ? 68.175 14.859 99.661 1.00 30.14 401 LYS A CA 1
ATOM 3044 C C . LYS A 1 401 ? 68.951 16.152 99.867 1.00 30.12 401 LYS A C 1
ATOM 3045 O O . LYS A 1 401 ? 69.772 16.257 100.790 1.00 29.42 401 LYS A O 1
ATOM 3051 N N . VAL A 1 402 ? 68.693 17.126 98.993 1.00 27.06 402 VAL A N 1
ATOM 3052 C CA . VAL A 1 402 ? 69.277 18.458 99.072 1.00 29.41 402 VAL A CA 1
ATOM 3053 C C . VAL A 1 402 ? 68.156 19.480 98.963 1.00 30.84 402 VAL A C 1
ATOM 3054 O O . VAL A 1 402 ? 67.190 19.276 98.219 1.00 30.11 402 VAL A O 1
ATOM 3058 N N . TYR A 1 403 ? 68.298 20.583 99.701 1.00 26.50 403 TYR A N 1
ATOM 3059 C CA . TYR A 1 403 ? 67.409 21.735 99.655 1.00 26.78 403 TYR A CA 1
ATOM 3060 C C . TYR A 1 403 ? 68.254 22.967 99.349 1.00 27.84 403 TYR A C 1
ATOM 3061 O O . TYR A 1 403 ? 69.327 23.146 99.932 1.00 27.22 403 TYR A O 1
ATOM 3070 N N . VAL A 1 404 ? 67.796 23.810 98.425 1.00 29.29 404 VAL A N 1
ATOM 3071 C CA . VAL A 1 404 ? 68.533 25.019 98.055 1.00 30.37 404 VAL A CA 1
ATOM 3072 C C . VAL A 1 404 ? 67.727 26.235 98.487 1.00 28.10 404 VAL A C 1
ATOM 3073 O O . VAL A 1 404 ? 66.531 26.319 98.202 1.00 30.87 404 VAL A O 1
ATOM 3077 N N . CYS A 1 405 ? 68.384 27.185 99.156 1.00 27.70 405 CYS A N 1
ATOM 3078 C CA . CYS A 1 405 ? 67.826 28.516 99.370 1.00 31.84 405 CYS A CA 1
ATOM 3079 C C . CYS A 1 405 ? 68.871 29.570 99.023 1.00 35.35 405 CYS A C 1
ATOM 3080 O O . CYS A 1 405 ? 70.077 29.290 98.976 1.00 31.84 405 CYS A O 1
ATOM 3083 N N . ALA A 1 406 ? 68.401 30.804 98.831 1.00 30.58 406 ALA A N 1
ATOM 3084 C CA . ALA A 1 406 ? 69.332 31.918 98.781 1.00 31.26 406 ALA A CA 1
ATOM 3085 C C . ALA A 1 406 ? 70.028 32.049 100.121 1.00 32.08 406 ALA A C 1
ATOM 3086 O O . ALA A 1 406 ? 69.505 31.631 101.156 1.00 28.77 406 ALA A O 1
ATOM 3088 N N . GLY A 1 407 ? 71.231 32.623 100.094 1.00 36.60 407 GLY A N 1
ATOM 3089 C CA . GLY A 1 407 ? 71.937 32.961 101.309 1.00 33.30 407 GLY A CA 1
ATOM 3090 C C . GLY A 1 407 ? 71.736 34.419 101.666 1.00 38.47 407 GLY A C 1
ATOM 3091 O O . GLY A 1 407 ? 71.072 35.180 100.959 1.00 38.51 407 GLY A O 1
ATOM 3092 N N . VAL A 1 408 ? 72.319 34.808 102.804 1.00 38.99 408 VAL A N 1
ATOM 3093 C CA . VAL A 1 408 ? 72.260 36.208 103.219 1.00 40.54 408 VAL A CA 1
ATOM 3094 C C . VAL A 1 408 ? 72.826 37.107 102.132 1.00 44.55 408 VAL A C 1
ATOM 3095 O O . VAL A 1 408 ? 72.186 38.072 101.696 1.00 51.37 408 VAL A O 1
ATOM 3099 N N . GLU A 1 409 ? 74.037 36.798 101.681 1.00 44.94 409 GLU A N 1
ATOM 3100 C CA . GLU A 1 409 ? 74.695 37.588 100.655 1.00 46.46 409 GLU A CA 1
ATOM 3101 C C . GLU A 1 409 ? 73.865 37.590 99.381 1.00 42.30 409 GLU A C 1
ATOM 3102 O O . GLU A 1 409 ? 73.379 36.545 98.944 1.00 47.88 409 GLU A O 1
ATOM 3108 N N . GLU A 1 410 ? 73.677 38.768 98.794 1.00 43.30 410 GLU A N 1
ATOM 3109 C CA . GLU A 1 410 ? 72.918 38.843 97.554 1.00 47.72 410 GLU A CA 1
ATOM 3110 C C . GLU A 1 410 ? 73.584 37.988 96.482 1.00 44.24 410 GLU A C 1
ATOM 3111 O O . GLU A 1 410 ? 74.814 37.969 96.353 1.00 41.00 410 GLU A O 1
ATOM 3117 N N . GLY A 1 411 ? 72.768 37.247 95.738 1.00 42.03 411 GLY A N 1
ATOM 3118 C CA . GLY A 1 411 ? 73.274 36.384 94.693 1.00 42.75 411 GLY A CA 1
ATOM 3119 C C . GLY A 1 411 ? 73.927 35.097 95.156 1.00 40.63 411 GLY A C 1
ATOM 3120 O O . GLY A 1 411 ? 74.431 34.347 94.309 1.00 43.16 411 GLY A O 1
ATOM 3121 N N . SER A 1 412 ? 73.940 34.806 96.456 1.00 38.90 412 SER A N 1
ATOM 3122 C CA . SER A 1 412 ? 74.515 33.562 96.954 1.00 36.29 412 SER A CA 1
ATOM 3123 C C . SER A 1 412 ? 73.424 32.528 97.228 1.00 37.20 412 SER A C 1
ATOM 3124 O O . SER A 1 412 ? 72.228 32.834 97.269 1.00 40.56 412 SER A O 1
ATOM 3127 N N . MET A 1 413 ? 73.860 31.284 97.418 1.00 36.43 413 MET A N 1
ATOM 3128 C CA . MET A 1 413 ? 72.977 30.164 97.714 1.00 34.16 413 MET A CA 1
ATOM 3129 C C . MET A 1 413 ? 73.554 29.317 98.844 1.00 37.67 413 MET A C 1
ATOM 3130 O O . MET A 1 413 ? 74.773 29.207 99.000 1.00 38.13 413 MET A O 1
ATOM 3135 N N . ASN A 1 414 ? 72.658 28.700 99.619 1.00 30.21 414 ASN A N 1
ATOM 3136 C CA . ASN A 1 414 ? 73.014 27.727 100.643 1.00 30.06 414 ASN A CA 1
ATOM 3137 C C . ASN A 1 414 ? 72.341 26.411 100.308 1.00 30.50 414 ASN A C 1
ATOM 3138 O O . ASN A 1 414 ? 71.151 26.393 99.976 1.00 26.39 414 ASN A O 1
ATOM 3143 N N . LEU A 1 415 ? 73.096 25.312 100.417 1.00 31.66 415 LEU A N 1
ATOM 3144 C CA . LEU A 1 415 ? 72.588 23.959 100.198 1.00 26.79 415 LEU A CA 1
ATOM 3145 C C . LEU A 1 415 ? 72.564 23.188 101.517 1.00 28.63 415 LEU A C 1
ATOM 3146 O O . LEU A 1 415 ? 73.617 22.967 102.133 1.00 26.14 415 LEU A O 1
ATOM 3151 N N . GLU A 1 416 ? 71.370 22.769 101.940 1.00 25.19 416 GLU A N 1
ATOM 3152 C CA . GLU A 1 416 ? 71.231 21.806 103.032 1.00 25.09 416 GLU A CA 1
ATOM 3153 C C . GLU A 1 416 ? 71.406 20.414 102.455 1.00 23.81 416 GLU A C 1
ATOM 3154 O O . GLU A 1 416 ? 70.542 19.941 101.715 1.00 25.68 416 GLU A O 1
ATOM 3160 N N . VAL A 1 417 ? 72.499 19.740 102.794 1.00 24.68 417 VAL A N 1
ATOM 3161 C CA . VAL A 1 417 ? 72.817 18.440 102.218 1.00 22.40 417 VAL A CA 1
ATOM 3162 C C . VAL A 1 417 ? 72.638 17.368 103.287 1.00 26.42 417 VAL A C 1
ATOM 3163 O O . VAL A 1 417 ? 73.348 17.349 104.298 1.00 26.91 417 VAL A O 1
ATOM 3167 N N . CYS A 1 418 ? 71.690 16.477 103.065 1.00 26.01 418 CYS A N 1
ATOM 3168 C CA . CYS A 1 418 ? 71.371 15.406 103.999 1.00 28.32 418 CYS A CA 1
ATOM 3169 C C . CYS A 1 418 ? 71.978 14.105 103.492 1.00 34.22 418 CYS A C 1
ATOM 3170 O O . CYS A 1 418 ? 71.561 13.583 102.448 1.00 32.33 418 CYS A O 1
ATOM 3173 N N . LEU A 1 419 ? 72.919 13.558 104.256 1.00 32.80 419 LEU A N 1
ATOM 3174 C CA . LEU A 1 419 ? 73.695 12.403 103.823 1.00 31.51 419 LEU A CA 1
ATOM 3175 C C . LEU A 1 419 ? 74.300 11.757 105.052 1.00 36.40 419 LEU A C 1
ATOM 3176 O O . LEU A 1 419 ? 74.340 12.367 106.130 1.00 33.23 419 LEU A O 1
ATOM 3181 N N . PRO A 1 420 ? 74.809 10.526 104.919 1.00 37.54 420 PRO A N 1
ATOM 3182 C CA . PRO A 1 420 ? 75.573 9.919 106.014 1.00 33.27 420 PRO A CA 1
ATOM 3183 C C . PRO A 1 420 ? 76.784 10.761 106.383 1.00 38.67 420 PRO A C 1
ATOM 3184 O O . PRO A 1 420 ? 77.313 11.530 105.573 1.00 41.41 420 PRO A O 1
ATOM 3188 N N . TYR A 1 421 ? 77.215 10.597 107.638 1.00 33.81 421 TYR A N 1
ATOM 3189 C CA . TYR A 1 421 ? 78.335 11.366 108.167 1.00 33.01 421 TYR A CA 1
ATOM 3190 C C . TYR A 1 421 ? 79.542 11.322 107.236 1.00 35.23 421 TYR A C 1
ATOM 3191 O O . TYR A 1 421 ? 80.119 12.361 106.897 1.00 37.01 421 TYR A O 1
ATOM 3200 N N . GLU A 1 422 ? 79.952 10.121 106.819 1.00 39.04 422 GLU A N 1
ATOM 3201 C CA . GLU A 1 422 ? 81.226 10.007 106.111 1.00 41.49 422 GLU A CA 1
ATOM 3202 C C . GLU A 1 422 ? 81.139 10.566 104.696 1.00 39.70 422 GLU A C 1
ATOM 3203 O O . GLU A 1 422 ? 82.124 11.118 104.192 1.00 40.72 422 GLU A O 1
ATOM 3209 N N . ASN A 1 423 ? 79.982 10.442 104.042 1.00 35.05 423 ASN A N 1
ATOM 3210 C CA . ASN A 1 423 ? 79.796 11.119 102.761 1.00 37.64 423 ASN A CA 1
ATOM 3211 C C . ASN A 1 423 ? 80.000 12.628 102.902 1.00 40.68 423 ASN A C 1
ATOM 3212 O O . ASN A 1 423 ? 80.792 13.231 102.162 1.00 40.27 423 ASN A O 1
ATOM 3217 N N . LEU A 1 424 ? 79.309 13.254 103.869 1.00 33.91 424 LEU A N 1
ATOM 3218 C CA . LEU A 1 424 ? 79.463 14.694 104.089 1.00 36.14 424 LEU A CA 1
ATOM 3219 C C . LEU A 1 424 ? 80.903 15.060 104.427 1.00 37.19 424 LEU A C 1
ATOM 3220 O O . LEU A 1 424 ? 81.406 16.101 103.985 1.00 37.92 424 LEU A O 1
ATOM 3225 N N . GLU A 1 425 ? 81.570 14.239 105.248 1.00 35.78 425 GLU A N 1
ATOM 3226 C CA . GLU A 1 425 ? 82.979 14.488 105.537 1.00 35.39 425 GLU A CA 1
ATOM 3227 C C . GLU A 1 425 ? 83.813 14.441 104.262 1.00 36.79 425 GLU A C 1
ATOM 3228 O O . GLU A 1 425 ? 84.627 15.337 104.007 1.00 38.11 425 GLU A O 1
ATOM 3234 N N . ALA A 1 426 ? 83.615 13.411 103.441 1.00 35.39 426 ALA A N 1
ATOM 3235 C CA . ALA A 1 426 ? 84.327 13.339 102.170 1.00 40.32 426 ALA A CA 1
ATOM 3236 C C . ALA A 1 426 ? 84.088 14.599 101.347 1.00 40.11 426 ALA A C 1
ATOM 3237 O O . ALA A 1 426 ? 85.037 15.291 100.960 1.00 40.81 426 ALA A O 1
ATOM 3239 N N . ILE A 1 427 ? 82.816 14.924 101.099 1.00 35.15 427 ILE A N 1
ATOM 3240 C CA . ILE A 1 427 ? 82.475 16.138 100.359 1.00 40.00 427 ILE A CA 1
ATOM 3241 C C . ILE A 1 427 ? 83.197 17.340 100.949 1.00 42.18 427 ILE A C 1
ATOM 3242 O O . ILE A 1 427 ? 83.726 18.195 100.222 1.00 42.49 427 ILE A O 1
ATOM 3247 N N . GLY A 1 428 ? 83.242 17.415 102.282 1.00 37.63 428 GLY A N 1
ATOM 3248 C CA . GLY A 1 428 ? 83.936 18.501 102.952 1.00 38.11 428 GLY A CA 1
ATOM 3249 C C . GLY A 1 428 ? 85.432 18.498 102.731 1.00 37.05 428 GLY A C 1
ATOM 3250 O O . GLY A 1 428 ? 86.066 19.552 102.864 1.00 37.09 428 GLY A O 1
ATOM 3251 N N . ASN A 1 429 ? 86.011 17.339 102.402 1.00 34.91 429 ASN A N 1
ATOM 3252 C CA . ASN A 1 429 ? 87.427 17.236 102.061 1.00 41.23 429 ASN A CA 1
ATOM 3253 C C . ASN A 1 429 ? 87.676 17.166 100.553 1.00 47.09 429 ASN A C 1
ATOM 3254 O O . ASN A 1 429 ? 88.821 16.932 100.146 1.00 47.05 429 ASN A O 1
ATOM 3259 N N . ASP A 1 430 ? 86.633 17.309 99.722 1.00 43.64 430 ASP A N 1
ATOM 3260 C CA . ASP A 1 430 ? 86.752 17.213 98.264 1.00 43.00 430 ASP A CA 1
ATOM 3261 C C . ASP A 1 430 ? 87.359 18.506 97.743 1.00 41.51 430 ASP A C 1
ATOM 3262 O O . ASP A 1 430 ? 86.694 19.550 97.738 1.00 43.14 430 ASP A O 1
ATOM 3267 N N . SER A 1 431 ? 88.619 18.433 97.299 1.00 46.30 431 SER A N 1
ATOM 3268 C CA . SER A 1 431 ? 89.302 19.618 96.781 1.00 49.43 431 SER A CA 1
ATOM 3269 C C . SER A 1 431 ? 88.497 20.292 95.676 1.00 46.92 431 SER A C 1
ATOM 3270 O O . SER A 1 431 ? 88.381 21.527 95.649 1.00 45.16 431 SER A O 1
ATOM 3273 N N . GLU A 1 432 ? 87.932 19.501 94.757 1.00 38.58 432 GLU A N 1
ATOM 3274 C CA . GLU A 1 432 ? 87.234 20.099 93.619 1.00 48.41 432 GLU A CA 1
ATOM 3275 C C . GLU A 1 432 ? 85.935 20.772 94.044 1.00 48.78 432 GLU A C 1
ATOM 3276 O O . GLU A 1 432 ? 85.594 21.849 93.539 1.00 47.84 432 GLU A O 1
ATOM 3282 N N . PHE A 1 433 ? 85.183 20.144 94.947 1.00 42.88 433 PHE A N 1
ATOM 3283 C CA . PHE A 1 433 ? 83.911 20.726 95.350 1.00 37.60 433 PHE A CA 1
ATOM 3284 C C . PHE A 1 433 ? 84.122 22.003 96.152 1.00 41.51 433 PHE A C 1
ATOM 3285 O O . PHE A 1 433 ? 83.496 23.034 95.873 1.00 40.29 433 PHE A O 1
ATOM 3293 N N . MET A 1 434 ? 85.003 21.954 97.155 1.00 42.91 434 MET A N 1
ATOM 3294 C CA . MET A 1 434 ? 85.240 23.103 98.024 1.00 39.92 434 MET A CA 1
ATOM 3295 C C . MET A 1 434 ? 85.972 24.239 97.323 1.00 40.13 434 MET A C 1
ATOM 3296 O O . MET A 1 434 ? 86.124 25.315 97.911 1.00 40.49 434 MET A O 1
ATOM 3301 N N . ASP A 1 435 ? 86.432 24.038 96.087 1.00 48.03 435 ASP A N 1
ATOM 3302 C CA . ASP A 1 435 ? 86.993 25.154 95.336 1.00 48.59 435 ASP A CA 1
ATOM 3303 C C . ASP A 1 435 ? 85.961 26.235 95.033 1.00 44.99 435 ASP A C 1
ATOM 3304 O O . ASP A 1 435 ? 86.336 27.395 94.844 1.00 50.78 435 ASP A O 1
ATOM 3309 N N . ALA A 1 436 ? 84.675 25.885 94.978 1.00 42.29 436 ALA A N 1
ATOM 3310 C CA . ALA A 1 436 ? 83.607 26.851 94.750 1.00 45.67 436 ALA A CA 1
ATOM 3311 C C . ALA A 1 436 ? 82.535 26.749 95.825 1.00 42.12 436 ALA A C 1
ATOM 3312 O O . ALA A 1 436 ? 81.360 26.994 95.550 1.00 46.58 436 ALA A O 1
ATOM 3314 N N . ALA A 1 437 ? 82.921 26.392 97.052 1.00 46.80 437 ALA A N 1
ATOM 3315 C CA . ALA A 1 437 ? 81.973 26.225 98.146 1.00 40.50 437 ALA A CA 1
ATOM 3316 C C . ALA A 1 437 ? 82.718 26.289 99.472 1.00 45.96 437 ALA A C 1
ATOM 3317 O O . ALA A 1 437 ? 83.911 25.991 99.549 1.00 48.29 437 ALA A O 1
ATOM 3319 N N . SER A 1 438 ? 81.999 26.677 100.522 1.00 41.81 438 SER A N 1
ATOM 3320 C CA . SER A 1 438 ? 82.563 26.706 101.861 1.00 40.83 438 SER A CA 1
ATOM 3321 C C . SER A 1 438 ? 81.547 26.146 102.844 1.00 45.22 438 SER A C 1
ATOM 3322 O O . SER A 1 438 ? 80.364 25.980 102.520 1.00 36.75 438 SER A O 1
ATOM 3325 N N . GLY A 1 439 ? 82.036 25.846 104.051 1.00 40.49 439 GLY A N 1
ATOM 3326 C CA . GLY A 1 439 ? 81.187 25.353 105.119 1.00 34.07 439 GLY A CA 1
ATOM 3327 C C . GLY A 1 439 ? 81.448 23.916 105.519 1.00 37.07 439 GLY A C 1
ATOM 3328 O O . GLY A 1 439 ? 80.567 23.284 106.116 1.00 38.96 439 GLY A O 1
#